Protein AF-0000000077127298 (afdb_homodimer)

Secondary structure (DSSP, 8-state):
-HHHHHHHHHHHHHHHIIIIIHHHHHTS-HHHHHHHHHHHHHHHHHHHHHHHHHHHHS-SSHHHHHHHHHHHHHHHHHHHHHHHHHHHHH-HHHHHHHHHHHHHHHHHHHHHHHHHS-TTS-HHHHHHHHHHHHHHHHHHHHHHHHHHTT--HHHHHHHHHHHHHHHHHIIIIIIIIHHTTS---HHHHHHHHHHHHHHHHHHHH-/-HHHHHHHHHHHHHHHIIIIIHHHHHTS-HHHHHHHHHHHHHHHHHHHHHHHHHHHHS-SSHHHHHHHHHHHHHHHHHHHHHHHHHHHHH-HHHHHHHHHHHHHHHHHHHHHHHHHS-TTS-HHHHHHHHHHHHHHHHHHHHHHHHHHTT--HHHHHHHHHHHHHHHHHIIIIIIIIHHTTS---HHHHHHHHHHHHHHHHHHHH-

Radius of gyration: 21.31 Å; Cα contacts (8 Å, |Δi|>4): 644; chains: 2; bounding box: 57×52×46 Å

Organism: Haloquadratum walsbyi (strain DSM 16790 / HBSQ001) (NCBI:txid362976)

Solvent-accessible surface area (backbone atoms only — not comparable to full-atom values): 19410 Å² total; per-residue (Å²): 113,68,48,37,50,30,26,23,32,31,17,18,44,48,26,38,36,39,69,46,42,49,60,69,42,48,84,47,59,67,67,45,43,50,50,14,27,48,51,17,44,52,50,48,53,49,43,52,50,50,23,51,48,42,22,64,70,28,68,95,44,59,55,21,49,26,47,17,52,45,50,44,49,42,54,48,27,27,53,49,11,23,46,35,22,46,35,38,70,76,35,60,71,54,14,51,52,43,42,50,32,49,50,52,33,47,56,44,53,31,50,53,46,44,66,41,37,53,81,85,54,51,69,68,65,44,53,46,51,45,52,50,36,52,50,35,20,52,49,16,22,51,51,24,39,69,70,47,61,86,51,54,69,65,58,53,37,24,52,44,27,18,43,42,32,38,51,49,47,45,32,48,54,65,25,38,17,54,38,31,68,40,90,80,48,72,62,23,58,49,29,18,52,51,26,19,48,55,45,42,47,49,57,57,74,100,112,68,48,38,49,30,26,23,33,30,16,18,45,48,26,38,36,40,69,46,42,47,59,69,42,48,82,48,59,64,67,46,42,50,50,14,26,49,53,16,42,52,51,49,52,48,44,51,50,50,22,51,50,43,24,64,70,28,69,95,43,58,54,19,51,26,48,18,52,46,50,46,50,43,55,47,26,26,52,49,11,24,47,34,22,47,34,39,70,76,34,60,70,54,14,50,52,43,44,50,32,48,51,55,33,48,56,46,53,31,51,54,47,43,67,43,37,53,82,84,55,52,71,68,65,44,54,46,51,44,53,50,38,52,50,35,20,52,50,15,22,52,51,25,38,70,70,47,61,88,52,53,70,66,57,53,38,24,51,44,26,18,42,40,32,37,50,50,46,44,32,50,56,65,24,39,18,53,37,31,70,42,90,82,47,73,62,24,58,47,30,19,49,52,28,20,46,53,45,43,47,49,56,57,75,102

pLDDT: mean 86.3, std 8.8, range [52.06, 95.81]

Sequence (412 aa):
MESNVQHLAAGVVFAAVAAELLPDIHNQSPAVVIVGFAVGVIAMLGIHRLSKAIEKQGIGGSFAGAAGLIITIAIDMFIDGVLIGVTFIEETTTGVIIALALAIEVLFLGVAAVVALPEGMGKVQKMAVPATFGVLMTTGVTVGVLTLEGAAETTIAVVLAFGAAALLYLVTEELLVKAGKVPQTPVSTTLFFVGFLMIFLLDIIGMESNVQHLAAGVVFAAVAAELLPDIHNQSPAVVIVGFAVGVIAMLGIHRLSKAIEKQGIGGSFAGAAGLIITIAIDMFIDGVLIGVTFIEETTTGVIIALALAIEVLFLGVAAVVALPEGMGKVQKMAVPATFGVLMTTGVTVGVLTLEGAAETTIAVVLAFGAAALLYLVTEELLVKAGKVPQTPVSTTLFFVGFLMIFLLDIIG

Foldseek 3Di:
DLLQLLLLLLLQLVLLLVLQLCVLLVPPDPVLLCLLLVVLQVVLVVLLVVLVVQLVVPPVDLASNLVSLLSSLLVVLLLLLLLLLLSCLVPVLSSVLSVVSVVSNLVSSLVVSLVSHDPPDDPVVSVVSSVSSVVSSPVSNVCNNVVCRVPDSSVSSSSSSSNSNNSNCCSVPVRPVVSVVDDDDPSSNVSNNVSNCVSNVSSVVD/DLLQLLLLLLLQLVLLLVLQLCVLLVPPDPVLLCLLLVVLQVVLVVLLVVLVVQLVVPPVDLASNLVSLLSSLLVVLLLLLLLLLLSCLVPVLSSVLSVVSVVSNLVSSLVVSLVSHDPPDDPVVSVVSSVSSVVSSPVSNVCNNVVCRVPDSSVSSSSSSSNSNNSNCCSVPVRPVVSVVDDDDPSSNVSSNVSNCVSNVSSVVD

Structure (mmCIF, N/CA/C/O backbone):
data_AF-0000000077127298-model_v1
#
loop_
_entity.id
_entity.type
_entity.pdbx_description
1 polymer 'GufA family transport protein (Probable substrate zinc)'
#
loop_
_atom_site.group_PDB
_atom_site.id
_atom_site.type_symbol
_atom_site.label_atom_id
_atom_site.label_alt_id
_atom_site.label_comp_id
_atom_site.label_asym_id
_atom_site.label_entity_id
_atom_site.label_seq_id
_atom_site.pdbx_PDB_ins_code
_atom_site.Cartn_x
_atom_site.Cartn_y
_atom_site.Cartn_z
_atom_site.occupancy
_atom_site.B_iso_or_equiv
_atom_site.auth_seq_id
_atom_site.auth_comp_id
_atom_site.auth_asym_id
_atom_site.auth_atom_id
_atom_site.pdbx_PDB_model_num
ATOM 1 N N . MET A 1 1 ? 4.199 19.891 -9.828 1 58.62 1 MET A N 1
ATOM 2 C CA . MET A 1 1 ? 4.758 18.969 -10.828 1 58.62 1 MET A CA 1
ATOM 3 C C . MET A 1 1 ? 5.348 17.734 -10.164 1 58.62 1 MET A C 1
ATOM 5 O O . MET A 1 1 ? 5.078 16.609 -10.594 1 58.62 1 MET A O 1
ATOM 9 N N . GLU A 1 2 ? 5.887 17.906 -9.086 1 69.06 2 GLU A N 1
ATOM 10 C CA . GLU A 1 2 ? 6.574 16.812 -8.398 1 69.06 2 GLU A CA 1
ATOM 11 C C . GLU A 1 2 ? 5.578 15.812 -7.82 1 69.06 2 GLU A C 1
ATOM 13 O O . GLU A 1 2 ? 5.75 14.602 -7.973 1 69.06 2 GLU A O 1
ATOM 18 N N . SER A 1 3 ? 4.516 16.297 -7.434 1 75.69 3 SER A N 1
ATOM 19 C CA . SER A 1 3 ? 3.518 15.445 -6.801 1 75.69 3 SER A CA 1
ATOM 20 C C . SER A 1 3 ? 2.801 14.578 -7.828 1 75.69 3 SER A C 1
ATOM 22 O O . SER A 1 3 ? 2.486 13.414 -7.559 1 75.69 3 SER A O 1
ATOM 24 N N . ASN A 1 4 ? 2.701 15.117 -9.008 1 78.94 4 ASN A N 1
ATOM 25 C CA . ASN A 1 4 ? 2.023 14.391 -10.078 1 78.94 4 ASN A CA 1
ATOM 26 C C . ASN A 1 4 ? 2.814 13.164 -10.508 1 78.94 4 ASN A C 1
ATOM 28 O O . ASN A 1 4 ? 2.258 12.07 -10.617 1 78.94 4 ASN A O 1
ATOM 32 N N . VAL A 1 5 ? 4.02 13.398 -10.594 1 78.12 5 VAL A N 1
ATOM 33 C CA . VAL A 1 5 ? 4.891 12.32 -11.055 1 78.12 5 VAL A CA 1
ATOM 34 C C . VAL A 1 5 ? 5.023 11.258 -9.969 1 78.12 5 VAL A C 1
ATOM 36 O O . VAL A 1 5 ? 5.129 10.062 -10.273 1 78.12 5 VAL A O 1
ATOM 39 N N . GLN A 1 6 ? 4.988 11.656 -8.797 1 81.5 6 GLN A N 1
ATOM 40 C CA . GLN A 1 6 ? 5.094 10.742 -7.668 1 81.5 6 GLN A CA 1
ATOM 41 C C . GLN A 1 6 ? 3.869 9.828 -7.586 1 81.5 6 GLN A C 1
ATOM 43 O O . GLN A 1 6 ? 3.998 8.633 -7.328 1 81.5 6 GLN A O 1
ATOM 48 N N . HIS A 1 7 ? 2.799 10.43 -7.84 1 86.38 7 HIS A N 1
ATOM 49 C CA . HIS A 1 7 ? 1.566 9.648 -7.785 1 86.38 7 HIS A CA 1
ATOM 50 C C . HIS A 1 7 ? 1.506 8.633 -8.922 1 86.38 7 HIS A C 1
ATOM 52 O O . HIS A 1 7 ? 1.074 7.496 -8.719 1 86.38 7 HIS A O 1
ATOM 58 N N . LEU A 1 8 ? 1.905 9.094 -10.094 1 87.25 8 LEU A N 1
ATOM 59 C CA . LEU A 1 8 ? 1.919 8.18 -11.227 1 87.25 8 LEU A CA 1
ATOM 60 C C . LEU A 1 8 ? 2.84 6.992 -10.953 1 87.25 8 LEU A C 1
ATOM 62 O O . LEU A 1 8 ? 2.465 5.844 -11.188 1 87.25 8 LEU A O 1
ATOM 66 N N . ALA A 1 9 ? 3.996 7.305 -10.5 1 87.12 9 ALA A N 1
ATOM 67 C CA . ALA A 1 9 ? 4.977 6.266 -10.188 1 87.12 9 ALA A CA 1
ATOM 68 C C . ALA A 1 9 ? 4.457 5.32 -9.109 1 87.12 9 ALA A C 1
ATOM 70 O O . ALA A 1 9 ? 4.66 4.105 -9.188 1 87.12 9 ALA A O 1
ATOM 71 N N . ALA A 1 10 ? 3.85 5.84 -8.109 1 90.81 10 ALA A N 1
ATOM 72 C CA . ALA A 1 10 ? 3.295 5.043 -7.023 1 90.81 10 ALA A CA 1
ATOM 73 C C . ALA A 1 10 ? 2.258 4.051 -7.547 1 90.81 10 ALA A C 1
ATOM 75 O O . ALA A 1 10 ? 2.244 2.885 -7.141 1 90.81 10 ALA A O 1
ATOM 76 N N . GLY A 1 11 ? 1.387 4.551 -8.445 1 92.44 11 GLY A N 1
ATOM 77 C CA . GLY A 1 11 ? 0.379 3.682 -9.031 1 92.44 11 GLY A CA 1
ATOM 78 C C . GLY A 1 11 ? 0.97 2.543 -9.844 1 92.44 11 GLY A C 1
ATOM 79 O O . GLY A 1 11 ? 0.509 1.402 -9.75 1 92.44 11 GLY A O 1
ATOM 80 N N . VAL A 1 12 ? 1.964 2.885 -10.57 1 92.38 12 VAL A N 1
ATOM 81 C CA . VAL A 1 12 ? 2.637 1.916 -11.43 1 92.38 12 VAL A CA 1
ATOM 82 C C . VAL A 1 12 ? 3.275 0.823 -10.578 1 92.38 12 VAL A C 1
ATOM 84 O O . VAL A 1 12 ? 3.09 -0.367 -10.844 1 92.38 12 VAL A O 1
ATOM 87 N N . VAL A 1 13 ? 3.965 1.205 -9.609 1 91.5 13 VAL A N 1
ATOM 88 C CA . VAL A 1 13 ? 4.703 0.268 -8.773 1 91.5 13 VAL A CA 1
ATOM 89 C C . VAL A 1 13 ? 3.73 -0.562 -7.941 1 91.5 13 VAL A C 1
ATOM 91 O O . VAL A 1 13 ? 3.938 -1.763 -7.746 1 91.5 13 VAL A O 1
ATOM 94 N N . PHE A 1 14 ? 2.719 0.017 -7.504 1 93.5 14 PHE A N 1
ATOM 95 C CA . PHE A 1 14 ? 1.701 -0.692 -6.738 1 93.5 14 PHE A CA 1
ATOM 96 C C . PHE A 1 14 ? 1.07 -1.802 -7.57 1 93.5 14 PHE A C 1
ATOM 98 O O . PHE A 1 14 ? 0.878 -2.918 -7.082 1 93.5 14 PHE A O 1
ATOM 105 N N . ALA A 1 15 ? 0.707 -1.408 -8.75 1 93.88 15 ALA A N 1
ATOM 106 C CA . ALA A 1 15 ? 0.095 -2.385 -9.648 1 93.88 15 ALA A CA 1
ATOM 107 C C . ALA A 1 15 ? 1.044 -3.547 -9.922 1 93.88 15 ALA A C 1
ATOM 109 O O . ALA A 1 15 ? 0.618 -4.703 -9.984 1 93.88 15 ALA A O 1
ATOM 110 N N . ALA A 1 16 ? 2.305 -3.268 -10.102 1 92.94 16 ALA A N 1
ATOM 111 C CA . ALA A 1 16 ? 3.295 -4.305 -10.375 1 92.94 16 ALA A CA 1
ATOM 112 C C . ALA A 1 16 ? 3.436 -5.254 -9.188 1 92.94 16 ALA A C 1
ATOM 114 O O . ALA A 1 16 ? 3.537 -6.469 -9.367 1 92.94 16 ALA A O 1
ATOM 115 N N . VAL A 1 17 ? 3.42 -4.699 -7.969 1 93.81 17 VAL A N 1
ATOM 116 C CA . VAL A 1 17 ? 3.531 -5.512 -6.762 1 93.81 17 VAL A CA 1
ATOM 117 C C . VAL A 1 17 ? 2.289 -6.387 -6.609 1 93.81 17 VAL A C 1
ATOM 119 O O . VAL A 1 17 ? 2.396 -7.594 -6.367 1 93.81 17 VAL A O 1
ATOM 122 N N . ALA A 1 18 ? 1.17 -5.785 -6.789 1 93.06 18 ALA A N 1
ATOM 123 C CA . ALA A 1 18 ? -0.1 -6.469 -6.559 1 93.06 18 ALA A CA 1
ATOM 124 C C . ALA A 1 18 ? -0.355 -7.527 -7.625 1 93.06 18 ALA A C 1
ATOM 126 O O . ALA A 1 18 ? -0.888 -8.602 -7.328 1 93.06 18 ALA A O 1
ATOM 127 N N . ALA A 1 19 ? 0.022 -7.238 -8.859 1 90.94 19 ALA A N 1
ATOM 128 C CA . ALA A 1 19 ? -0.353 -8.109 -9.969 1 90.94 19 ALA A CA 1
ATOM 129 C C . ALA A 1 19 ? 0.729 -9.156 -10.234 1 90.94 19 ALA A C 1
ATOM 131 O O . ALA A 1 19 ? 0.446 -10.227 -10.773 1 90.94 19 ALA A O 1
ATOM 132 N N . GLU A 1 20 ? 1.919 -8.836 -9.844 1 90.62 20 GLU A N 1
ATOM 133 C CA . GLU A 1 20 ? 3.002 -9.719 -10.266 1 90.62 20 GLU A CA 1
ATOM 134 C C . GLU A 1 20 ? 3.695 -10.352 -9.062 1 90.62 20 GLU A C 1
ATOM 136 O O . GLU A 1 20 ? 3.801 -11.578 -8.977 1 90.62 20 GLU A O 1
ATOM 141 N N . LEU A 1 21 ? 4.07 -9.609 -8.078 1 92.19 21 LEU A N 1
ATOM 142 C CA . LEU A 1 21 ? 4.902 -10.117 -6.992 1 92.19 21 LEU A CA 1
ATOM 143 C C . LEU A 1 21 ? 4.066 -10.891 -5.984 1 92.19 21 LEU A C 1
ATOM 145 O O . LEU A 1 21 ? 4.43 -12.008 -5.602 1 92.19 21 LEU A O 1
ATOM 149 N N . LEU A 1 22 ? 2.992 -10.305 -5.594 1 93.12 22 LEU A N 1
ATOM 150 C CA . LEU A 1 22 ? 2.199 -10.898 -4.523 1 93.12 22 LEU A CA 1
ATOM 151 C C . LEU A 1 22 ? 1.605 -12.234 -4.961 1 93.12 22 LEU A C 1
ATOM 153 O O . LEU A 1 22 ? 1.629 -13.203 -4.203 1 93.12 22 LEU A O 1
ATOM 157 N N . PRO A 1 23 ? 1.083 -12.312 -6.156 1 89.94 23 PRO A N 1
ATOM 158 C CA . PRO A 1 23 ? 0.571 -13.617 -6.594 1 89.94 23 PRO A CA 1
ATOM 159 C C . PRO A 1 23 ? 1.653 -14.695 -6.633 1 89.94 23 PRO A C 1
ATOM 161 O O . PRO A 1 23 ? 1.379 -15.859 -6.348 1 89.94 23 PRO A O 1
ATOM 164 N N . ASP A 1 24 ? 2.828 -14.312 -6.965 1 90.19 24 ASP A N 1
ATOM 165 C CA . ASP A 1 24 ? 3.926 -15.266 -7.082 1 90.19 24 ASP A CA 1
ATOM 166 C C . ASP A 1 24 ? 4.328 -15.812 -5.715 1 90.19 24 ASP A C 1
ATOM 168 O O . ASP A 1 24 ? 4.848 -16.922 -5.613 1 90.19 24 ASP A O 1
ATOM 172 N N . ILE A 1 25 ? 4.059 -15.07 -4.703 1 91.44 25 ILE A N 1
ATOM 173 C CA . ILE A 1 25 ? 4.469 -15.547 -3.385 1 91.44 25 ILE A CA 1
ATOM 174 C C . ILE A 1 25 ? 3.256 -16.078 -2.629 1 91.44 25 ILE A C 1
ATOM 176 O O . ILE A 1 25 ? 3.395 -16.641 -1.539 1 91.44 25 ILE A O 1
ATOM 180 N N . HIS A 1 26 ? 2.125 -15.93 -3.168 1 89.5 26 HIS A N 1
ATOM 181 C CA . HIS A 1 26 ? 0.884 -16.344 -2.529 1 89.5 26 HIS A CA 1
ATOM 182 C C . HIS A 1 26 ? 0.853 -17.859 -2.326 1 89.5 26 HIS A C 1
ATOM 184 O O . HIS A 1 26 ? 0.273 -18.344 -1.354 1 89.5 26 HIS A O 1
ATOM 190 N N . ASN A 1 27 ? 1.504 -18.578 -3.188 1 87.69 27 ASN A N 1
ATOM 191 C CA . ASN A 1 27 ? 1.465 -20.031 -3.117 1 87.69 27 ASN A CA 1
ATOM 192 C C . ASN A 1 27 ? 2.625 -20.578 -2.295 1 87.69 27 ASN A C 1
ATOM 194 O O . ASN A 1 27 ? 2.809 -21.797 -2.211 1 87.69 27 ASN A O 1
ATOM 198 N N . GLN A 1 28 ? 3.367 -19.734 -1.688 1 91.38 28 GLN A N 1
ATOM 199 C CA . GLN A 1 28 ? 4.504 -20.156 -0.874 1 91.38 28 GLN A CA 1
ATOM 200 C C . GLN A 1 28 ? 4.105 -20.312 0.592 1 91.38 28 GLN A C 1
ATOM 202 O O . GLN A 1 28 ? 3.037 -19.844 1 1 91.38 28 GLN A O 1
ATOM 207 N N . SER A 1 29 ? 5.004 -21.016 1.346 1 92.5 29 SER A N 1
ATOM 208 C CA . SER A 1 29 ? 4.742 -21.188 2.771 1 92.5 29 SER A CA 1
ATOM 209 C C . SER A 1 29 ? 4.699 -19.844 3.486 1 92.5 29 SER A C 1
ATOM 211 O O . SER A 1 29 ? 5.461 -18.922 3.152 1 92.5 29 SER A O 1
ATOM 213 N N . PRO A 1 30 ? 3.766 -19.703 4.457 1 93.44 30 PRO A N 1
ATOM 214 C CA . PRO A 1 30 ? 3.676 -18.453 5.223 1 93.44 30 PRO A CA 1
ATOM 215 C C . PRO A 1 30 ? 5.008 -18.047 5.848 1 93.44 30 PRO A C 1
ATOM 217 O O . PRO A 1 30 ? 5.32 -16.859 5.926 1 93.44 30 PRO A O 1
ATOM 220 N N . ALA A 1 31 ? 5.746 -19.031 6.234 1 94.31 31 ALA A N 1
ATOM 221 C CA . ALA A 1 31 ? 7.027 -18.75 6.875 1 94.31 31 ALA A CA 1
ATOM 222 C C . ALA A 1 31 ? 7.977 -18.047 5.91 1 94.31 31 ALA A C 1
ATOM 224 O O . ALA A 1 31 ? 8.703 -17.125 6.301 1 94.31 31 ALA A O 1
ATOM 225 N N . VAL A 1 32 ? 7.953 -18.453 4.711 1 94.25 32 VAL A N 1
ATOM 226 C CA . VAL A 1 32 ? 8.812 -17.875 3.676 1 94.25 32 VAL A CA 1
ATOM 227 C C . VAL A 1 32 ? 8.414 -16.422 3.426 1 94.25 32 VAL A C 1
ATOM 229 O O . VAL A 1 32 ? 9.273 -15.547 3.307 1 94.25 32 VAL A O 1
ATOM 232 N N . VAL A 1 33 ? 7.148 -16.203 3.369 1 94.38 33 VAL A N 1
ATOM 233 C CA . VAL A 1 33 ? 6.617 -14.875 3.105 1 94.38 33 VAL A CA 1
ATOM 234 C C . VAL A 1 33 ? 6.938 -13.945 4.277 1 94.38 33 VAL A C 1
ATOM 236 O O . VAL A 1 33 ? 7.367 -12.805 4.074 1 94.38 33 VAL A O 1
ATOM 239 N N . ILE A 1 34 ? 6.77 -14.492 5.477 1 94.19 34 ILE A N 1
ATOM 240 C CA . ILE A 1 34 ? 7.02 -13.711 6.684 1 94.19 34 ILE A CA 1
ATOM 241 C C . ILE A 1 34 ? 8.492 -13.312 6.746 1 94.19 34 ILE A C 1
ATOM 243 O O . ILE A 1 34 ? 8.82 -12.156 7 1 94.19 34 ILE A O 1
ATOM 247 N N . VAL A 1 35 ? 9.336 -14.219 6.504 1 94.81 35 VAL A N 1
ATOM 248 C CA . VAL A 1 35 ? 10.773 -13.977 6.598 1 94.81 35 VAL A CA 1
ATOM 249 C C . VAL A 1 35 ? 11.195 -12.961 5.531 1 94.81 35 VAL A C 1
ATOM 251 O O . VAL A 1 35 ? 11.867 -11.977 5.836 1 94.81 35 VAL A O 1
ATOM 254 N N . GLY A 1 36 ? 10.828 -13.219 4.316 1 94.69 36 GLY A N 1
ATOM 255 C CA . GLY A 1 36 ? 11.18 -12.312 3.236 1 94.69 36 GLY A CA 1
ATOM 256 C C . GLY A 1 36 ? 10.664 -10.898 3.453 1 94.69 36 GLY A C 1
ATOM 257 O O . GLY A 1 36 ? 11.406 -9.93 3.277 1 94.69 36 GLY A O 1
ATOM 258 N N . PHE A 1 37 ? 9.43 -10.867 3.85 1 94.19 37 PHE A N 1
ATOM 259 C CA . PHE A 1 37 ? 8.805 -9.57 4.086 1 94.19 37 PHE A CA 1
ATOM 260 C C . PHE A 1 37 ? 9.484 -8.852 5.246 1 94.19 37 PHE A C 1
ATOM 262 O O . PHE A 1 37 ? 9.75 -7.652 5.168 1 94.19 37 PHE A O 1
ATOM 269 N N . ALA A 1 38 ? 9.695 -9.57 6.293 1 93.44 38 ALA A N 1
ATOM 270 C CA . ALA A 1 38 ? 10.32 -8.984 7.477 1 93.44 38 ALA A CA 1
ATOM 271 C C . ALA A 1 38 ? 11.719 -8.453 7.16 1 93.44 38 ALA A C 1
ATOM 273 O O . ALA A 1 38 ? 12.07 -7.34 7.555 1 93.44 38 ALA A O 1
ATOM 274 N N . VAL A 1 39 ? 12.469 -9.195 6.492 1 94.88 39 VAL A N 1
ATOM 275 C CA . VAL A 1 39 ? 13.82 -8.781 6.125 1 94.88 39 VAL A CA 1
ATOM 276 C C . VAL A 1 39 ? 13.75 -7.555 5.211 1 94.88 39 VAL A C 1
ATOM 278 O O . VAL A 1 39 ? 14.578 -6.648 5.32 1 94.88 39 VAL A O 1
ATOM 281 N N . GLY A 1 40 ? 12.797 -7.57 4.293 1 93.56 40 GLY A N 1
ATOM 282 C CA . GLY A 1 40 ? 12.617 -6.434 3.408 1 93.56 40 GLY A CA 1
ATOM 283 C C . GLY A 1 40 ? 12.281 -5.152 4.145 1 93.56 40 GLY A C 1
ATOM 284 O O . GLY A 1 40 ? 12.883 -4.105 3.891 1 93.56 40 GLY A O 1
ATOM 285 N N . VAL A 1 41 ? 11.406 -5.273 5.09 1 92.25 41 VAL A N 1
ATOM 286 C CA . VAL A 1 41 ? 10.984 -4.113 5.867 1 92.25 41 VAL A CA 1
ATOM 287 C C . VAL A 1 41 ? 12.148 -3.609 6.719 1 92.25 41 VAL A C 1
ATOM 289 O O . VAL A 1 41 ? 12.406 -2.404 6.777 1 92.25 41 VAL A O 1
ATOM 292 N N . ILE A 1 42 ? 12.812 -4.496 7.371 1 93.06 42 ILE A N 1
ATOM 293 C CA . ILE A 1 42 ? 13.938 -4.145 8.227 1 93.06 42 ILE A CA 1
ATOM 294 C C . ILE A 1 42 ? 15.031 -3.482 7.391 1 93.06 42 ILE A C 1
ATOM 296 O O . ILE A 1 42 ? 15.633 -2.492 7.816 1 93.06 42 ILE A O 1
ATOM 300 N N . ALA A 1 43 ? 15.281 -4.023 6.273 1 91.88 43 ALA A N 1
ATOM 301 C CA . ALA A 1 43 ? 16.297 -3.461 5.379 1 91.88 43 ALA A CA 1
ATOM 302 C C . ALA A 1 43 ? 15.93 -2.037 4.969 1 91.88 43 ALA A C 1
ATOM 304 O O . ALA A 1 43 ? 16.797 -1.149 4.965 1 91.88 43 ALA A O 1
ATOM 305 N N . MET A 1 44 ? 14.711 -1.822 4.633 1 90.75 44 MET A N 1
ATOM 306 C CA . MET A 1 44 ? 14.281 -0.508 4.164 1 90.75 44 MET A CA 1
ATOM 307 C C . MET A 1 44 ? 14.289 0.507 5.301 1 90.75 44 MET A C 1
ATOM 309 O O . MET A 1 44 ? 14.641 1.671 5.098 1 90.75 44 MET A O 1
ATOM 313 N N . LEU A 1 45 ? 13.875 0.066 6.461 1 88.81 45 LEU A N 1
ATOM 314 C CA . LEU A 1 45 ? 13.945 0.944 7.625 1 88.81 45 LEU A CA 1
ATOM 315 C C . LEU A 1 45 ? 15.391 1.312 7.941 1 88.81 45 LEU A C 1
ATOM 317 O O . LEU A 1 45 ? 15.672 2.449 8.328 1 88.81 45 LEU A O 1
ATOM 321 N N . GLY A 1 46 ? 16.219 0.353 7.824 1 89.88 46 GLY A N 1
ATOM 322 C CA . GLY A 1 46 ? 17.641 0.614 8.016 1 89.88 46 GLY A CA 1
ATOM 323 C C . GLY A 1 46 ? 18.203 1.613 7.027 1 89.88 46 GLY A C 1
ATOM 324 O O . GLY A 1 46 ? 18.969 2.502 7.402 1 89.88 46 GLY A O 1
ATOM 325 N N . ILE A 1 47 ? 17.859 1.434 5.82 1 87.38 47 ILE A N 1
ATOM 326 C CA . ILE A 1 47 ? 18.328 2.334 4.77 1 87.38 47 ILE A CA 1
ATOM 327 C C . ILE A 1 47 ? 17.797 3.742 5.027 1 87.38 47 ILE A C 1
ATOM 329 O O . ILE A 1 47 ? 18.5 4.727 4.812 1 87.38 47 ILE A O 1
ATOM 333 N N . HIS A 1 48 ? 16.578 3.865 5.398 1 82.62 48 HIS A N 1
ATOM 334 C CA . HIS A 1 48 ? 15.977 5.156 5.719 1 82.62 48 HIS A CA 1
ATOM 335 C C . HIS A 1 48 ? 16.703 5.828 6.875 1 82.62 48 HIS A C 1
ATOM 337 O O . HIS A 1 48 ? 16.938 7.043 6.852 1 82.62 48 HIS A O 1
ATOM 343 N N . ARG A 1 49 ? 17.031 5.07 7.84 1 83.81 49 ARG A N 1
ATOM 344 C CA . ARG A 1 49 ? 17.766 5.598 8.984 1 83.81 49 ARG A CA 1
ATOM 345 C C . ARG A 1 49 ? 19.156 6.074 8.562 1 83.81 49 ARG A C 1
ATOM 347 O O . ARG A 1 49 ? 19.656 7.066 9.086 1 83.81 49 ARG A O 1
ATOM 354 N N . LEU A 1 50 ? 19.688 5.289 7.773 1 83 50 LEU A N 1
ATOM 355 C CA . LEU A 1 50 ? 20.984 5.676 7.25 1 83 50 LEU A CA 1
ATOM 356 C C . LEU A 1 50 ? 20.906 6.992 6.492 1 83 50 LEU A C 1
ATOM 358 O O . LEU A 1 50 ? 21.781 7.844 6.613 1 83 50 LEU A O 1
ATOM 362 N N . SER A 1 51 ? 19.922 7.137 5.668 1 81.56 51 SER A N 1
ATOM 363 C CA . SER A 1 51 ? 19.703 8.367 4.91 1 81.56 51 SER A CA 1
ATOM 364 C C . SER A 1 51 ? 19.562 9.562 5.84 1 81.56 51 SER A C 1
ATOM 366 O O . SER A 1 51 ? 20.141 10.625 5.586 1 81.56 51 SER A O 1
ATOM 368 N N . LYS A 1 52 ? 18.844 9.406 6.879 1 80.19 52 LYS A N 1
ATOM 369 C CA . LYS A 1 52 ? 18.625 10.477 7.848 1 80.19 52 LYS A CA 1
ATOM 370 C C . LYS A 1 52 ? 19.922 10.812 8.586 1 80.19 52 LYS A C 1
ATOM 372 O O . LYS A 1 52 ? 20.172 11.977 8.914 1 80.19 52 LYS A O 1
ATOM 377 N N . ALA A 1 53 ? 20.641 9.812 8.844 1 81.62 53 ALA A N 1
ATOM 378 C CA . ALA A 1 53 ? 21.906 10.016 9.531 1 81.62 53 ALA A CA 1
ATOM 379 C C . ALA A 1 53 ? 22.875 10.812 8.672 1 81.62 53 ALA A C 1
ATOM 381 O O . ALA A 1 53 ? 23.609 11.664 9.18 1 81.62 53 ALA A O 1
ATOM 382 N N . ILE A 1 54 ? 22.859 10.555 7.496 1 79.38 54 ILE A N 1
ATOM 383 C CA . ILE A 1 54 ? 23.734 11.25 6.562 1 79.38 54 ILE A CA 1
ATOM 384 C C . ILE A 1 54 ? 23.281 12.703 6.414 1 79.38 54 ILE A C 1
ATOM 386 O O . ILE A 1 54 ? 24.125 13.609 6.348 1 79.38 54 ILE A O 1
ATOM 390 N N . GLU A 1 55 ? 22 12.867 6.25 1 74.12 55 GLU A N 1
ATOM 391 C CA . GLU A 1 55 ? 21.453 14.219 6.164 1 74.12 55 GLU A CA 1
ATOM 392 C C . GLU A 1 55 ? 21.828 15.047 7.391 1 74.12 55 GLU A C 1
ATOM 394 O O . GLU A 1 55 ? 22.094 16.234 7.281 1 74.12 55 GLU A O 1
ATOM 399 N N . LYS A 1 56 ? 21.812 14.422 8.531 1 73 56 LYS A N 1
ATOM 400 C CA . LYS A 1 56 ? 22.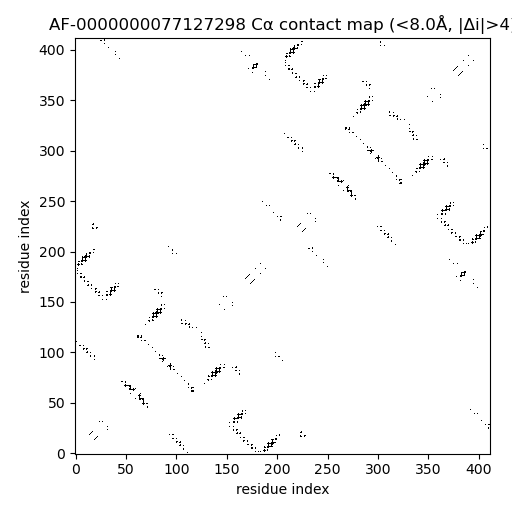094 15.094 9.797 1 73 56 LYS A CA 1
ATOM 401 C C . LYS A 1 56 ? 23.594 15.414 9.93 1 73 56 LYS A C 1
ATOM 403 O O . LYS A 1 56 ? 23.953 16.438 10.5 1 73 56 LYS A O 1
ATOM 408 N N . GLN A 1 57 ? 24.328 14.352 9.602 1 67.44 57 GLN A N 1
ATOM 409 C CA . GLN A 1 57 ? 25.766 14.539 9.703 1 67.44 57 GLN A CA 1
ATOM 410 C C . GLN A 1 57 ? 26.25 15.633 8.75 1 67.44 57 GLN A C 1
ATOM 412 O O . GLN A 1 57 ? 27.25 16.297 9.023 1 67.44 57 GLN A O 1
ATOM 417 N N . GLY A 1 58 ? 25.609 15.578 7.613 1 59.62 58 GLY A N 1
ATOM 418 C CA . GLY A 1 58 ? 25.969 16.641 6.688 1 59.62 58 GLY A CA 1
ATOM 419 C C . GLY A 1 58 ? 25.359 17.984 7.047 1 59.62 58 GLY A C 1
ATOM 420 O O . GLY A 1 58 ? 24.359 18.031 7.754 1 59.62 58 GLY A O 1
ATOM 421 N N . ILE A 1 59 ? 26.078 19 7.516 1 52.62 59 ILE A N 1
ATOM 422 C CA . ILE A 1 59 ? 25.672 20.344 7.922 1 52.62 59 ILE A CA 1
ATOM 423 C C . ILE A 1 59 ? 24.391 20.734 7.188 1 52.62 59 ILE A C 1
ATOM 425 O O . ILE A 1 59 ? 24.172 20.328 6.043 1 52.62 59 ILE A O 1
ATOM 429 N N . GLY A 1 60 ? 23.188 20.984 7.754 1 52.5 60 GLY A N 1
ATOM 430 C CA . GLY A 1 60 ? 21.812 21.484 7.664 1 52.5 60 GLY A CA 1
ATOM 431 C C . GLY A 1 60 ? 21.5 22.125 6.324 1 52.5 60 GLY A C 1
ATOM 432 O O . GLY A 1 60 ? 20.594 22.938 6.219 1 52.5 60 GLY A O 1
ATOM 433 N N . GLY A 1 61 ? 22.547 21.609 5.18 1 58.06 61 GLY A N 1
ATOM 434 C CA . GLY A 1 61 ? 22.281 22.359 3.967 1 58.06 61 GLY A CA 1
ATOM 435 C C . GLY A 1 61 ? 21.594 21.531 2.893 1 58.06 61 GLY A C 1
ATOM 436 O O . GLY A 1 61 ? 21.266 20.359 3.113 1 58.06 61 GLY A O 1
ATOM 437 N N . SER A 1 62 ? 21.156 22.031 1.848 1 65.19 62 SER A N 1
ATOM 438 C CA . SER A 1 62 ? 20.48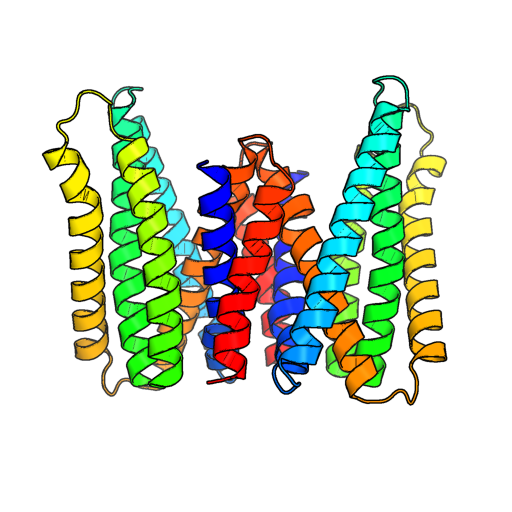4 21.5 0.667 1 65.19 62 SER A CA 1
ATOM 439 C C . SER A 1 62 ? 21.234 20.297 0.101 1 65.19 62 SER A C 1
ATOM 441 O O . SER A 1 62 ? 20.609 19.297 -0.306 1 65.19 62 SER A O 1
ATOM 443 N N . PHE A 1 63 ? 22.562 20.219 0.451 1 67.38 63 PHE A N 1
ATOM 444 C CA . PHE A 1 63 ? 23.391 19.172 -0.146 1 67.38 63 PHE A CA 1
ATOM 445 C C . PHE A 1 63 ? 23.281 17.875 0.648 1 67.38 63 PHE A C 1
ATOM 447 O O . PHE A 1 63 ? 23.188 16.797 0.068 1 67.38 63 PHE A O 1
ATOM 454 N N . ALA A 1 64 ? 23.297 18.047 1.844 1 67.12 64 ALA A N 1
ATOM 455 C CA . ALA A 1 64 ? 23.25 16.859 2.699 1 67.12 64 ALA A CA 1
ATOM 456 C C . ALA A 1 64 ? 21.922 16.125 2.555 1 67.12 64 ALA A C 1
ATOM 458 O O . ALA A 1 64 ? 21.891 14.898 2.523 1 67.12 64 ALA A O 1
ATOM 459 N N . GLY A 1 65 ? 20.922 16.922 2.469 1 69.06 65 GLY A N 1
ATOM 460 C CA . GLY A 1 65 ? 19.609 16.359 2.246 1 69.06 65 GLY A CA 1
ATOM 461 C C . GLY A 1 65 ? 19.484 15.602 0.934 1 69.06 65 GLY A C 1
ATOM 462 O O . GLY A 1 65 ? 18.938 14.5 0.889 1 69.06 65 GLY A O 1
ATOM 463 N N . ALA A 1 66 ? 20.109 16.172 0.034 1 76.25 66 ALA A N 1
ATOM 464 C CA . ALA A 1 66 ? 20.109 15.562 -1.292 1 76.25 66 ALA A CA 1
ATOM 465 C C . ALA A 1 66 ? 20.922 14.273 -1.307 1 76.25 66 ALA A C 1
ATOM 467 O O . ALA A 1 66 ? 20.547 13.297 -1.946 1 76.25 66 ALA A O 1
ATOM 468 N N . ALA A 1 67 ? 21.953 14.305 -0.552 1 76.44 67 ALA A N 1
ATOM 469 C CA . ALA A 1 67 ? 22.844 13.148 -0.53 1 76.44 67 ALA A CA 1
ATOM 470 C C . ALA A 1 67 ? 22.156 11.945 0.101 1 76.44 67 ALA A C 1
ATOM 472 O O . ALA A 1 67 ? 22.297 10.82 -0.393 1 76.44 67 ALA A O 1
ATOM 473 N N . GLY A 1 68 ? 21.562 12.141 1.131 1 77.19 68 GLY A N 1
ATOM 474 C CA . GLY A 1 68 ? 20.812 11.062 1.769 1 77.19 68 GLY A CA 1
ATOM 475 C C . GLY A 1 68 ? 19.766 10.445 0.864 1 77.19 68 GLY A C 1
ATOM 476 O O . GLY A 1 68 ? 19.641 9.219 0.803 1 77.19 68 GLY A O 1
ATOM 477 N N . LEU A 1 69 ? 19.094 11.266 0.22 1 77.31 69 LEU A N 1
ATOM 478 C CA . LEU A 1 69 ? 18.062 10.812 -0.707 1 77.31 69 LEU A CA 1
ATOM 479 C C . LEU A 1 69 ? 18.688 10.016 -1.854 1 77.31 69 LEU A C 1
ATOM 481 O O . LEU A 1 69 ? 18.188 8.938 -2.205 1 77.31 69 LEU A O 1
ATOM 485 N N . ILE A 1 70 ? 19.781 10.555 -2.344 1 83.38 70 ILE A N 1
ATOM 486 C CA . ILE A 1 70 ? 20.406 9.953 -3.51 1 83.38 70 ILE A CA 1
ATOM 487 C C . ILE A 1 70 ? 20.969 8.586 -3.143 1 83.38 70 ILE A C 1
ATOM 489 O O . ILE A 1 70 ? 20.844 7.629 -3.914 1 83.38 70 ILE A O 1
ATOM 493 N N . ILE A 1 71 ? 21.469 8.5 -2.006 1 81.81 71 ILE A N 1
ATOM 494 C CA . ILE A 1 71 ? 22.062 7.238 -1.564 1 81.81 71 ILE A CA 1
ATOM 495 C C . ILE A 1 71 ? 20.953 6.207 -1.355 1 81.81 71 ILE A C 1
ATOM 497 O O . ILE A 1 71 ? 21.094 5.039 -1.729 1 81.81 71 ILE A O 1
ATOM 501 N N . THR A 1 72 ? 19.953 6.566 -0.778 1 80.75 72 THR A N 1
ATOM 502 C CA . THR A 1 72 ? 18.828 5.668 -0.546 1 80.75 72 THR A CA 1
ATOM 503 C C . THR A 1 72 ? 18.266 5.164 -1.868 1 80.75 72 THR A C 1
ATOM 505 O O . THR A 1 72 ? 17.984 3.971 -2.014 1 80.75 72 THR A O 1
ATOM 508 N N . ILE A 1 73 ? 18.188 6.059 -2.777 1 84.19 73 ILE A N 1
ATOM 509 C CA . ILE A 1 73 ? 17.672 5.695 -4.09 1 84.19 73 ILE A CA 1
ATOM 510 C C . ILE A 1 73 ? 18.625 4.742 -4.789 1 84.19 73 ILE A C 1
ATOM 512 O O . ILE A 1 73 ? 18.203 3.783 -5.438 1 84.19 73 ILE A O 1
ATOM 516 N N . ALA A 1 74 ? 19.875 5.055 -4.633 1 86.88 74 ALA A N 1
ATOM 517 C CA . ALA A 1 74 ? 20.891 4.23 -5.266 1 86.88 74 ALA A CA 1
ATOM 518 C C . ALA A 1 74 ? 20.828 2.793 -4.754 1 86.88 74 ALA A C 1
ATOM 520 O O . ALA A 1 74 ? 20.922 1.844 -5.535 1 86.88 74 ALA A O 1
ATOM 521 N N . ILE A 1 75 ? 20.734 2.648 -3.533 1 86.94 75 ILE A N 1
ATOM 522 C CA . ILE A 1 75 ? 20.641 1.321 -2.932 1 86.94 75 ILE A CA 1
ATOM 523 C C . ILE A 1 75 ? 19.375 0.621 -3.416 1 86.94 75 ILE A C 1
ATOM 525 O O . ILE A 1 75 ? 19.406 -0.562 -3.764 1 86.94 75 ILE A O 1
ATOM 529 N N . ASP A 1 76 ? 18.406 1.287 -3.43 1 88.19 76 ASP A N 1
ATOM 530 C CA . ASP A 1 76 ? 17.125 0.754 -3.895 1 88.19 76 ASP A CA 1
ATOM 531 C C . ASP A 1 76 ? 17.219 0.317 -5.355 1 88.19 76 ASP A C 1
ATOM 533 O O . ASP A 1 76 ? 16.609 -0.68 -5.746 1 88.19 76 ASP A O 1
ATOM 537 N N . MET A 1 77 ? 18 1.078 -6.188 1 91.38 77 MET A N 1
ATOM 538 C CA . MET A 1 77 ? 18.141 0.757 -7.605 1 91.38 77 MET A CA 1
ATOM 539 C C . MET A 1 77 ? 18.812 -0.595 -7.789 1 91.38 77 MET A C 1
ATOM 541 O O . MET A 1 77 ? 18.453 -1.361 -8.68 1 91.38 77 MET A O 1
ATOM 545 N N . PHE A 1 78 ? 19.75 -0.787 -6.945 1 91.88 78 PHE A N 1
ATOM 546 C CA . PHE A 1 78 ? 20.438 -2.072 -7.008 1 91.88 78 PHE A CA 1
ATOM 547 C C . PHE A 1 78 ? 19.5 -3.209 -6.629 1 91.88 78 PHE A C 1
ATOM 549 O O . PHE A 1 78 ? 19.453 -4.234 -7.312 1 91.88 78 PHE A O 1
ATOM 556 N N . ILE A 1 79 ? 18.734 -3.035 -5.602 1 92 79 ILE A N 1
ATOM 557 C CA . ILE A 1 79 ? 17.781 -4.027 -5.125 1 92 79 ILE A CA 1
ATOM 558 C C . ILE A 1 79 ? 16.719 -4.27 -6.191 1 92 79 ILE A C 1
ATOM 560 O O . ILE A 1 79 ? 16.375 -5.418 -6.473 1 92 79 ILE A O 1
ATOM 564 N N . ASP A 1 80 ? 16.281 -3.209 -6.77 1 94.19 80 ASP A N 1
ATOM 565 C CA . ASP A 1 80 ? 15.289 -3.312 -7.84 1 94.19 80 ASP A CA 1
ATOM 566 C C . ASP A 1 80 ? 15.836 -4.133 -9.008 1 94.19 80 ASP A C 1
ATOM 568 O O . ASP A 1 80 ? 15.094 -4.895 -9.641 1 94.19 80 ASP A O 1
ATOM 572 N N . GLY A 1 81 ? 17.109 -3.887 -9.312 1 95.38 81 GLY A N 1
ATOM 573 C CA . GLY A 1 81 ? 17.734 -4.668 -10.367 1 95.38 81 GLY A CA 1
ATOM 574 C C . GLY A 1 81 ? 17.734 -6.16 -10.078 1 95.38 81 GLY A C 1
ATOM 575 O O . GLY A 1 81 ? 17.438 -6.965 -10.969 1 95.38 81 GLY A O 1
ATOM 576 N N . VAL A 1 82 ? 18.016 -6.5 -8.898 1 94.69 82 VAL A N 1
ATOM 577 C CA . VAL A 1 82 ? 18.016 -7.902 -8.5 1 94.69 82 VAL A CA 1
ATOM 578 C C . VAL A 1 82 ? 16.609 -8.477 -8.633 1 94.69 82 VAL A C 1
ATOM 580 O O . VAL A 1 82 ? 16.438 -9.609 -9.094 1 94.69 82 VAL A O 1
ATOM 583 N N . LEU A 1 83 ? 15.688 -7.738 -8.227 1 94.25 83 LEU A N 1
ATOM 584 C CA . LEU A 1 83 ? 14.297 -8.164 -8.297 1 94.25 83 LEU A CA 1
ATOM 585 C C . LEU A 1 83 ? 13.875 -8.414 -9.742 1 94.25 83 LEU A C 1
ATOM 587 O O . LEU A 1 83 ? 13.188 -9.398 -10.039 1 94.25 83 LEU A O 1
ATOM 591 N N . ILE A 1 84 ? 14.258 -7.496 -10.633 1 95.25 84 ILE A N 1
ATOM 592 C CA . ILE A 1 84 ? 13.992 -7.672 -12.055 1 95.25 84 ILE A CA 1
ATOM 593 C C . ILE A 1 84 ? 14.617 -8.977 -12.539 1 95.25 84 ILE A C 1
ATOM 595 O O . ILE A 1 84 ? 13.961 -9.758 -13.242 1 95.25 84 ILE A O 1
ATOM 599 N N . GLY A 1 85 ? 15.812 -9.188 -12.188 1 95.12 85 GLY A N 1
ATOM 600 C CA . GLY A 1 85 ? 16.5 -10.414 -12.578 1 95.12 85 GLY A CA 1
ATOM 601 C C . GLY A 1 85 ? 15.773 -11.664 -12.125 1 95.12 85 GLY A C 1
ATOM 602 O O . GLY A 1 85 ? 15.602 -12.602 -12.914 1 95.12 85 GLY A O 1
ATOM 603 N N . VAL A 1 86 ? 15.352 -11.664 -10.93 1 94.06 86 VAL A N 1
ATOM 604 C CA . VAL A 1 86 ? 14.719 -12.836 -10.344 1 94.06 86 VAL A CA 1
ATOM 605 C C . VAL A 1 86 ? 13.352 -13.062 -10.992 1 94.06 86 VAL A C 1
ATOM 607 O O . VAL A 1 86 ? 12.945 -14.203 -11.203 1 94.06 86 VAL A O 1
ATOM 610 N N . THR A 1 87 ? 12.641 -12.016 -11.234 1 93.62 87 THR A N 1
ATOM 611 C CA . THR A 1 87 ? 11.32 -12.164 -11.844 1 93.62 87 THR A CA 1
ATOM 612 C C . THR A 1 87 ? 11.445 -12.703 -13.266 1 93.62 87 THR A C 1
ATOM 614 O O . THR A 1 87 ? 10.57 -13.43 -13.742 1 93.62 87 THR A O 1
ATOM 617 N N . PHE A 1 88 ? 12.586 -12.375 -13.984 1 92.44 88 PHE A N 1
ATOM 618 C CA . PHE A 1 88 ? 12.82 -12.93 -15.312 1 92.44 88 PHE A CA 1
ATOM 619 C C . PHE A 1 88 ? 13.109 -14.422 -15.234 1 92.44 88 PHE A C 1
ATOM 621 O O . PHE A 1 88 ? 12.766 -15.172 -16.156 1 92.44 88 PHE A O 1
ATOM 628 N N . ILE A 1 89 ? 13.742 -14.805 -14.188 1 90.81 89 ILE A N 1
ATOM 629 C CA . ILE A 1 89 ? 14.031 -16.219 -13.992 1 90.81 89 ILE A CA 1
ATOM 630 C C . ILE A 1 89 ? 12.719 -17 -13.836 1 90.81 89 ILE A C 1
ATOM 632 O O . ILE A 1 89 ? 12.586 -18.109 -14.344 1 90.81 89 ILE A O 1
ATOM 636 N N . GLU A 1 90 ? 11.773 -16.453 -13.117 1 89.06 90 GLU A N 1
ATOM 637 C CA . GLU A 1 90 ? 10.492 -17.109 -12.852 1 89.06 90 GLU A CA 1
ATOM 638 C C . GLU A 1 90 ? 9.625 -17.141 -14.109 1 89.06 90 GLU A C 1
ATOM 640 O O . GLU A 1 90 ? 9.117 -18.203 -14.492 1 89.06 90 GLU A O 1
ATOM 645 N N . GLU A 1 91 ? 9.383 -15.953 -14.68 1 91.12 91 GLU A N 1
ATOM 646 C CA . GLU A 1 91 ? 8.531 -15.805 -15.859 1 91.12 91 GLU A CA 1
ATOM 647 C C . GLU A 1 91 ? 8.898 -14.547 -16.641 1 91.12 91 GLU A C 1
ATOM 649 O O . GLU A 1 91 ? 8.914 -13.445 -16.094 1 91.12 91 GLU A O 1
ATOM 654 N N . THR A 1 92 ? 9.07 -14.734 -17.938 1 91.38 92 THR A N 1
ATOM 655 C CA . THR A 1 92 ? 9.516 -13.656 -18.812 1 91.38 92 THR A CA 1
ATOM 656 C C . THR A 1 92 ? 8.5 -12.516 -18.828 1 91.38 92 THR A C 1
ATOM 658 O O . THR A 1 92 ? 8.875 -11.344 -18.766 1 91.38 92 THR A O 1
ATOM 661 N N . THR A 1 93 ? 7.207 -12.82 -18.906 1 90.62 93 THR A N 1
ATOM 662 C CA . THR A 1 93 ? 6.172 -11.797 -18.953 1 90.62 93 THR A CA 1
ATOM 663 C C . THR A 1 93 ? 6.176 -10.977 -17.656 1 90.62 93 THR A C 1
ATOM 665 O O . THR A 1 93 ? 6.074 -9.75 -17.703 1 90.62 93 THR A O 1
ATOM 668 N N . THR A 1 94 ? 6.309 -11.656 -16.562 1 90.25 94 THR A N 1
ATOM 669 C CA . THR A 1 94 ? 6.395 -10.984 -15.273 1 90.25 94 THR A CA 1
ATOM 670 C C . THR A 1 94 ? 7.613 -10.07 -15.219 1 90.25 94 THR A C 1
ATOM 672 O O . THR A 1 94 ? 7.527 -8.938 -14.734 1 90.25 94 THR A O 1
ATOM 675 N N . GLY A 1 95 ? 8.758 -10.617 -15.688 1 92.44 95 GLY A N 1
ATOM 676 C CA . GLY A 1 95 ? 9.977 -9.836 -15.727 1 92.44 95 GLY A CA 1
ATOM 677 C C . GLY A 1 95 ? 9.844 -8.562 -16.531 1 92.44 95 GLY A C 1
ATOM 678 O O . GLY A 1 95 ? 10.32 -7.5 -16.125 1 92.44 95 GLY A O 1
ATOM 679 N N . VAL A 1 96 ? 9.211 -8.648 -17.641 1 93 96 VAL A N 1
ATOM 680 C CA . VAL A 1 96 ? 9.023 -7.5 -18.516 1 93 96 VAL A CA 1
ATOM 681 C C . VAL A 1 96 ? 8.141 -6.457 -17.844 1 93 96 VAL A C 1
ATOM 683 O O . VAL A 1 96 ? 8.438 -5.262 -17.891 1 93 96 VAL A O 1
ATOM 686 N N . ILE A 1 97 ? 7.066 -6.879 -17.234 1 91.94 97 ILE A N 1
ATOM 687 C CA . ILE A 1 97 ? 6.121 -5.973 -16.594 1 91.94 97 ILE A CA 1
ATOM 688 C C . ILE A 1 97 ? 6.801 -5.254 -15.422 1 91.94 97 ILE A C 1
ATOM 690 O O . ILE A 1 97 ? 6.664 -4.039 -15.266 1 91.94 97 ILE A O 1
ATOM 694 N N . ILE A 1 98 ? 7.523 -5.98 -14.633 1 93.19 98 ILE A N 1
ATOM 695 C CA . ILE A 1 98 ? 8.219 -5.402 -13.484 1 93.19 98 ILE A CA 1
ATOM 696 C C . ILE A 1 98 ? 9.297 -4.438 -13.977 1 93.19 98 ILE A C 1
ATOM 698 O O . ILE A 1 98 ? 9.469 -3.352 -13.414 1 93.19 98 ILE A O 1
ATOM 702 N N . ALA A 1 99 ? 10.047 -4.887 -15.008 1 93.62 99 ALA A N 1
ATOM 703 C CA . ALA A 1 99 ? 11.078 -4.027 -15.578 1 93.62 99 ALA A CA 1
ATOM 704 C C . ALA A 1 99 ? 10.484 -2.707 -16.062 1 93.62 99 ALA A C 1
ATOM 706 O O . ALA A 1 99 ? 11.078 -1.644 -15.859 1 93.62 99 ALA A O 1
ATOM 707 N N . LEU A 1 100 ? 9.391 -2.77 -16.703 1 91.69 100 LEU A N 1
ATOM 708 C CA . LEU A 1 100 ? 8.727 -1.571 -17.219 1 91.69 100 LEU A CA 1
ATOM 709 C C . LEU A 1 100 ? 8.258 -0.687 -16.062 1 91.69 100 LEU A C 1
ATOM 711 O O . LEU A 1 100 ? 8.43 0.534 -16.109 1 91.69 100 LEU A O 1
ATOM 715 N N . ALA A 1 101 ? 7.594 -1.297 -15.141 1 91.06 101 ALA A N 1
ATOM 716 C CA . ALA A 1 101 ? 7.102 -0.559 -13.984 1 91.06 101 ALA A CA 1
ATOM 717 C C . ALA A 1 101 ? 8.242 0.151 -13.258 1 91.06 101 ALA A C 1
ATOM 719 O O . ALA A 1 101 ? 8.117 1.318 -12.883 1 91.06 101 ALA A O 1
ATOM 720 N N . LEU A 1 102 ? 9.328 -0.536 -13.055 1 91.69 102 LEU A N 1
ATOM 721 C CA . LEU A 1 102 ? 10.453 0.019 -12.312 1 91.69 102 LEU A CA 1
ATOM 722 C C . LEU A 1 102 ? 11.203 1.047 -13.148 1 91.69 102 LEU A C 1
ATOM 724 O O . LEU A 1 102 ? 11.766 2.006 -12.617 1 91.69 102 LEU A O 1
ATOM 728 N N . ALA A 1 103 ? 11.227 0.835 -14.5 1 89.25 103 ALA A N 1
ATOM 729 C CA . ALA A 1 103 ? 11.812 1.841 -15.383 1 89.25 103 ALA A CA 1
ATOM 730 C C . ALA A 1 103 ? 11.086 3.176 -15.242 1 89.25 103 ALA A C 1
ATOM 732 O O . ALA A 1 103 ? 11.719 4.234 -15.211 1 89.25 103 ALA A O 1
ATOM 733 N N . ILE A 1 104 ? 9.781 3.115 -15.195 1 86.31 104 ILE A N 1
ATOM 734 C CA . ILE A 1 104 ? 8.969 4.32 -15.023 1 86.31 104 ILE A CA 1
ATOM 735 C C . ILE A 1 104 ? 9.258 4.941 -13.664 1 86.31 104 ILE A C 1
ATOM 737 O O . ILE A 1 104 ? 9.383 6.164 -13.539 1 86.31 104 ILE A O 1
ATOM 741 N N . GLU A 1 105 ? 9.344 4.141 -12.695 1 85.12 105 GLU A N 1
ATOM 742 C CA . GLU A 1 105 ? 9.641 4.605 -11.344 1 85.12 105 GLU A CA 1
ATOM 743 C C . GLU A 1 105 ? 11.008 5.285 -11.281 1 85.12 105 GLU A C 1
ATOM 745 O O . GLU A 1 105 ? 11.156 6.316 -10.617 1 85.12 105 GLU A O 1
ATOM 750 N N . VAL A 1 106 ? 12.039 4.707 -11.953 1 86 106 VAL A N 1
ATOM 751 C CA . VAL A 1 106 ? 13.398 5.23 -11.938 1 86 106 VAL A CA 1
ATOM 752 C C . VAL A 1 106 ? 13.43 6.594 -12.625 1 86 106 VAL A C 1
ATOM 754 O O . VAL A 1 106 ? 14.188 7.48 -12.211 1 86 106 VAL A O 1
ATOM 757 N N . LEU A 1 107 ? 12.688 6.727 -13.625 1 82.38 107 LEU A N 1
ATOM 758 C CA . LEU A 1 107 ? 12.617 8.016 -14.297 1 82.38 107 LEU A CA 1
ATOM 759 C C . LEU A 1 107 ? 12.133 9.102 -13.352 1 82.38 107 LEU A C 1
ATOM 761 O O . LEU A 1 107 ? 12.695 10.203 -13.32 1 82.38 107 LEU A O 1
ATOM 765 N N . PHE A 1 108 ? 11.273 8.727 -12.555 1 77.06 108 PHE A N 1
ATOM 766 C CA . PHE A 1 108 ? 10.695 9.695 -11.625 1 77.06 108 PHE A CA 1
ATOM 767 C C . PHE A 1 108 ? 11.656 9.969 -10.469 1 77.06 108 PHE A C 1
ATOM 769 O O . PHE A 1 108 ? 11.859 11.125 -10.094 1 77.06 108 PHE A O 1
ATOM 776 N N . LEU A 1 109 ? 12.141 9 -9.898 1 80.12 109 LEU A N 1
ATOM 777 C CA . LEU A 1 109 ? 13.07 9.156 -8.781 1 80.12 109 LEU A CA 1
ATOM 778 C C . LEU A 1 109 ? 14.336 9.875 -9.227 1 80.12 109 LEU A C 1
ATOM 780 O O . LEU A 1 109 ? 14.938 10.617 -8.445 1 80.12 109 LEU A O 1
ATOM 784 N N . GLY A 1 110 ? 14.688 9.641 -10.477 1 82.38 110 GLY A N 1
ATOM 785 C CA . GLY A 1 110 ? 15.812 10.367 -11.039 1 82.38 110 GLY A CA 1
ATOM 786 C C . GLY A 1 110 ? 15.586 11.867 -11.094 1 82.38 110 GLY A C 1
ATOM 787 O O . GLY A 1 110 ? 16.469 12.648 -10.75 1 82.38 110 GLY A O 1
ATOM 788 N N . VAL A 1 111 ? 14.391 12.25 -11.539 1 80.56 111 VAL A N 1
ATOM 789 C CA . VAL A 1 111 ? 14.039 13.664 -11.609 1 80.56 111 VAL A CA 1
ATOM 790 C C . VAL A 1 111 ? 14.016 14.266 -10.203 1 80.56 111 VAL A C 1
ATOM 792 O O . VAL A 1 111 ? 14.531 15.359 -9.977 1 80.56 111 VAL A O 1
ATOM 795 N N . ALA A 1 112 ? 13.43 13.539 -9.289 1 75.88 112 ALA A N 1
ATOM 796 C CA . ALA A 1 112 ? 13.359 14 -7.906 1 75.88 112 ALA A CA 1
ATOM 797 C C . ALA A 1 112 ? 14.758 14.188 -7.32 1 75.88 112 ALA A C 1
ATOM 799 O O . ALA A 1 112 ? 15 15.125 -6.559 1 75.88 112 ALA A O 1
ATOM 800 N N . ALA A 1 113 ? 15.609 13.344 -7.602 1 82.19 113 ALA A N 1
ATOM 801 C CA . ALA A 1 113 ? 16.984 13.406 -7.109 1 82.19 113 ALA A CA 1
ATOM 802 C C . ALA A 1 113 ? 17.719 14.609 -7.684 1 82.19 113 ALA A C 1
ATOM 804 O O . ALA A 1 113 ? 18.484 15.273 -6.977 1 82.19 113 ALA A O 1
ATOM 805 N N . VAL A 1 114 ? 17.516 14.859 -8.961 1 83.19 114 VAL A N 1
ATOM 806 C CA . VAL A 1 114 ? 18.172 15.977 -9.633 1 83.19 114 VAL A CA 1
ATOM 807 C C . VAL A 1 114 ? 17.656 17.297 -9.07 1 83.19 114 VAL A C 1
ATOM 809 O O . VAL A 1 114 ? 18.422 18.234 -8.883 1 83.19 114 VAL A O 1
ATOM 812 N N . VAL A 1 115 ? 16.359 17.344 -8.805 1 78.38 115 VAL A N 1
ATOM 813 C CA . VAL A 1 115 ? 15.727 18.547 -8.281 1 78.38 115 VAL A CA 1
ATOM 814 C C . VAL A 1 115 ? 16.234 18.828 -6.867 1 78.38 115 VAL A C 1
ATOM 816 O O . VAL A 1 115 ? 16.328 19.984 -6.457 1 78.38 115 VAL A O 1
ATOM 819 N N . ALA A 1 116 ? 16.531 17.812 -6.152 1 77.31 116 ALA A N 1
ATOM 820 C CA . ALA A 1 116 ? 16.984 17.953 -4.77 1 77.31 116 ALA A CA 1
ATOM 821 C C . ALA A 1 116 ? 18.422 18.484 -4.715 1 77.31 116 ALA A C 1
ATOM 823 O O . ALA A 1 116 ? 18.859 19 -3.682 1 77.31 116 ALA A O 1
ATOM 824 N N . LEU A 1 117 ? 19.094 18.375 -5.766 1 81.75 117 LEU A N 1
ATOM 825 C CA . LEU A 1 117 ? 20.484 18.828 -5.812 1 81.75 117 LEU A CA 1
ATOM 826 C C . LEU A 1 117 ? 20.547 20.359 -5.832 1 81.75 117 LEU A C 1
ATOM 828 O O . LEU A 1 117 ? 19.625 21.016 -6.32 1 81.75 117 LEU A O 1
ATOM 832 N N . PRO A 1 118 ? 21.594 20.812 -5.238 1 79 118 PRO A N 1
ATOM 833 C CA . PRO A 1 118 ? 21.734 22.266 -5.227 1 79 118 PRO A CA 1
ATOM 834 C C . PRO A 1 118 ? 21.75 22.875 -6.629 1 79 118 PRO A C 1
ATOM 836 O O . PRO A 1 118 ? 22.312 22.281 -7.555 1 79 118 PRO A O 1
ATOM 839 N N . GLU A 1 119 ? 21.125 23.922 -6.695 1 76.31 119 GLU A N 1
ATOM 840 C CA . GLU A 1 119 ? 21 24.625 -7.965 1 76.31 119 GLU A CA 1
ATOM 841 C C . GLU A 1 119 ? 22.375 24.953 -8.547 1 76.31 119 GLU A C 1
ATOM 843 O O . GLU A 1 119 ? 22.531 25.047 -9.766 1 76.31 119 GLU A O 1
ATOM 848 N N . GLY A 1 120 ? 23.281 25.109 -7.848 1 77.12 120 GLY A N 1
ATOM 849 C CA . GLY A 1 120 ? 24.594 25.516 -8.305 1 77.12 120 GLY A CA 1
ATOM 850 C C . GLY A 1 120 ? 25.375 24.375 -8.93 1 77.12 120 GLY A C 1
ATOM 851 O O . GLY A 1 120 ? 26.438 24.609 -9.539 1 77.12 120 GLY A O 1
ATOM 852 N N . MET A 1 121 ? 24.828 23.344 -8.844 1 76.75 121 MET A N 1
ATOM 853 C CA . MET A 1 121 ? 25.531 22.188 -9.398 1 76.75 121 MET A CA 1
ATOM 854 C C . MET A 1 121 ? 25.406 22.172 -10.922 1 76.75 121 MET A C 1
ATOM 856 O O . MET A 1 121 ? 24.375 22.547 -11.477 1 76.75 121 MET A O 1
ATOM 860 N N . GLY A 1 122 ? 26.453 21.797 -11.633 1 77.56 122 GLY A N 1
ATOM 861 C CA . GLY A 1 122 ? 26.484 21.75 -13.086 1 77.56 122 GLY A CA 1
ATOM 862 C C . GLY A 1 122 ? 25.531 20.719 -13.664 1 77.56 122 GLY A C 1
ATOM 863 O O . GLY A 1 122 ? 25.188 19.734 -13.008 1 77.56 122 GLY A O 1
ATOM 864 N N . LYS A 1 123 ? 25.109 21.109 -14.797 1 81.25 123 LYS A N 1
ATOM 865 C CA . LYS A 1 123 ? 24.141 20.266 -15.492 1 81.25 123 LYS A CA 1
ATOM 866 C C . LYS A 1 123 ? 24.672 18.844 -15.672 1 81.25 123 LYS A C 1
ATOM 868 O O . LYS A 1 123 ? 23.938 17.875 -15.523 1 81.25 123 LYS A O 1
ATOM 873 N N . VAL A 1 124 ? 25.891 18.734 -15.953 1 80 124 VAL A N 1
ATOM 874 C CA . VAL A 1 124 ? 26.5 17.438 -16.188 1 80 124 VAL A CA 1
ATOM 875 C C . VAL A 1 124 ? 26.531 16.625 -14.891 1 80 124 VAL A C 1
ATOM 877 O O . VAL A 1 124 ? 26.297 15.414 -14.898 1 80 124 VAL A O 1
ATOM 880 N N . GLN A 1 125 ? 26.797 17.297 -13.938 1 78.75 125 GLN A N 1
ATOM 881 C CA . GLN A 1 125 ? 26.812 16.656 -12.641 1 78.75 125 GLN A CA 1
ATOM 882 C C . GLN A 1 125 ? 25.422 16.188 -12.227 1 78.75 125 GLN A C 1
ATOM 884 O O . GLN A 1 125 ? 25.266 15.133 -11.617 1 78.75 125 GLN A O 1
ATOM 889 N N . LYS A 1 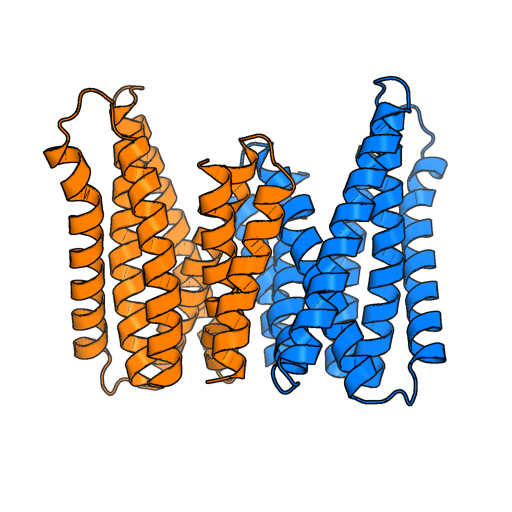126 ? 24.578 16.922 -12.648 1 82.19 126 LYS A N 1
ATOM 890 C CA . LYS A 1 126 ? 23.188 16.578 -12.32 1 82.19 126 LYS A CA 1
ATOM 891 C C . LYS A 1 126 ? 22.703 15.383 -13.125 1 82.19 126 LYS A C 1
ATOM 893 O O . LYS A 1 126 ? 21.969 14.539 -12.617 1 82.19 126 LYS A O 1
ATOM 898 N N . MET A 1 127 ? 23.156 15.281 -14.352 1 85 127 MET A N 1
ATOM 899 C CA . MET A 1 127 ? 22.734 14.195 -15.227 1 85 127 MET A CA 1
ATOM 900 C C . MET A 1 127 ? 23.406 12.883 -14.828 1 85 127 MET A C 1
ATOM 902 O O . MET A 1 127 ? 22.922 11.805 -15.164 1 85 127 MET A O 1
ATOM 906 N N . ALA A 1 128 ? 24.422 12.93 -14.117 1 85.19 128 ALA A N 1
ATOM 907 C CA . ALA A 1 128 ? 25.141 11.742 -13.672 1 85.19 128 ALA A CA 1
ATOM 908 C C . ALA A 1 128 ? 24.297 10.922 -12.688 1 85.19 128 ALA A C 1
ATOM 910 O O . ALA A 1 128 ? 24.453 9.703 -12.594 1 85.19 128 ALA A O 1
ATOM 911 N N . VAL A 1 129 ? 23.422 11.531 -12.164 1 85.19 129 VAL A N 1
ATOM 912 C CA . VAL A 1 129 ? 22.656 10.883 -11.102 1 85.19 129 VAL A CA 1
ATOM 913 C C . VAL A 1 129 ? 21.719 9.844 -11.703 1 85.19 129 VAL A C 1
ATOM 915 O O . VAL A 1 129 ? 21.797 8.656 -11.367 1 85.19 129 VAL A O 1
ATOM 918 N N . PRO A 1 130 ? 20.891 10.242 -12.68 1 84.62 130 PRO A N 1
ATOM 919 C CA . PRO A 1 130 ? 20.047 9.211 -13.289 1 84.62 130 PRO A CA 1
ATOM 920 C C . PRO A 1 130 ? 20.844 8.133 -14.008 1 84.62 130 PRO A C 1
ATOM 922 O O . PRO A 1 130 ? 20.438 6.969 -14.039 1 84.62 130 PRO A O 1
ATOM 925 N N . ALA A 1 131 ? 21.922 8.508 -14.586 1 88 131 ALA A N 1
ATOM 926 C CA . ALA A 1 131 ? 22.797 7.535 -15.25 1 88 131 ALA A CA 1
ATOM 927 C C . ALA A 1 131 ? 23.328 6.512 -14.258 1 88 131 ALA A C 1
ATOM 929 O O . ALA A 1 131 ? 23.422 5.32 -14.57 1 88 131 ALA A O 1
ATOM 930 N N . THR A 1 132 ? 23.703 6.98 -13.164 1 89.94 132 THR A N 1
ATOM 931 C CA . THR A 1 132 ? 24.203 6.09 -12.117 1 89.94 132 THR A CA 1
ATOM 932 C C . THR A 1 132 ? 23.109 5.129 -11.664 1 89.94 132 THR A C 1
ATOM 934 O O . THR A 1 132 ? 23.375 3.949 -11.414 1 89.94 132 THR A O 1
ATOM 937 N N . PHE A 1 133 ? 21.938 5.551 -11.594 1 90.5 133 PHE A N 1
ATOM 938 C CA . PHE A 1 133 ? 20.797 4.711 -11.219 1 90.5 133 PHE A CA 1
ATOM 939 C C . PHE A 1 133 ? 20.594 3.592 -12.227 1 90.5 133 PHE A C 1
ATOM 941 O O . PHE A 1 133 ? 20.359 2.443 -11.852 1 90.5 133 PHE A O 1
ATOM 948 N N . GLY A 1 134 ? 20.719 3.984 -13.5 1 89.38 134 GLY A N 1
ATOM 949 C CA . GLY A 1 134 ? 20.594 2.984 -14.555 1 89.38 134 GLY A CA 1
ATOM 950 C C . GLY A 1 134 ? 21.672 1.912 -14.477 1 89.38 134 GLY A C 1
ATOM 951 O O . GLY A 1 134 ? 21.391 0.73 -14.68 1 89.38 134 GLY A O 1
ATOM 952 N N . VAL A 1 135 ? 22.844 2.316 -14.172 1 92.62 135 VAL A N 1
ATOM 953 C CA . VAL A 1 135 ? 23.953 1.389 -14.078 1 92.62 135 VAL A CA 1
ATOM 954 C C . VAL A 1 135 ? 23.766 0.46 -12.883 1 92.62 135 VAL A C 1
ATOM 956 O O . VAL A 1 135 ? 24.016 -0.745 -12.977 1 92.62 135 VAL A O 1
ATOM 959 N N . LEU A 1 136 ? 23.359 1.021 -11.828 1 93.06 136 LEU A N 1
ATOM 960 C CA . LEU A 1 136 ? 23.141 0.223 -10.625 1 93.06 136 LEU A CA 1
ATOM 961 C C . LEU A 1 136 ? 22.031 -0.798 -10.844 1 93.06 136 LEU A C 1
ATOM 963 O O . LEU A 1 136 ? 22.141 -1.94 -10.391 1 93.06 136 LEU A O 1
ATOM 967 N N . MET A 1 137 ? 21.016 -0.391 -11.484 1 94.62 137 MET A N 1
ATOM 968 C CA . MET A 1 137 ? 19.906 -1.292 -11.789 1 94.62 137 MET A CA 1
ATOM 969 C C . MET A 1 137 ? 20.359 -2.436 -12.688 1 94.62 137 MET A C 1
ATOM 971 O O . MET A 1 137 ? 20.031 -3.598 -12.438 1 94.62 137 MET A O 1
ATOM 975 N N . THR A 1 138 ? 21.125 -2.055 -13.758 1 94.31 138 THR A N 1
ATOM 976 C CA . THR A 1 138 ? 21.625 -3.061 -14.688 1 94.31 138 THR A CA 1
ATOM 977 C C . THR A 1 138 ? 22.578 -4.023 -13.977 1 94.31 138 THR A C 1
ATOM 979 O O . THR A 1 138 ? 22.547 -5.23 -14.219 1 94.31 138 THR A O 1
ATOM 982 N N . THR A 1 139 ? 23.391 -3.508 -13.125 1 95.5 139 THR A N 1
ATOM 983 C CA . THR A 1 139 ? 24.281 -4.348 -12.336 1 95.5 139 THR A CA 1
ATOM 984 C C . THR A 1 139 ? 23.5 -5.27 -11.414 1 95.5 139 THR A C 1
ATOM 986 O O . THR A 1 139 ? 23.844 -6.434 -11.234 1 95.5 139 THR A O 1
ATOM 989 N N . GLY A 1 140 ? 22.484 -4.789 -10.828 1 95.69 140 GLY A N 1
ATOM 990 C CA . GLY A 1 140 ? 21.609 -5.605 -9.992 1 95.69 140 GLY A CA 1
ATOM 991 C C . GLY A 1 140 ? 20.969 -6.75 -10.742 1 95.69 140 GLY A C 1
ATOM 992 O O . GLY A 1 140 ? 20.859 -7.863 -10.227 1 95.69 140 GLY A O 1
ATOM 993 N N . VAL A 1 141 ? 20.5 -6.422 -11.953 1 95.81 141 VAL A N 1
ATOM 994 C CA . VAL A 1 141 ? 19.891 -7.445 -12.797 1 95.81 141 VAL A CA 1
ATOM 995 C C . VAL A 1 141 ? 20.891 -8.57 -13.047 1 95.81 141 VAL A C 1
ATOM 997 O O . VAL A 1 141 ? 20.562 -9.75 -12.906 1 95.81 141 VAL A O 1
ATOM 1000 N N . THR A 1 142 ? 22.094 -8.141 -13.375 1 95.69 142 THR A N 1
ATOM 1001 C CA . THR A 1 142 ? 23.156 -9.094 -13.688 1 95.69 142 THR A CA 1
ATOM 1002 C C . THR A 1 142 ? 23.5 -9.938 -12.461 1 95.69 142 THR A C 1
ATOM 1004 O O . THR A 1 142 ? 23.609 -11.164 -12.555 1 95.69 142 THR A O 1
ATOM 1007 N N . VAL A 1 143 ? 23.609 -9.328 -11.344 1 94.75 143 VAL A N 1
ATOM 1008 C CA . VAL A 1 143 ? 23.922 -10.023 -10.102 1 94.75 143 VAL A CA 1
ATOM 1009 C C . VAL A 1 143 ? 22.781 -10.969 -9.734 1 94.75 143 VAL A C 1
ATOM 1011 O O . VAL A 1 143 ? 23.016 -12.109 -9.32 1 94.75 143 VAL A O 1
ATOM 1014 N N . GLY A 1 144 ? 21.578 -10.531 -9.836 1 94.44 144 GLY A N 1
ATOM 1015 C CA . GLY A 1 144 ? 20.406 -11.344 -9.547 1 94.44 144 GLY A CA 1
ATOM 1016 C C . GLY A 1 144 ? 20.328 -12.602 -10.391 1 94.44 144 GLY A C 1
ATOM 1017 O O . GLY A 1 144 ? 20.141 -13.695 -9.867 1 94.44 144 GLY A O 1
ATOM 1018 N N . VAL A 1 145 ? 20.578 -12.406 -11.695 1 93.75 145 VAL A N 1
ATOM 1019 C CA . VAL A 1 145 ? 20.469 -13.531 -12.625 1 93.75 145 VAL A CA 1
ATOM 1020 C C . VAL A 1 145 ? 21.609 -14.508 -12.375 1 93.75 145 VAL A C 1
ATOM 1022 O O . VAL A 1 145 ? 21.391 -15.719 -12.32 1 93.75 145 VAL A O 1
ATOM 1025 N N . LEU A 1 146 ? 22.766 -14.016 -12.133 1 93.69 146 LEU A N 1
ATOM 1026 C CA . LEU A 1 146 ? 23.938 -14.867 -11.992 1 93.69 146 LEU A CA 1
ATOM 1027 C C . LEU A 1 146 ? 23.922 -15.602 -10.656 1 93.69 146 LEU A C 1
ATOM 1029 O O . LEU A 1 146 ? 24.391 -16.75 -10.57 1 93.69 146 LEU A O 1
ATOM 1033 N N . THR A 1 147 ? 23.375 -15.039 -9.656 1 93.19 147 THR A N 1
ATOM 1034 C CA . THR A 1 147 ? 23.453 -15.625 -8.328 1 93.19 147 THR A CA 1
ATOM 1035 C C . THR A 1 147 ? 22.234 -16.5 -8.047 1 93.19 147 THR A C 1
ATOM 1037 O O . THR A 1 147 ? 22.312 -17.453 -7.266 1 93.19 147 THR A O 1
ATOM 1040 N N . LEU A 1 148 ? 21.156 -16.234 -8.734 1 93.69 148 LEU A N 1
ATOM 1041 C CA . LEU A 1 148 ? 19.922 -16.891 -8.32 1 93.69 148 LEU A CA 1
ATOM 1042 C C . LEU A 1 148 ? 19.406 -17.828 -9.406 1 93.69 148 LEU A C 1
ATOM 1044 O O . LEU A 1 148 ? 18.422 -18.531 -9.211 1 93.69 148 LEU A O 1
ATOM 1048 N N . GLU A 1 149 ? 20.156 -17.781 -10.484 1 91 149 GLU A N 1
ATOM 1049 C CA . GLU A 1 149 ? 19.812 -18.781 -11.5 1 91 149 GLU A CA 1
ATOM 1050 C C . GLU A 1 149 ? 19.938 -20.188 -10.945 1 91 149 GLU A C 1
ATOM 1052 O O . GLU A 1 149 ? 20.984 -20.562 -10.391 1 91 149 GLU A O 1
ATOM 1057 N N . GLY A 1 150 ? 18.859 -20.953 -10.945 1 90.88 150 GLY A N 1
ATOM 1058 C CA . GLY A 1 150 ? 18.891 -22.328 -10.469 1 90.88 150 GLY A CA 1
ATOM 1059 C C . GLY A 1 150 ? 18.672 -22.438 -8.969 1 90.88 150 GLY A C 1
ATOM 1060 O O . GLY A 1 150 ? 18.719 -23.547 -8.414 1 90.88 150 GLY A O 1
ATOM 1061 N N . ALA A 1 151 ? 18.438 -21.406 -8.359 1 92.25 151 ALA A N 1
ATOM 1062 C CA . ALA A 1 151 ? 18.188 -21.406 -6.926 1 92.25 151 ALA A CA 1
ATOM 1063 C C . ALA A 1 151 ? 16.875 -22.125 -6.605 1 92.25 151 ALA A C 1
ATOM 1065 O O . ALA A 1 151 ? 16.016 -22.281 -7.477 1 92.25 151 ALA A O 1
ATOM 1066 N N . ALA A 1 152 ? 16.812 -22.578 -5.426 1 94 152 ALA A N 1
ATOM 1067 C CA . ALA A 1 152 ? 15.602 -23.266 -4.965 1 94 152 ALA A CA 1
ATOM 1068 C C . ALA A 1 152 ? 14.398 -22.312 -5.016 1 94 152 ALA A C 1
ATOM 1070 O O . ALA A 1 152 ? 14.555 -21.094 -4.887 1 94 152 ALA A O 1
ATOM 1071 N N . GLU A 1 153 ? 13.289 -22.891 -5.141 1 92.19 153 GLU A N 1
ATOM 1072 C CA . GLU A 1 153 ? 12.047 -22.125 -5.215 1 92.19 153 GLU A CA 1
ATOM 1073 C C . GLU A 1 153 ? 11.836 -21.281 -3.951 1 92.19 153 GLU A C 1
ATOM 1075 O O . GLU A 1 153 ? 11.336 -20.172 -4.02 1 92.19 153 GLU A O 1
ATOM 1080 N N . THR A 1 154 ? 12.281 -21.844 -2.932 1 93.19 154 THR A N 1
ATOM 1081 C CA . THR A 1 154 ? 12.133 -21.156 -1.648 1 93.19 154 THR A CA 1
ATOM 1082 C C . THR A 1 154 ? 13.008 -19.906 -1.589 1 93.19 154 THR A C 1
ATOM 1084 O O . THR A 1 154 ? 12.594 -18.875 -1.053 1 93.19 154 THR A O 1
ATOM 1087 N N . THR A 1 155 ? 14.156 -20.031 -2.105 1 93.94 155 THR A N 1
ATOM 1088 C CA . THR A 1 155 ? 15.078 -18.891 -2.139 1 93.94 155 THR A CA 1
ATOM 1089 C C . THR A 1 155 ? 14.516 -17.766 -3.008 1 93.94 155 THR A C 1
ATOM 1091 O O . THR A 1 155 ? 14.555 -16.609 -2.617 1 93.94 155 THR A O 1
ATOM 1094 N N . ILE A 1 156 ? 13.961 -18.141 -4.094 1 94.19 156 ILE A N 1
ATOM 1095 C CA . ILE A 1 156 ? 13.375 -17.172 -5.016 1 94.19 156 ILE A CA 1
ATOM 1096 C C . ILE A 1 156 ? 12.188 -16.469 -4.348 1 94.19 156 ILE A C 1
ATOM 1098 O O . ILE A 1 156 ? 12.039 -15.258 -4.438 1 94.19 156 ILE A O 1
ATOM 1102 N N . ALA A 1 157 ? 11.461 -17.312 -3.664 1 94.44 157 ALA A N 1
ATOM 1103 C CA . ALA A 1 157 ? 10.273 -16.781 -3.002 1 94.44 157 ALA A CA 1
ATOM 1104 C C . ALA A 1 157 ? 10.648 -15.781 -1.912 1 94.44 157 ALA A C 1
ATOM 1106 O O . ALA A 1 157 ? 9.953 -14.781 -1.713 1 94.44 157 ALA A O 1
ATOM 1107 N N . VAL A 1 158 ? 11.711 -16.016 -1.257 1 95.31 158 VAL A N 1
ATOM 1108 C CA . VAL A 1 158 ? 12.172 -15.102 -0.214 1 95.31 158 VAL A CA 1
ATOM 1109 C C . VAL A 1 158 ? 12.602 -13.773 -0.837 1 95.31 158 VAL A C 1
ATOM 1111 O O . VAL A 1 158 ? 12.312 -12.703 -0.295 1 95.31 158 VAL A O 1
ATOM 1114 N N . VAL A 1 159 ? 13.258 -13.859 -1.933 1 94.75 159 VAL A N 1
ATOM 1115 C CA . VAL A 1 159 ? 13.719 -12.656 -2.621 1 94.75 159 VAL A CA 1
ATOM 1116 C C . VAL A 1 159 ? 12.523 -11.867 -3.146 1 94.75 159 VAL A C 1
ATOM 1118 O O . VAL A 1 159 ? 12.508 -10.633 -3.074 1 94.75 159 VAL A O 1
ATOM 1121 N N . LEU A 1 160 ? 11.57 -12.594 -3.643 1 94.81 160 LEU A N 1
ATOM 1122 C CA . LEU A 1 160 ? 10.367 -11.938 -4.152 1 94.81 160 LEU A CA 1
ATOM 1123 C C . LEU A 1 160 ? 9.594 -11.266 -3.021 1 94.81 160 LEU A C 1
ATOM 1125 O O . LEU A 1 160 ? 9.102 -10.148 -3.184 1 94.81 160 LEU A O 1
ATOM 1129 N N . ALA A 1 161 ? 9.5 -11.969 -1.935 1 95.56 161 ALA A N 1
ATOM 1130 C CA . ALA A 1 161 ? 8.828 -11.398 -0.771 1 95.56 161 ALA A CA 1
ATOM 1131 C C . ALA A 1 161 ? 9.578 -10.172 -0.257 1 95.56 161 ALA A C 1
ATOM 1133 O O . ALA A 1 161 ? 8.953 -9.18 0.137 1 95.56 161 ALA A O 1
ATOM 1134 N N . PHE A 1 162 ? 10.891 -10.266 -0.223 1 95.5 162 PHE A N 1
ATOM 1135 C CA . PHE A 1 162 ? 11.742 -9.133 0.126 1 95.5 162 PHE A CA 1
ATOM 1136 C C . PHE A 1 162 ? 11.469 -7.949 -0.791 1 95.5 162 PHE A C 1
ATOM 1138 O O . PHE A 1 162 ? 11.312 -6.82 -0.324 1 95.5 162 PHE A O 1
ATOM 1145 N N . GLY A 1 163 ? 11.438 -8.25 -2.049 1 94.06 163 GLY A N 1
ATOM 1146 C CA . GLY A 1 163 ? 11.18 -7.207 -3.029 1 94.06 163 GLY A CA 1
ATOM 1147 C C . GLY A 1 163 ? 9.812 -6.57 -2.879 1 94.06 163 GLY A C 1
ATOM 1148 O O . GLY A 1 163 ? 9.664 -5.355 -3.029 1 94.06 163 GLY A O 1
ATOM 1149 N N . ALA A 1 164 ? 8.812 -7.402 -2.639 1 94.56 164 ALA A N 1
ATOM 1150 C CA . ALA A 1 164 ? 7.461 -6.887 -2.443 1 94.56 164 ALA A CA 1
ATOM 1151 C C . ALA A 1 164 ? 7.414 -5.902 -1.276 1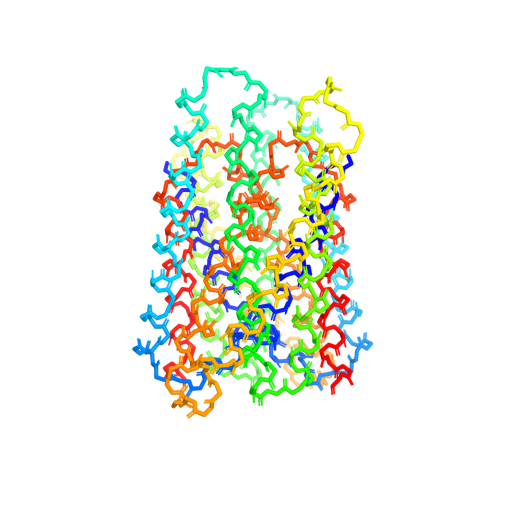 94.56 164 ALA A C 1
ATOM 1153 O O . ALA A 1 164 ? 6.801 -4.836 -1.38 1 94.56 164 ALA A O 1
ATOM 1154 N N . ALA A 1 165 ? 8.031 -6.297 -0.179 1 93.62 165 ALA A N 1
ATOM 1155 C CA . ALA A 1 165 ? 8.078 -5.434 1 1 93.62 165 ALA A CA 1
ATOM 1156 C C . ALA A 1 165 ? 8.828 -4.141 0.703 1 93.62 165 ALA A C 1
ATOM 1158 O O . ALA A 1 165 ? 8.406 -3.059 1.115 1 93.62 165 ALA A O 1
ATOM 1159 N N . ALA A 1 166 ? 9.922 -4.262 0.051 1 92.31 166 ALA A N 1
ATOM 1160 C CA . ALA A 1 166 ? 10.75 -3.105 -0.264 1 92.31 166 ALA A CA 1
ATOM 1161 C C . ALA A 1 166 ? 10.016 -2.127 -1.172 1 92.31 166 ALA A C 1
ATOM 1163 O O . ALA A 1 166 ? 10.055 -0.914 -0.955 1 92.31 166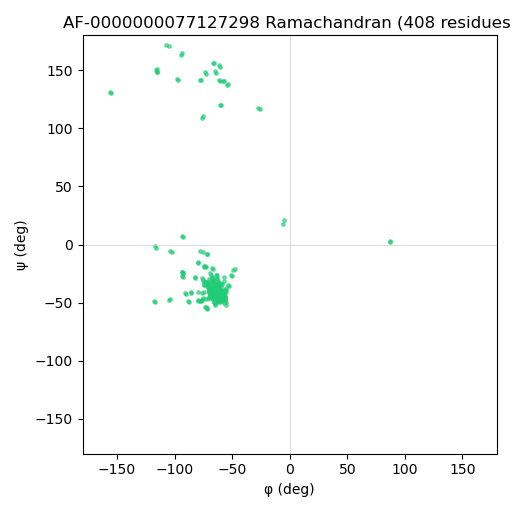 ALA A O 1
ATOM 1164 N N . LEU A 1 167 ? 9.375 -2.646 -2.156 1 92.19 167 LEU A N 1
ATOM 1165 C CA . LEU A 1 167 ? 8.656 -1.8 -3.1 1 92.19 167 LEU A CA 1
ATOM 1166 C C . LEU A 1 167 ? 7.449 -1.151 -2.434 1 92.19 167 LEU A C 1
ATOM 1168 O O . LEU A 1 167 ? 7.129 0.006 -2.711 1 92.19 167 LEU A O 1
ATOM 1172 N N . LEU A 1 168 ? 6.797 -1.882 -1.628 1 92.88 168 LEU A N 1
ATOM 1173 C CA . LEU A 1 168 ? 5.664 -1.312 -0.906 1 92.88 168 LEU A CA 1
ATOM 1174 C C . LEU A 1 168 ? 6.117 -0.177 0.006 1 92.88 168 LEU A C 1
ATOM 1176 O O . LEU A 1 168 ? 5.418 0.831 0.142 1 92.88 168 LEU A O 1
ATOM 1180 N N . TYR A 1 169 ? 7.223 -0.377 0.682 1 89.81 169 TYR A N 1
ATOM 1181 C CA . TYR A 1 169 ? 7.793 0.676 1.515 1 89.81 169 TYR A CA 1
ATOM 1182 C C . TYR A 1 169 ? 8.062 1.932 0.696 1 89.81 169 TYR A C 1
ATOM 1184 O O . TYR A 1 169 ? 7.738 3.041 1.123 1 89.81 169 TYR A O 1
ATOM 1192 N N . LEU A 1 170 ? 8.703 1.732 -0.368 1 85.06 170 LEU A N 1
ATOM 1193 C CA . LEU A 1 170 ? 9.023 2.846 -1.255 1 85.06 170 LEU A CA 1
ATOM 1194 C C . LEU A 1 170 ? 7.758 3.584 -1.679 1 85.06 170 LEU A C 1
ATOM 1196 O O . LEU A 1 170 ? 7.719 4.816 -1.666 1 85.06 170 LEU A O 1
ATOM 1200 N N . VAL A 1 171 ? 6.719 2.887 -2.107 1 87.19 171 VAL A N 1
ATOM 1201 C CA . VAL A 1 171 ? 5.473 3.463 -2.605 1 87.19 171 VAL A CA 1
ATOM 1202 C C . VAL A 1 171 ? 4.762 4.211 -1.479 1 87.19 171 VAL A C 1
ATOM 1204 O O . VAL A 1 171 ? 4.305 5.34 -1.669 1 87.19 171 VAL A O 1
ATOM 1207 N N . THR A 1 172 ? 4.707 3.611 -0.323 1 87.81 172 THR A N 1
ATOM 1208 C CA . THR A 1 172 ? 3.918 4.172 0.768 1 87.81 172 THR A CA 1
ATOM 1209 C C . THR A 1 172 ? 4.645 5.348 1.412 1 87.81 172 THR A C 1
ATOM 1211 O O . THR A 1 172 ? 4.078 6.438 1.536 1 87.81 172 THR A O 1
ATOM 1214 N N . GLU A 1 173 ? 5.879 5.176 1.719 1 82.44 173 GLU A N 1
ATOM 1215 C CA . GLU A 1 173 ? 6.602 6.16 2.521 1 82.44 173 GLU A CA 1
ATOM 1216 C C . GLU A 1 173 ? 7.266 7.211 1.637 1 82.44 173 GLU A C 1
ATOM 1218 O O . GLU A 1 173 ? 7.23 8.398 1.948 1 82.44 173 GLU A O 1
ATOM 1223 N N . GLU A 1 174 ? 7.848 6.805 0.591 1 77.5 174 GLU A N 1
ATOM 1224 C CA . GLU A 1 174 ? 8.68 7.723 -0.179 1 77.5 174 GLU A CA 1
ATOM 1225 C C . GLU A 1 174 ? 7.875 8.398 -1.285 1 77.5 174 GLU A C 1
ATOM 1227 O O . GLU A 1 174 ? 8.203 9.516 -1.705 1 77.5 174 GLU A O 1
ATOM 1232 N N . LEU A 1 175 ? 6.879 7.766 -1.747 1 80.44 175 LEU A N 1
ATOM 1233 C CA . LEU A 1 175 ? 6.148 8.344 -2.871 1 80.44 175 LEU A CA 1
ATOM 1234 C C . LEU A 1 175 ? 4.828 8.953 -2.41 1 80.44 175 LEU A C 1
ATOM 1236 O O . LEU A 1 175 ? 4.531 10.109 -2.719 1 80.44 175 LEU A O 1
ATOM 1240 N N . LEU A 1 176 ? 4.102 8.234 -1.618 1 80.62 176 LEU A N 1
ATOM 1241 C CA . LEU A 1 176 ? 2.758 8.688 -1.273 1 80.62 176 LEU A CA 1
ATOM 1242 C C . LEU A 1 176 ? 2.785 9.586 -0.04 1 80.62 176 LEU A C 1
ATOM 1244 O O . LEU A 1 176 ? 2.242 10.688 -0.06 1 80.62 176 LEU A O 1
ATOM 1248 N N . VAL A 1 177 ? 3.42 9.195 0.977 1 77.06 177 VAL A N 1
ATOM 1249 C CA . VAL A 1 177 ? 3.428 9.969 2.215 1 77.06 177 VAL A CA 1
ATOM 1250 C C . VAL A 1 177 ? 4.16 11.289 1.995 1 77.06 177 VAL A C 1
ATOM 1252 O O . VAL A 1 177 ? 3.701 12.344 2.443 1 77.06 177 VAL A O 1
ATOM 1255 N N . LYS A 1 178 ? 5.211 11.242 1.28 1 73.88 178 LYS A N 1
ATOM 1256 C CA . LYS A 1 178 ? 5.965 12.461 0.981 1 73.88 178 LYS A CA 1
ATOM 1257 C C . LYS A 1 178 ? 5.164 13.391 0.073 1 73.88 178 LYS A C 1
ATOM 1259 O O . LYS A 1 178 ? 5.297 14.617 0.162 1 73.88 178 LYS A O 1
ATOM 1264 N N . ALA A 1 179 ? 4.379 12.852 -0.782 1 71.81 179 ALA A N 1
ATOM 1265 C CA . ALA A 1 179 ? 3.521 13.664 -1.644 1 71.81 179 ALA A CA 1
ATOM 1266 C C . ALA A 1 179 ? 2.51 14.453 -0.822 1 71.81 179 ALA A C 1
ATOM 1268 O O . ALA A 1 179 ? 2.037 15.508 -1.256 1 71.81 179 ALA A O 1
ATOM 1269 N N . GLY A 1 180 ? 2.201 13.945 0.316 1 71.62 180 GLY A N 1
ATOM 1270 C CA . GLY A 1 180 ? 1.232 14.594 1.181 1 71.62 180 GLY A CA 1
ATOM 1271 C C . GLY A 1 180 ? 1.764 15.867 1.819 1 71.62 180 GLY A C 1
ATOM 1272 O O . GLY A 1 180 ? 0.997 16.656 2.373 1 71.62 180 GLY A O 1
ATOM 1273 N N . LYS A 1 181 ? 2.984 16.078 1.63 1 72.56 181 LYS A N 1
ATOM 1274 C CA . LYS A 1 181 ? 3.586 17.281 2.191 1 72.56 181 LYS A CA 1
ATOM 1275 C C . LYS A 1 181 ? 3.279 18.516 1.327 1 72.56 181 LYS A C 1
ATOM 1277 O O . LYS A 1 181 ? 3.408 19.641 1.783 1 72.56 181 LYS A O 1
ATOM 1282 N N . VAL A 1 182 ? 2.828 18.203 0.132 1 70.81 182 VAL A N 1
ATOM 1283 C CA . VAL A 1 182 ? 2.438 19.281 -0.781 1 70.81 182 VAL A CA 1
ATOM 1284 C C . VAL A 1 182 ? 0.938 19.188 -1.062 1 70.81 182 VAL A C 1
ATOM 1286 O O . VAL A 1 182 ? 0.341 18.125 -0.966 1 70.81 182 VAL A O 1
ATOM 1289 N N . PRO A 1 183 ? 0.429 20.25 -1.254 1 71.25 183 PRO A N 1
ATOM 1290 C CA . PRO A 1 183 ? -1.008 20.219 -1.535 1 71.25 183 PRO A CA 1
ATOM 1291 C C . PRO A 1 183 ? -1.362 19.281 -2.693 1 71.25 183 PRO A C 1
ATOM 1293 O O . PRO A 1 183 ? -0.698 19.312 -3.732 1 71.25 183 PRO A O 1
ATOM 1296 N N . GLN A 1 184 ? -2.387 18.609 -2.455 1 71.19 184 GLN A N 1
ATOM 1297 C CA . GLN A 1 184 ? -2.803 17.625 -3.447 1 71.19 184 GLN A CA 1
ATOM 1298 C C . GLN A 1 184 ? -3.902 18.188 -4.348 1 71.19 184 GLN A C 1
ATOM 1300 O O . GLN A 1 184 ? -4.762 18.938 -3.895 1 71.19 184 GLN A O 1
ATOM 1305 N N . THR A 1 185 ? -3.748 17.766 -5.637 1 77.81 185 THR A N 1
ATOM 1306 C CA . THR A 1 185 ? -4.754 18.125 -6.633 1 77.81 185 THR A CA 1
ATOM 1307 C C . THR A 1 185 ? -5.453 16.875 -7.164 1 77.81 185 THR A C 1
ATOM 1309 O O . THR A 1 185 ? -4.914 15.766 -7.066 1 77.81 185 THR A O 1
ATOM 1312 N N . PRO A 1 186 ? -6.625 17.031 -7.531 1 81.81 186 PRO A N 1
ATOM 1313 C CA . PRO A 1 186 ? -7.312 15.906 -8.164 1 81.81 186 PRO A CA 1
ATOM 1314 C C . PRO A 1 186 ? -6.508 15.281 -9.297 1 81.81 186 PRO A C 1
ATOM 1316 O O . PRO A 1 186 ? -6.637 14.086 -9.562 1 81.81 186 PRO A O 1
ATOM 1319 N N . VAL A 1 187 ? -5.746 16.078 -9.828 1 83.31 187 VAL A N 1
ATOM 1320 C CA . VAL A 1 187 ? -4.926 15.586 -10.938 1 83.31 187 VAL A CA 1
ATOM 1321 C C . VAL A 1 187 ? -3.908 14.578 -10.422 1 83.31 187 VAL A C 1
ATOM 1323 O O . VAL A 1 187 ? -3.715 13.516 -11.023 1 83.31 187 VAL A O 1
ATOM 1326 N N . SER A 1 188 ? -3.324 14.883 -9.344 1 84.19 188 SER A N 1
ATOM 1327 C CA . SER A 1 188 ? -2.332 13.977 -8.766 1 84.19 188 SER A CA 1
ATOM 1328 C C . SER A 1 188 ? -2.953 12.633 -8.406 1 84.19 188 SER A C 1
ATOM 1330 O O . SER A 1 188 ? -2.375 11.578 -8.688 1 84.19 188 SER A O 1
ATOM 1332 N N . THR A 1 189 ? -4.012 12.688 -7.84 1 83.12 189 THR A N 1
ATOM 1333 C CA . THR A 1 189 ? -4.73 11.477 -7.461 1 83.12 189 THR A CA 1
ATOM 1334 C C . THR A 1 189 ? -5.082 10.648 -8.695 1 83.12 189 THR A C 1
ATOM 1336 O O . THR A 1 189 ? -4.914 9.43 -8.695 1 83.12 189 THR A O 1
ATOM 1339 N N . THR A 1 190 ? -5.555 11.336 -9.68 1 86.81 190 THR A N 1
ATOM 1340 C CA . THR A 1 190 ? -5.945 10.664 -10.914 1 86.81 190 THR A CA 1
ATOM 1341 C C . THR A 1 190 ? -4.742 9.992 -11.57 1 86.81 190 THR A C 1
ATOM 1343 O O . THR A 1 190 ? -4.867 8.906 -12.141 1 86.81 190 THR A O 1
ATOM 1346 N N . LEU A 1 191 ? -3.637 10.57 -11.43 1 87.38 191 LEU A N 1
ATOM 1347 C CA . LEU A 1 191 ? -2.432 10.023 -12.055 1 87.38 191 LEU A CA 1
ATOM 1348 C C . LEU A 1 191 ? -2.006 8.734 -11.367 1 87.38 191 LEU A C 1
ATOM 1350 O O . LEU A 1 191 ? -1.462 7.832 -12.016 1 87.38 191 LEU A O 1
ATOM 1354 N N . PHE A 1 192 ? -2.281 8.625 -10.156 1 90.56 192 PHE A N 1
ATOM 1355 C CA . PHE A 1 192 ? -2.057 7.355 -9.477 1 90.56 192 PHE A CA 1
ATOM 1356 C C . PHE A 1 192 ? -2.848 6.238 -10.148 1 90.56 192 PHE A C 1
ATOM 1358 O O . PHE A 1 192 ? -2.305 5.164 -10.422 1 90.56 192 PHE A O 1
ATOM 1365 N N . PHE A 1 193 ? -4.027 6.52 -10.406 1 92.31 193 PHE A N 1
ATOM 1366 C CA . PHE A 1 193 ? -4.93 5.5 -10.93 1 92.31 193 PHE A CA 1
ATOM 1367 C C . PHE A 1 193 ? -4.625 5.211 -12.398 1 92.31 193 PHE A C 1
ATOM 1369 O O . PHE A 1 193 ? -4.777 4.078 -12.859 1 92.31 193 PHE A O 1
ATOM 1376 N N . VAL A 1 194 ? -4.227 6.184 -13.109 1 91.38 194 VAL A N 1
ATOM 1377 C CA . VAL A 1 194 ? -3.811 5.992 -14.492 1 91.38 194 VAL A CA 1
ATOM 1378 C C . VAL A 1 194 ? -2.604 5.059 -14.547 1 91.38 194 VAL A C 1
ATOM 1380 O O . VAL A 1 194 ? -2.568 4.125 -15.352 1 91.38 194 VAL A O 1
ATOM 1383 N N . GLY A 1 195 ? -1.642 5.359 -13.711 1 92.12 195 GLY A N 1
ATOM 1384 C CA . GLY A 1 195 ? -0.48 4.484 -13.641 1 92.12 195 GLY A CA 1
ATOM 1385 C C . GLY A 1 195 ? -0.822 3.07 -13.219 1 92.12 195 GLY A C 1
ATOM 1386 O O . GLY A 1 195 ? -0.328 2.104 -13.797 1 92.12 195 GLY A O 1
ATOM 1387 N N . PHE A 1 196 ? -1.655 2.984 -12.25 1 94.19 196 PHE A N 1
ATOM 1388 C CA . PHE A 1 196 ? -2.076 1.682 -11.75 1 94.19 196 PHE A CA 1
ATOM 1389 C C . PHE A 1 196 ? -2.764 0.875 -12.844 1 94.19 196 PHE A C 1
ATOM 1391 O O . PHE A 1 196 ? -2.424 -0.289 -13.07 1 94.19 196 PHE A O 1
ATOM 1398 N N . LEU A 1 197 ? -3.688 1.523 -13.484 1 92.81 197 LEU A N 1
ATOM 1399 C CA . LEU A 1 197 ? -4.48 0.836 -14.492 1 92.81 197 LEU A CA 1
ATOM 1400 C C . LEU A 1 197 ? -3.619 0.445 -15.688 1 92.81 197 LEU A C 1
ATOM 1402 O O . LEU A 1 197 ? -3.84 -0.602 -16.297 1 92.81 197 LEU A O 1
ATOM 1406 N N . MET A 1 198 ? -2.721 1.281 -16.047 1 92.19 198 MET A N 1
ATOM 1407 C CA . MET A 1 198 ? -1.843 1.007 -17.188 1 92.19 198 MET A CA 1
ATOM 1408 C C . MET A 1 198 ? -1.085 -0.301 -16.984 1 92.19 198 MET A C 1
ATOM 1410 O O . MET A 1 198 ? -1.104 -1.176 -17.844 1 92.19 198 MET A O 1
ATOM 1414 N N . ILE A 1 199 ? -0.541 -0.474 -15.836 1 91.81 199 ILE A N 1
ATOM 1415 C CA . ILE A 1 199 ? 0.258 -1.663 -15.555 1 91.81 199 ILE A CA 1
ATOM 1416 C C . ILE A 1 199 ? -0.662 -2.861 -15.328 1 91.81 199 ILE A C 1
ATOM 1418 O O . ILE A 1 199 ? -0.361 -3.975 -15.766 1 91.81 199 ILE A O 1
ATOM 1422 N N . PHE A 1 200 ? -1.699 -2.66 -14.648 1 92 200 PHE A N 1
ATOM 1423 C CA . PHE A 1 200 ? -2.633 -3.742 -14.352 1 92 200 PHE A CA 1
ATOM 1424 C C . PHE A 1 200 ? -3.236 -4.301 -15.641 1 92 200 PHE A C 1
ATOM 1426 O O . PHE A 1 200 ? -3.385 -5.516 -15.781 1 92 200 PHE A O 1
ATOM 1433 N N . LEU A 1 201 ? -3.584 -3.398 -16.531 1 91.12 201 LEU A N 1
ATOM 1434 C CA . LEU A 1 201 ? -4.156 -3.82 -17.797 1 91.12 201 LEU A CA 1
ATOM 1435 C C . LEU A 1 201 ? -3.107 -4.52 -18.656 1 91.12 201 LEU A C 1
ATOM 1437 O O . LEU A 1 201 ? -3.432 -5.445 -19.406 1 91.12 201 LEU A O 1
ATOM 1441 N N . LEU A 1 202 ? -1.887 -4.066 -18.578 1 88.94 202 LEU A N 1
ATOM 1442 C CA . LEU A 1 202 ? -0.799 -4.746 -19.266 1 88.94 202 LEU A CA 1
ATOM 1443 C C . LEU A 1 202 ? -0.663 -6.188 -18.797 1 88.94 202 LEU A C 1
ATOM 1445 O O . LEU A 1 202 ? -0.386 -7.086 -19.594 1 88.94 202 LEU A O 1
ATOM 1449 N N . ASP A 1 203 ? -0.86 -6.285 -17.531 1 89.06 203 ASP A N 1
ATOM 1450 C CA . ASP A 1 203 ? -0.793 -7.621 -16.953 1 89.06 203 ASP A CA 1
ATOM 1451 C C . ASP A 1 203 ? -1.958 -8.492 -17.422 1 89.06 203 ASP A C 1
ATOM 1453 O O . ASP A 1 203 ? -1.785 -9.68 -17.688 1 89.06 203 ASP A O 1
ATOM 1457 N N . ILE A 1 204 ? -3.156 -7.941 -17.562 1 85.62 204 ILE A N 1
ATOM 1458 C CA . ILE A 1 204 ? -4.352 -8.664 -17.984 1 85.62 204 ILE A CA 1
ATOM 1459 C C . ILE A 1 204 ? -4.203 -9.102 -19.438 1 85.62 204 ILE A C 1
ATOM 1461 O O . ILE A 1 204 ? -4.586 -10.219 -19.797 1 85.62 204 ILE A O 1
ATOM 1465 N N . ILE A 1 205 ? -3.6 -8.242 -20.203 1 85.69 205 ILE A N 1
ATOM 1466 C CA . ILE A 1 205 ? -3.5 -8.492 -21.641 1 85.69 205 ILE A CA 1
ATOM 1467 C C . ILE A 1 205 ? -2.318 -9.422 -21.922 1 85.69 205 ILE A C 1
ATOM 1469 O O . ILE A 1 205 ? -2.318 -10.156 -22.906 1 85.69 205 ILE A O 1
ATOM 1473 N N . GLY A 1 206 ? -1.308 -9.375 -21.062 1 76.44 206 GLY A N 1
ATOM 1474 C CA . GLY A 1 206 ? -0.118 -10.18 -21.297 1 76.44 206 GLY A CA 1
ATOM 1475 C C . GLY A 1 206 ? -0.245 -11.594 -20.75 1 76.44 206 GLY A C 1
ATOM 1476 O O . GLY A 1 206 ? 0.167 -12.555 -21.406 1 76.44 206 GLY A O 1
ATOM 1477 N N . MET B 1 1 ? -0.607 9.18 17.578 1 57.81 1 MET B N 1
ATOM 1478 C CA . MET B 1 1 ? -1.544 8.07 17.719 1 57.81 1 MET B CA 1
ATOM 1479 C C . MET B 1 1 ? -2.396 7.918 16.469 1 57.81 1 MET B C 1
ATOM 1481 O O . MET B 1 1 ? -2.559 6.809 15.945 1 57.81 1 MET B O 1
ATOM 1485 N N . GLU B 1 2 ? -2.709 8.93 15.891 1 68.5 2 GLU B N 1
ATOM 1486 C CA . GLU B 1 2 ? -3.604 8.922 14.734 1 68.5 2 GLU B CA 1
ATOM 1487 C C . GLU B 1 2 ? -2.904 8.367 13.5 1 68.5 2 GLU B C 1
ATOM 1489 O O . GLU B 1 2 ? -3.469 7.539 12.781 1 68.5 2 GLU B O 1
ATOM 1494 N N . SER B 1 3 ? -1.677 8.594 13.43 1 75.5 3 SER B N 1
ATOM 1495 C CA . SER B 1 3 ? -0.921 8.172 12.258 1 75.5 3 SER B CA 1
ATOM 1496 C C . SER B 1 3 ? -0.662 6.668 12.273 1 75.5 3 SER B C 1
ATOM 1498 O O . SER B 1 3 ? -0.703 6.008 11.234 1 75.5 3 SER B O 1
ATOM 1500 N N . ASN B 1 4 ? -0.591 6.184 13.461 1 79 4 ASN B N 1
ATOM 1501 C CA . ASN B 1 4 ? -0.333 4.758 13.617 1 79 4 ASN B CA 1
ATOM 1502 C C . ASN B 1 4 ? -1.526 3.92 13.164 1 79 4 ASN B C 1
ATOM 1504 O O . ASN B 1 4 ? -1.365 2.953 12.422 1 79 4 ASN B O 1
ATOM 1508 N N . VAL B 1 5 ? -2.561 4.395 13.562 1 77.88 5 VAL B N 1
ATOM 1509 C CA . VAL B 1 5 ? -3.785 3.664 13.266 1 77.88 5 VAL B CA 1
ATOM 1510 C C . VAL B 1 5 ? -4.098 3.771 11.773 1 77.88 5 VAL B C 1
ATOM 1512 O O . VAL B 1 5 ? -4.609 2.824 11.172 1 77.88 5 VAL B O 1
ATOM 1515 N N . GLN B 1 6 ? -3.807 4.828 11.203 1 81.06 6 GLN B N 1
ATOM 1516 C CA . GLN B 1 6 ? -4.043 5.051 9.781 1 81.06 6 GLN B CA 1
ATOM 1517 C C . GLN B 1 6 ? -3.166 4.137 8.93 1 81.06 6 GLN B C 1
ATOM 1519 O O . GLN B 1 6 ? -3.625 3.58 7.93 1 81.06 6 GLN B O 1
ATOM 1524 N N . HIS B 1 7 ? -1.987 3.988 9.383 1 86.25 7 HIS B N 1
ATOM 1525 C CA . HIS B 1 7 ? -1.062 3.139 8.641 1 86.25 7 HIS B CA 1
ATOM 1526 C C . HIS B 1 7 ? -1.475 1.672 8.719 1 86.25 7 HIS B C 1
ATOM 1528 O O . HIS B 1 7 ? -1.399 0.945 7.727 1 86.25 7 HIS B O 1
ATOM 1534 N N . LEU B 1 8 ? -1.886 1.297 9.906 1 87.31 8 LEU B N 1
ATOM 1535 C CA . LEU B 1 8 ? -2.334 -0.083 10.07 1 87.31 8 LEU B CA 1
ATOM 1536 C C . LEU B 1 8 ? -3.537 -0.37 9.18 1 87.31 8 LEU B C 1
ATOM 1538 O O . LEU B 1 8 ? -3.576 -1.396 8.492 1 87.31 8 LEU B O 1
ATOM 1542 N N . ALA B 1 9 ? -4.469 0.495 9.242 1 86.81 9 ALA B N 1
ATOM 1543 C CA . ALA B 1 9 ? -5.676 0.351 8.43 1 86.81 9 ALA B CA 1
ATOM 1544 C C . ALA B 1 9 ? -5.336 0.329 6.945 1 86.81 9 ALA B C 1
ATOM 1546 O O . ALA B 1 9 ? -5.922 -0.44 6.18 1 86.81 9 ALA B O 1
ATOM 1547 N N . ALA B 1 10 ? -4.438 1.175 6.512 1 90.56 10 ALA B N 1
ATOM 1548 C CA . ALA B 1 10 ? -4.023 1.249 5.113 1 90.56 10 ALA B CA 1
ATOM 1549 C C . ALA B 1 10 ? -3.426 -0.076 4.648 1 90.56 10 ALA B C 1
ATOM 1551 O O . ALA B 1 10 ? -3.721 -0.545 3.545 1 90.56 10 ALA B O 1
ATOM 1552 N N . GLY B 1 11 ? -2.613 -0.661 5.512 1 92.38 11 GLY B N 1
ATOM 1553 C CA . GLY B 1 11 ? -2.014 -1.944 5.184 1 92.38 11 GLY B CA 1
ATOM 1554 C C . GLY B 1 11 ? -3.031 -3.059 5.039 1 92.38 11 GLY B C 1
ATOM 1555 O O . GLY B 1 11 ? -2.943 -3.873 4.121 1 92.38 11 GLY B O 1
ATOM 1556 N N . VAL B 1 12 ? -3.93 -3.037 5.938 1 92.25 12 VAL B N 1
ATOM 1557 C CA . VAL B 1 12 ? -4.977 -4.051 5.953 1 92.25 12 VAL B CA 1
ATOM 1558 C C . VAL B 1 12 ? -5.809 -3.957 4.676 1 92.25 12 VAL B C 1
ATOM 1560 O O . VAL B 1 12 ? -6.047 -4.965 4.008 1 92.25 12 VAL B O 1
ATOM 1563 N N . VAL B 1 13 ? -6.242 -2.826 4.352 1 91.31 13 VAL B N 1
ATOM 1564 C CA . VAL B 1 13 ? -7.125 -2.607 3.211 1 91.31 13 VAL B CA 1
ATOM 1565 C C . VAL B 1 13 ? -6.367 -2.873 1.914 1 91.31 13 VAL B C 1
ATOM 1567 O O . VAL B 1 13 ? -6.918 -3.443 0.97 1 91.31 13 VAL B O 1
ATOM 1570 N N . PHE B 1 14 ? -5.129 -2.516 1.879 1 93.19 14 PHE B N 1
ATOM 1571 C CA . PHE B 1 14 ? -4.301 -2.758 0.704 1 93.19 14 PHE B CA 1
ATOM 1572 C C . PHE B 1 14 ? -4.156 -4.254 0.441 1 93.19 14 PHE B C 1
ATOM 1574 O O . PHE B 1 14 ? -4.258 -4.699 -0.703 1 93.19 14 PHE B O 1
ATOM 1581 N N . ALA B 1 15 ? -3.879 -4.926 1.461 1 93.88 15 ALA B N 1
ATOM 1582 C CA . ALA B 1 15 ? -3.725 -6.371 1.333 1 93.88 15 ALA B CA 1
ATOM 1583 C C . ALA B 1 15 ? -5.016 -7.02 0.842 1 93.88 15 ALA B C 1
ATOM 1585 O O . ALA B 1 15 ? -4.98 -7.945 0.026 1 93.88 15 ALA B O 1
ATOM 1586 N N . ALA B 1 16 ? -6.117 -6.582 1.346 1 92.75 16 ALA B N 1
ATOM 1587 C CA . ALA B 1 16 ? -7.414 -7.125 0.946 1 92.75 16 ALA B CA 1
ATOM 1588 C C . ALA B 1 16 ? -7.684 -6.863 -0.533 1 92.75 16 ALA B C 1
ATOM 1590 O O . ALA B 1 16 ? -8.188 -7.738 -1.241 1 92.75 16 ALA B O 1
ATOM 1591 N N . VAL B 1 17 ? -7.332 -5.66 -1.013 1 93.75 17 VAL B N 1
ATOM 1592 C CA . VAL B 1 17 ? -7.535 -5.301 -2.412 1 93.75 17 VAL B CA 1
ATOM 1593 C C . VAL B 1 17 ? -6.621 -6.145 -3.299 1 93.75 17 VAL B C 1
ATOM 1595 O O . VAL B 1 17 ? -7.062 -6.715 -4.297 1 93.75 17 VAL B O 1
ATOM 1598 N N . ALA B 1 18 ? -5.406 -6.23 -2.896 1 92.94 18 ALA B N 1
ATOM 1599 C CA . ALA B 1 18 ? -4.391 -6.898 -3.707 1 92.94 18 ALA B CA 1
ATOM 1600 C C . ALA B 1 18 ? -4.617 -8.406 -3.734 1 92.94 18 ALA B C 1
ATOM 1602 O O . ALA B 1 18 ? -4.406 -9.055 -4.762 1 92.94 18 ALA B O 1
ATOM 1603 N N . ALA B 1 19 ? -5.043 -8.961 -2.631 1 90.94 19 ALA B N 1
ATOM 1604 C CA . ALA B 1 19 ? -5.109 -10.422 -2.512 1 90.94 19 ALA B CA 1
ATOM 1605 C C . ALA B 1 19 ? -6.484 -10.938 -2.912 1 90.94 19 ALA B C 1
ATOM 1607 O O . ALA B 1 19 ? -6.625 -12.094 -3.326 1 90.94 19 ALA B O 1
ATOM 1608 N N . GLU B 1 20 ? -7.457 -10.094 -2.795 1 90.5 20 GLU B N 1
ATOM 1609 C CA . GLU B 1 20 ? -8.805 -10.617 -2.979 1 90.5 20 GLU B CA 1
ATOM 1610 C C . GLU B 1 20 ? -9.492 -9.969 -4.176 1 90.5 20 GLU B C 1
ATOM 1612 O O . GLU B 1 20 ? -9.961 -10.656 -5.082 1 90.5 20 GLU B O 1
ATOM 1617 N N . LEU B 1 21 ? -9.484 -8.688 -4.297 1 92.06 21 LEU B N 1
ATOM 1618 C CA . LEU B 1 21 ? -10.281 -7.992 -5.301 1 92.06 21 LEU B CA 1
ATOM 1619 C C . LEU B 1 21 ? -9.602 -8.039 -6.664 1 92.06 21 LEU B C 1
ATOM 1621 O O . LEU B 1 21 ? -10.234 -8.383 -7.668 1 92.06 21 LEU B O 1
ATOM 1625 N N . LEU B 1 22 ? -8.344 -7.719 -6.648 1 93.06 22 LEU B N 1
ATOM 1626 C CA . LEU B 1 22 ? -7.633 -7.59 -7.918 1 93.06 22 LEU B CA 1
ATOM 1627 C C . LEU B 1 22 ? -7.539 -8.938 -8.625 1 93.06 22 LEU B C 1
ATOM 1629 O O . LEU B 1 22 ? -7.762 -9.023 -9.836 1 93.06 22 LEU B O 1
ATOM 1633 N N . PRO B 1 23 ? -7.262 -9.977 -7.945 1 89.94 23 PRO B N 1
ATOM 1634 C CA . PRO B 1 23 ? -7.238 -11.281 -8.617 1 89.94 23 PRO B CA 1
ATOM 1635 C C . PRO B 1 23 ? -8.594 -11.664 -9.203 1 89.94 23 PRO B C 1
ATOM 1637 O O . PRO B 1 23 ? -8.656 -12.305 -10.258 1 89.94 23 PRO B O 1
ATOM 1640 N N . ASP B 1 24 ? -9.602 -11.297 -8.547 1 90.06 24 ASP B N 1
ATOM 1641 C CA . ASP B 1 24 ? -10.953 -11.648 -8.992 1 90.06 24 ASP B CA 1
ATOM 1642 C C . ASP B 1 24 ? -11.312 -10.922 -10.281 1 90.06 24 ASP B C 1
ATOM 1644 O O . ASP B 1 24 ? -12.133 -11.398 -11.062 1 90.06 24 ASP B O 1
ATOM 1648 N N . ILE B 1 25 ? -10.711 -9.805 -10.492 1 91.38 25 ILE B N 1
ATOM 1649 C CA . ILE B 1 25 ? -11.07 -9.062 -11.695 1 91.38 25 ILE B CA 1
ATOM 1650 C C . ILE B 1 25 ? -10 -9.25 -12.766 1 91.38 25 ILE B C 1
ATOM 1652 O O . ILE B 1 25 ? -10.156 -8.805 -13.898 1 91.38 25 ILE B O 1
ATOM 1656 N N . HIS B 1 26 ? -8.945 -9.891 -12.422 1 89.44 26 HIS B N 1
ATOM 1657 C CA . HIS B 1 26 ? -7.82 -10.102 -13.336 1 89.44 26 HIS B CA 1
ATOM 1658 C C . HIS B 1 26 ? -8.234 -10.938 -14.539 1 89.44 26 HIS B C 1
ATOM 1660 O O . HIS B 1 26 ? -7.711 -10.75 -15.641 1 89.44 26 HIS B O 1
ATOM 1666 N N . ASN B 1 27 ? -9.188 -11.781 -14.352 1 87.5 27 ASN B N 1
ATOM 1667 C CA . ASN B 1 27 ? -9.594 -12.672 -15.43 1 87.5 27 ASN B CA 1
ATOM 1668 C C . ASN B 1 27 ? -10.75 -12.094 -16.234 1 87.5 27 ASN B C 1
ATOM 1670 O O . ASN B 1 27 ? -11.273 -12.75 -17.141 1 87.5 27 ASN B O 1
ATOM 1674 N N . GLN B 1 28 ? -11.102 -10.906 -15.969 1 91.25 28 GLN B N 1
ATOM 1675 C CA . GLN B 1 28 ? -12.195 -10.258 -16.688 1 91.25 28 GLN B CA 1
ATOM 1676 C C . GLN B 1 28 ? -11.672 -9.438 -17.859 1 91.25 28 GLN B C 1
ATOM 1678 O O . GLN B 1 28 ? -10.469 -9.188 -17.969 1 91.25 28 GLN B O 1
ATOM 1683 N N . SER B 1 29 ? -12.625 -9.094 -18.797 1 92.44 29 SER B N 1
ATOM 1684 C CA . SER B 1 29 ? -12.242 -8.281 -19.938 1 92.44 29 SER B CA 1
ATOM 1685 C C . SER B 1 29 ? -11.695 -6.93 -19.5 1 92.44 29 SER B C 1
ATOM 1687 O O . SER B 1 29 ? -12.18 -6.34 -18.531 1 92.44 29 SER B O 1
ATOM 1689 N N . PRO B 1 30 ? -10.641 -6.445 -20.188 1 93.38 30 PRO B N 1
ATOM 1690 C CA . PRO B 1 30 ? -10.07 -5.141 -19.859 1 93.38 30 PRO B CA 1
ATOM 1691 C C . PRO B 1 30 ? -11.117 -4.027 -19.844 1 93.38 30 PRO B C 1
ATOM 1693 O O . PRO B 1 30 ? -11.031 -3.111 -19.016 1 93.38 30 PRO B O 1
ATOM 1696 N N . ALA B 1 31 ? -12.055 -4.148 -20.734 1 94.25 31 ALA B N 1
ATOM 1697 C CA . ALA B 1 31 ? -13.086 -3.119 -20.812 1 94.25 31 ALA B CA 1
ATOM 1698 C C . ALA B 1 31 ? -13.891 -3.049 -19.516 1 94.25 31 ALA B C 1
ATOM 1700 O O . ALA B 1 31 ? -14.234 -1.961 -19.047 1 94.25 31 ALA B O 1
ATOM 1701 N N . VAL B 1 32 ? -14.172 -4.164 -18.953 1 94.19 32 VAL B N 1
ATOM 1702 C CA . VAL B 1 32 ? -14.938 -4.25 -17.719 1 94.19 32 VAL B CA 1
ATOM 1703 C C . VAL B 1 32 ? -14.148 -3.623 -16.578 1 94.19 32 VAL B C 1
ATOM 1705 O O . VAL B 1 32 ? -14.703 -2.879 -15.766 1 94.19 32 VAL B O 1
ATOM 1708 N N . VAL B 1 33 ? -12.898 -3.93 -16.547 1 94.38 33 VAL B N 1
ATOM 1709 C CA . VAL B 1 33 ? -12.016 -3.43 -15.484 1 94.38 33 VAL B CA 1
ATOM 1710 C C . VAL B 1 33 ? -11.875 -1.914 -15.609 1 94.38 33 VAL B C 1
ATOM 1712 O O . VAL B 1 33 ? -11.953 -1.193 -14.609 1 94.38 33 VAL B O 1
ATOM 1715 N N . ILE B 1 34 ? -11.711 -1.465 -16.859 1 94.06 34 ILE B N 1
ATOM 1716 C CA . ILE B 1 34 ? -11.547 -0.04 -17.125 1 94.06 34 ILE B CA 1
ATOM 1717 C C . ILE B 1 34 ? -12.797 0.717 -16.688 1 94.06 34 ILE B C 1
ATOM 1719 O O . ILE B 1 34 ? -12.711 1.741 -16.016 1 94.06 34 ILE B O 1
ATOM 1723 N N . VAL B 1 35 ? -13.914 0.236 -17.047 1 94.75 35 VAL B N 1
ATOM 1724 C CA . VAL B 1 35 ? -15.172 0.911 -16.75 1 94.75 35 VAL B CA 1
ATOM 1725 C C . VAL B 1 35 ? -15.398 0.94 -15.234 1 94.75 35 VAL B C 1
ATOM 1727 O O . VAL B 1 35 ? -15.688 1.996 -14.664 1 94.75 35 VAL B O 1
ATOM 1730 N N . GLY B 1 36 ? -15.289 -0.183 -14.617 1 94.62 36 GLY B N 1
ATOM 1731 C CA . GLY B 1 36 ? -15.484 -0.247 -13.18 1 94.62 36 GLY B CA 1
ATOM 1732 C C . GLY B 1 36 ? -14.531 0.65 -12.406 1 94.62 36 GLY B C 1
ATOM 1733 O O . GLY B 1 36 ? -14.953 1.38 -11.508 1 94.62 36 GLY B O 1
ATOM 1734 N N . PHE B 1 37 ? -13.312 0.546 -12.812 1 94.12 37 PHE B N 1
ATOM 1735 C CA . PHE B 1 37 ? -12.289 1.352 -12.148 1 94.12 37 PHE B CA 1
ATOM 1736 C C . PHE B 1 37 ? -12.547 2.838 -12.367 1 94.12 37 PHE B C 1
ATOM 1738 O O . PHE B 1 37 ? -12.438 3.637 -11.438 1 94.12 37 PHE B O 1
ATOM 1745 N N . ALA B 1 38 ? -12.828 3.195 -13.586 1 93.38 38 ALA B N 1
ATOM 1746 C CA . ALA B 1 38 ? -13.07 4.594 -13.922 1 93.38 38 ALA B CA 1
ATOM 1747 C C . ALA B 1 38 ? -14.258 5.148 -13.148 1 93.38 38 ALA B C 1
ATOM 1749 O O . ALA B 1 38 ? -14.188 6.25 -12.602 1 93.38 38 ALA B O 1
ATOM 1750 N N . VAL B 1 39 ? -15.305 4.43 -13.086 1 94.81 39 VAL B N 1
ATOM 1751 C CA . VAL B 1 39 ? -16.5 4.859 -12.359 1 94.81 39 VAL B CA 1
ATOM 1752 C C . VAL B 1 39 ? -16.172 4.984 -10.875 1 94.81 39 VAL B C 1
ATOM 1754 O O . VAL B 1 39 ? -16.656 5.902 -10.203 1 94.81 39 VAL B O 1
ATOM 1757 N N . GLY B 1 40 ? -15.391 4.039 -10.383 1 93.44 40 GLY B N 1
ATOM 1758 C CA . GLY B 1 40 ? -14.984 4.094 -8.992 1 93.44 40 GLY B CA 1
ATOM 1759 C C . GLY B 1 40 ? -14.172 5.328 -8.648 1 93.44 40 GLY B C 1
ATOM 1760 O O . GLY B 1 40 ? -14.445 6.008 -7.66 1 93.44 40 GLY B O 1
ATOM 1761 N N . VAL B 1 41 ? -13.266 5.629 -9.5 1 92.19 41 VAL B N 1
ATOM 1762 C CA . VAL B 1 41 ? -12.398 6.785 -9.289 1 92.19 41 VAL B CA 1
ATOM 1763 C C . VAL B 1 41 ? -13.227 8.07 -9.375 1 92.19 41 VAL B C 1
ATOM 1765 O O . VAL B 1 41 ? -13.086 8.961 -8.531 1 92.19 41 VAL B O 1
ATOM 1768 N N . ILE B 1 42 ? -14.039 8.18 -10.367 1 92.94 42 ILE B N 1
ATOM 1769 C CA . ILE B 1 42 ? -14.875 9.352 -10.562 1 92.94 42 ILE B CA 1
ATOM 1770 C C . ILE B 1 42 ? -15.812 9.531 -9.367 1 92.94 42 ILE B C 1
ATOM 1772 O O . ILE B 1 42 ? -16.016 10.648 -8.891 1 92.94 42 ILE B O 1
ATOM 1776 N N . ALA B 1 43 ? -16.359 8.484 -8.914 1 91.81 43 ALA B N 1
ATOM 1777 C CA . ALA B 1 43 ? -17.266 8.531 -7.758 1 91.81 43 ALA B CA 1
ATOM 1778 C C . ALA B 1 43 ? -16.531 9.047 -6.52 1 91.81 43 ALA B C 1
ATOM 1780 O O . ALA B 1 43 ? -17.062 9.875 -5.781 1 91.81 43 ALA B O 1
ATOM 1781 N N . MET B 1 44 ? -15.352 8.57 -6.316 1 90.56 44 MET B N 1
ATOM 1782 C CA . MET B 1 44 ? -14.594 8.945 -5.125 1 90.56 44 MET B CA 1
ATOM 1783 C C . MET B 1 44 ? -14.141 10.398 -5.207 1 90.56 44 MET B C 1
ATOM 1785 O O . MET B 1 44 ? -14.133 11.109 -4.199 1 90.56 44 MET B O 1
ATOM 1789 N N . LEU B 1 45 ? -13.727 10.797 -6.371 1 88.69 45 LEU B N 1
ATOM 1790 C CA . LEU B 1 45 ? -13.359 12.203 -6.559 1 88.69 45 LEU B CA 1
ATOM 1791 C C . LEU B 1 45 ? -14.562 13.109 -6.324 1 88.69 45 LEU B C 1
ATOM 1793 O O . LEU B 1 45 ? -14.422 14.195 -5.762 1 88.69 45 LEU B O 1
ATOM 1797 N N . GLY B 1 46 ? -15.664 12.68 -6.812 1 89.81 46 GLY B N 1
ATOM 1798 C CA . GLY B 1 46 ? -16.891 13.43 -6.57 1 89.81 46 GLY B CA 1
ATOM 1799 C C . GLY B 1 46 ? -17.234 13.547 -5.102 1 89.81 46 GLY B C 1
ATOM 1800 O O . GLY B 1 46 ? -17.625 14.625 -4.633 1 89.81 46 GLY B O 1
ATOM 1801 N N . ILE B 1 47 ? -17.125 12.477 -4.418 1 87.19 47 ILE B N 1
ATOM 1802 C CA . ILE B 1 47 ? -17.406 12.461 -2.988 1 87.19 47 ILE B CA 1
ATOM 1803 C C . ILE B 1 47 ? -16.438 13.375 -2.254 1 87.19 47 ILE B C 1
ATOM 1805 O O . ILE B 1 47 ? -16.812 14.07 -1.314 1 87.19 47 ILE B O 1
ATOM 1809 N N . HIS B 1 48 ? -15.227 13.32 -2.584 1 82.5 48 HIS B N 1
ATOM 1810 C CA . HIS B 1 48 ? -14.219 14.188 -1.982 1 82.5 48 HIS B CA 1
ATOM 1811 C C . HIS B 1 48 ? -14.539 15.656 -2.217 1 82.5 48 HIS B C 1
ATOM 1813 O O . HIS B 1 48 ? -14.375 16.484 -1.318 1 82.5 48 HIS B O 1
ATOM 1819 N N . ARG B 1 49 ? -14.922 15.969 -3.395 1 83.88 49 ARG B N 1
ATOM 1820 C CA . ARG B 1 49 ? -15.305 17.344 -3.721 1 83.88 49 ARG B CA 1
ATOM 1821 C C . ARG B 1 49 ? -16.516 17.781 -2.9 1 83.88 49 ARG B C 1
ATOM 1823 O O . ARG B 1 49 ? -16.609 18.953 -2.502 1 83.88 49 ARG B O 1
ATOM 1830 N N . LEU B 1 50 ? -17.375 16.891 -2.801 1 82.88 50 LEU B N 1
ATOM 1831 C CA . LEU B 1 50 ? -18.547 17.172 -1.986 1 82.88 50 LEU B CA 1
ATOM 1832 C C . LEU B 1 50 ? -18.156 17.453 -0.54 1 82.88 50 LEU B C 1
ATOM 1834 O O . LEU B 1 50 ? -18.703 18.359 0.093 1 82.88 50 LEU B O 1
ATOM 1838 N N . SER B 1 51 ? -17.281 16.656 -0.029 1 81.31 51 SER B N 1
ATOM 1839 C CA . SER B 1 51 ? -16.781 16.844 1.331 1 81.31 51 SER B CA 1
ATOM 1840 C C . SER B 1 51 ? -16.125 18.203 1.511 1 81.31 51 SER B C 1
ATOM 1842 O O . SER B 1 51 ? -16.375 18.891 2.514 1 81.31 51 SER B O 1
ATOM 1844 N N . LYS B 1 52 ? -15.398 18.594 0.597 1 79.94 52 LYS B N 1
ATOM 1845 C CA . LYS B 1 52 ? -14.727 19.891 0.648 1 79.94 52 LYS B CA 1
ATOM 1846 C C . LYS B 1 52 ? -15.734 21.031 0.551 1 79.94 52 LYS B C 1
ATOM 1848 O O . LYS B 1 52 ? -15.555 22.078 1.169 1 79.94 52 LYS B O 1
ATOM 1853 N N . ALA B 1 53 ? -16.672 20.828 -0.25 1 81.5 53 ALA B N 1
ATOM 1854 C CA . ALA B 1 53 ? -17.719 21.844 -0.41 1 81.5 53 ALA B CA 1
ATOM 1855 C C . ALA B 1 53 ? -18.484 22.047 0.893 1 81.5 53 ALA B C 1
ATOM 1857 O O . ALA B 1 53 ? -18.844 23.172 1.235 1 81.5 53 ALA B O 1
ATOM 1858 N N . ILE B 1 54 ? -18.703 21.031 1.557 1 78.94 54 ILE B N 1
ATOM 1859 C CA . ILE B 1 54 ? -19.438 21.094 2.818 1 78.94 54 ILE B CA 1
ATOM 1860 C C . ILE B 1 54 ? -18.562 21.781 3.879 1 78.94 54 ILE B C 1
ATOM 1862 O O . ILE B 1 54 ? -19.062 22.578 4.68 1 78.94 54 ILE B O 1
ATOM 1866 N N . GLU B 1 55 ? -17.328 21.344 3.916 1 73.81 55 GLU B N 1
ATOM 1867 C CA . GLU B 1 55 ? -16.391 21.969 4.844 1 73.81 55 GLU B CA 1
ATOM 1868 C C . GLU B 1 55 ? -16.312 23.484 4.625 1 73.81 55 GLU B C 1
ATOM 1870 O O . GLU B 1 55 ? -16.203 24.25 5.582 1 73.81 55 GLU B O 1
ATOM 1875 N N . LYS B 1 56 ? -16.375 23.891 3.41 1 72.62 56 LYS B N 1
ATOM 1876 C CA . LYS B 1 56 ? -16.25 25.297 3.045 1 72.62 56 LYS B CA 1
ATOM 1877 C C . LYS B 1 56 ? -17.531 26.062 3.389 1 72.62 56 LYS B C 1
ATOM 1879 O O . LYS B 1 56 ? -17.469 27.234 3.764 1 72.62 56 LYS B O 1
ATOM 1884 N N . GLN B 1 57 ? -18.609 25.391 2.984 1 67 57 GLN B N 1
ATOM 1885 C CA . GLN B 1 57 ? -19.891 26.047 3.252 1 67 57 GLN B CA 1
ATOM 1886 C C . GLN B 1 57 ? -20.109 26.219 4.754 1 67 57 GLN B C 1
ATOM 1888 O O . GLN B 1 57 ? -20.797 27.141 5.18 1 67 57 GLN B O 1
ATOM 1893 N N . GLY B 1 58 ? -19.688 25.172 5.438 1 59.88 58 GLY B N 1
ATOM 1894 C CA . GLY B 1 58 ? -19.812 25.312 6.879 1 59.88 58 GLY B CA 1
ATOM 1895 C C . GLY B 1 58 ? -18.766 26.234 7.484 1 59.88 58 GLY B C 1
ATOM 1896 O O . GLY B 1 58 ? -17.703 26.453 6.895 1 59.88 58 GLY B O 1
ATOM 1897 N N . ILE B 1 59 ? -19.078 27.406 7.973 1 52.06 59 ILE B N 1
ATOM 1898 C CA . ILE B 1 59 ? -18.234 28.422 8.594 1 52.06 59 ILE B CA 1
ATOM 1899 C C . ILE B 1 59 ? -17.016 27.734 9.234 1 52.06 59 ILE B C 1
ATOM 1901 O O . ILE B 1 59 ? -17.109 26.609 9.719 1 52.06 59 ILE B O 1
ATOM 1905 N N . GLY B 1 60 ? -15.711 27.953 8.859 1 52.22 60 GLY B N 1
ATOM 1906 C CA . GLY B 1 60 ? -14.289 27.766 9.109 1 52.22 60 GLY B CA 1
ATOM 1907 C C . GLY B 1 60 ? -13.992 27.078 10.43 1 52.22 60 GLY B C 1
ATOM 1908 O O . GLY B 1 60 ? -12.875 27.156 10.938 1 52.22 60 GLY B O 1
ATOM 1909 N N . GLY B 1 61 ? -15.242 26.344 11 1 57.59 61 GLY B N 1
ATOM 1910 C CA . GLY B 1 61 ? -14.906 25.875 12.328 1 57.59 61 GLY B CA 1
ATOM 1911 C C . GLY B 1 61 ? -14.656 24.375 12.383 1 57.59 61 GLY B C 1
ATOM 1912 O O . GLY B 1 61 ? -14.68 23.703 11.352 1 57.59 61 GLY B O 1
ATOM 1913 N N . SER B 1 62 ? -14.203 23.797 13.383 1 64.81 62 SER B N 1
ATOM 1914 C CA . SER B 1 62 ? -13.898 22.406 13.727 1 64.81 62 SER B CA 1
ATOM 1915 C C . SER B 1 62 ? -15.047 21.484 13.367 1 64.81 62 SER B C 1
ATOM 1917 O O . SER B 1 62 ? -14.828 20.375 12.867 1 64.81 62 SER B O 1
ATOM 1919 N N . PHE B 1 63 ? -16.281 22.109 13.242 1 67.25 63 PHE B N 1
ATOM 1920 C CA . PHE B 1 63 ? -17.469 21.281 13.031 1 67.25 63 PHE B CA 1
ATOM 1921 C C . PHE B 1 63 ? -17.656 20.984 11.547 1 67.25 63 PHE B C 1
ATOM 1923 O O . PHE B 1 63 ? -17.984 19.859 11.172 1 67.25 63 PHE B O 1
ATOM 1930 N N . ALA B 1 64 ? -17.438 21.922 10.828 1 66.94 64 ALA B N 1
ATOM 1931 C CA . ALA B 1 64 ? -17.641 21.766 9.391 1 66.94 64 ALA B CA 1
ATOM 1932 C C . ALA B 1 64 ? -16.641 20.781 8.797 1 66.94 64 ALA B C 1
ATOM 1934 O O . ALA B 1 64 ? -17 19.969 7.945 1 66.94 64 ALA B O 1
ATOM 1935 N N . GLY B 1 65 ? -15.469 20.906 9.289 1 68.38 65 GLY B N 1
ATOM 1936 C CA . GLY B 1 65 ? -14.438 19.984 8.867 1 68.38 65 GLY B CA 1
ATOM 1937 C C . GLY B 1 65 ? -14.75 18.547 9.234 1 68.38 65 GLY B C 1
ATOM 1938 O O . GLY B 1 65 ? -14.586 17.625 8.422 1 68.38 65 GLY B O 1
ATOM 1939 N N . ALA B 1 66 ? -15.258 18.469 10.328 1 75.88 66 ALA B N 1
ATOM 1940 C CA . ALA B 1 66 ? -15.625 17.141 10.82 1 75.88 66 ALA B CA 1
ATOM 1941 C C . ALA B 1 66 ? -16.812 16.578 10.031 1 75.88 66 ALA B C 1
ATOM 1943 O O . ALA B 1 66 ? -16.844 15.383 9.734 1 75.88 66 ALA B O 1
ATOM 1944 N N . ALA B 1 67 ? -17.672 17.453 9.68 1 76.12 67 ALA B N 1
ATOM 1945 C CA . ALA B 1 67 ? -18.875 17.016 8.969 1 76.12 67 ALA B CA 1
ATOM 1946 C C . ALA B 1 67 ? -18.531 16.469 7.582 1 76.12 67 ALA B C 1
ATOM 1948 O O . ALA B 1 67 ? -19.078 15.453 7.152 1 76.12 67 ALA B O 1
ATOM 1949 N N . GLY B 1 68 ? -17.734 17.125 6.922 1 76.38 68 GLY B N 1
ATOM 1950 C CA . GLY B 1 68 ? -17.297 16.656 5.617 1 76.38 68 GLY B CA 1
ATOM 1951 C C . GLY B 1 68 ? -16.625 15.289 5.672 1 76.38 68 GLY B C 1
ATOM 1952 O O . GLY B 1 68 ? -16.906 14.422 4.836 1 76.38 68 GLY B O 1
ATOM 1953 N N . LEU B 1 69 ? -15.852 15.133 6.613 1 76.69 69 LEU B N 1
ATOM 1954 C CA . LEU B 1 69 ? -15.156 13.867 6.805 1 76.69 69 LEU B CA 1
ATOM 1955 C C . LEU B 1 69 ? -16.141 12.75 7.129 1 76.69 69 LEU B C 1
ATOM 1957 O O . LEU B 1 69 ? -16.062 11.664 6.551 1 76.69 69 LEU B O 1
ATOM 1961 N N . ILE B 1 70 ? -17.047 13.109 7.98 1 83 70 ILE B N 1
ATOM 1962 C CA . ILE B 1 70 ? -18 12.117 8.453 1 83 70 ILE B CA 1
ATOM 1963 C C . ILE B 1 70 ? -18.906 11.672 7.309 1 83 70 ILE B C 1
ATOM 1965 O O . ILE B 1 70 ? -19.203 10.484 7.16 1 83 70 ILE B O 1
ATOM 1969 N N . ILE B 1 71 ? -19.266 12.57 6.527 1 81.31 71 ILE B N 1
ATOM 1970 C CA . ILE B 1 71 ? -20.141 12.258 5.406 1 81.31 71 ILE B CA 1
ATOM 1971 C C . ILE B 1 71 ? -19.406 11.398 4.391 1 81.31 71 ILE B C 1
ATOM 1973 O O . ILE B 1 71 ? -19.953 10.438 3.852 1 81.31 71 ILE B O 1
ATOM 1977 N N . THR B 1 72 ? -18.266 11.711 4.102 1 79.88 72 THR B N 1
ATOM 1978 C CA . THR B 1 72 ? -17.453 10.945 3.158 1 79.88 72 THR B CA 1
ATOM 1979 C C . THR B 1 72 ? -17.266 9.508 3.648 1 79.88 72 THR B C 1
ATOM 1981 O O . THR B 1 72 ? -17.406 8.562 2.875 1 79.88 72 THR B O 1
ATOM 1984 N N . ILE B 1 73 ? -17.062 9.422 4.891 1 83.5 73 ILE B N 1
ATOM 1985 C CA . ILE B 1 73 ? -16.875 8.102 5.484 1 83.5 73 ILE B CA 1
ATOM 1986 C C . ILE B 1 73 ? -18.172 7.316 5.434 1 83.5 73 ILE B C 1
ATOM 1988 O O . ILE B 1 73 ? -18.172 6.117 5.156 1 83.5 73 ILE B O 1
ATOM 1992 N N . ALA B 1 74 ? -19.219 8.016 5.734 1 86.38 74 ALA B N 1
ATOM 1993 C CA . ALA B 1 74 ? -20.516 7.375 5.73 1 86.38 74 ALA B CA 1
ATOM 1994 C C . ALA B 1 74 ? -20.844 6.797 4.355 1 86.38 74 ALA B C 1
ATOM 1996 O O . ALA B 1 74 ? -21.344 5.672 4.25 1 86.38 74 ALA B O 1
ATOM 1997 N N . ILE B 1 75 ? -20.641 7.535 3.357 1 86.69 75 ILE B N 1
ATOM 1998 C CA . ILE B 1 75 ? -20.875 7.082 1.994 1 86.69 75 ILE B CA 1
ATOM 1999 C C . ILE B 1 75 ? -19.984 5.895 1.672 1 86.69 75 ILE B C 1
ATOM 2001 O O . ILE B 1 75 ? -20.422 4.906 1.088 1 86.69 75 ILE B O 1
ATOM 2005 N N . ASP B 1 76 ? -18.859 5.988 2.066 1 87.81 76 ASP B N 1
ATOM 2006 C CA . ASP B 1 76 ? -17.891 4.918 1.845 1 87.81 76 ASP B CA 1
ATOM 2007 C C . ASP B 1 76 ? -18.312 3.641 2.57 1 87.81 76 ASP B C 1
ATOM 2009 O O . ASP B 1 76 ? -18.109 2.535 2.061 1 87.81 76 ASP B O 1
ATOM 2013 N N . MET B 1 77 ? -18.922 3.805 3.73 1 91.38 77 MET B N 1
ATOM 2014 C CA . MET B 1 77 ? -19.359 2.65 4.512 1 91.38 77 MET B CA 1
ATOM 2015 C C . MET B 1 77 ? -20.453 1.874 3.781 1 91.38 77 MET B C 1
ATOM 2017 O O . MET B 1 77 ? -20.484 0.643 3.822 1 91.38 77 MET B O 1
ATOM 2021 N N . PHE B 1 78 ? -21.266 2.629 3.229 1 91.56 78 PHE B N 1
ATOM 2022 C CA . PHE B 1 78 ? -22.328 1.987 2.457 1 91.56 78 PHE B CA 1
ATOM 2023 C C . PHE B 1 78 ? -21.75 1.228 1.27 1 91.56 78 PHE B C 1
ATOM 2025 O O . PHE B 1 78 ? -22.125 0.08 1.017 1 91.56 78 PHE B O 1
ATOM 2032 N N . ILE B 1 79 ? -20.844 1.821 0.555 1 91.81 79 ILE B N 1
ATOM 2033 C CA . ILE B 1 79 ? -20.188 1.221 -0.604 1 91.81 79 ILE B CA 1
ATOM 2034 C C . ILE B 1 79 ? -19.406 -0.02 -0.173 1 91.81 79 ILE B C 1
ATOM 2036 O O . ILE B 1 79 ? -19.484 -1.063 -0.827 1 91.81 79 ILE B O 1
ATOM 2040 N N . ASP B 1 80 ? -18.75 0.1 0.931 1 94 80 ASP B N 1
ATOM 2041 C CA . ASP B 1 80 ? -18 -1.028 1.477 1 94 80 ASP B CA 1
ATOM 2042 C C . ASP B 1 80 ? -18.938 -2.201 1.792 1 94 80 ASP B C 1
ATOM 2044 O O . ASP B 1 80 ? -18.562 -3.361 1.595 1 94 80 ASP B O 1
ATOM 2048 N N . GLY B 1 81 ? -20.094 -1.849 2.322 1 95.19 81 GLY B N 1
ATOM 2049 C CA . GLY B 1 81 ? -21.078 -2.889 2.59 1 95.19 81 GLY B CA 1
ATOM 2050 C C . GLY B 1 81 ? -21.5 -3.643 1.345 1 95.19 81 GLY B C 1
ATOM 2051 O O . GLY B 1 81 ? -21.594 -4.871 1.36 1 95.19 81 GLY B O 1
ATOM 2052 N N . VAL B 1 82 ? -21.719 -2.941 0.326 1 94.56 82 VAL B N 1
ATOM 2053 C CA . VAL B 1 82 ? -22.094 -3.555 -0.942 1 94.56 82 VAL B CA 1
ATOM 2054 C C . VAL B 1 82 ? -20.969 -4.461 -1.437 1 94.56 82 VAL B C 1
ATOM 2056 O O . VAL B 1 82 ? -21.219 -5.562 -1.932 1 94.56 82 VAL B O 1
ATOM 2059 N N . LEU B 1 83 ? -19.797 -4 -1.3 1 94.12 83 LEU B N 1
ATOM 2060 C CA . LEU B 1 83 ? -18.641 -4.758 -1.736 1 94.12 83 LEU B CA 1
ATOM 2061 C C . LEU B 1 83 ? -18.516 -6.066 -0.958 1 94.12 83 LEU B C 1
ATOM 2063 O O . LEU B 1 83 ? -18.219 -7.113 -1.537 1 94.12 83 LEU B O 1
ATOM 2067 N N . ILE B 1 84 ? -18.734 -5.977 0.32 1 95.12 84 ILE B N 1
ATOM 2068 C CA . ILE B 1 84 ? -18.734 -7.172 1.156 1 95.12 84 ILE B CA 1
ATOM 2069 C C . ILE B 1 84 ? -19.797 -8.148 0.662 1 95.12 84 ILE B C 1
ATOM 2071 O O . ILE B 1 84 ? -19.516 -9.344 0.514 1 95.12 84 ILE B O 1
ATOM 2075 N N . GLY B 1 85 ? -20.938 -7.66 0.451 1 94.94 85 GLY B N 1
ATOM 2076 C CA . GLY B 1 85 ? -22.016 -8.508 -0.045 1 94.94 85 GLY B CA 1
ATOM 2077 C C . GLY B 1 85 ? -21.656 -9.211 -1.34 1 94.94 85 GLY B C 1
ATOM 2078 O O . GLY B 1 85 ? -21.891 -10.414 -1.475 1 94.94 85 GLY B O 1
ATOM 2079 N N . VAL B 1 86 ? -21.094 -8.492 -2.256 1 93.81 86 VAL B N 1
ATOM 2080 C CA . VAL B 1 86 ? -20.781 -9.031 -3.576 1 93.81 86 VAL B CA 1
ATOM 2081 C C . VAL B 1 86 ? -19.672 -10.062 -3.465 1 93.81 86 VAL B C 1
ATOM 2083 O O . VAL B 1 86 ? -19.672 -11.07 -4.18 1 93.81 86 VAL B O 1
ATOM 2086 N N . THR B 1 87 ? -18.688 -9.805 -2.623 1 93.5 87 THR B N 1
ATOM 2087 C CA . THR B 1 87 ? -17.578 -10.742 -2.469 1 93.5 87 THR B CA 1
ATOM 2088 C C . THR B 1 87 ? -18.062 -12.047 -1.84 1 93.5 87 THR B C 1
ATOM 2090 O O . THR B 1 87 ? -17.531 -13.117 -2.137 1 93.5 87 THR B O 1
ATOM 2093 N N . PHE B 1 88 ? -19.141 -11.961 -1.007 1 92.38 88 PHE B N 1
ATOM 2094 C CA . PHE B 1 88 ? -19.719 -13.172 -0.432 1 92.38 88 PHE B CA 1
ATOM 2095 C C . PHE B 1 88 ? -20.438 -13.984 -1.498 1 92.38 88 PHE B C 1
ATOM 2097 O O . PHE B 1 88 ? -20.469 -15.219 -1.433 1 92.38 88 PHE B O 1
ATOM 2104 N N . ILE B 1 89 ? -21 -13.312 -2.377 1 90.69 89 ILE B N 1
ATOM 2105 C CA . ILE B 1 89 ? -21.688 -13.984 -3.477 1 90.69 89 ILE B CA 1
ATOM 2106 C C . ILE B 1 89 ? -20.688 -14.773 -4.305 1 90.69 89 ILE B C 1
ATOM 2108 O O . ILE B 1 89 ? -20.969 -15.883 -4.75 1 90.69 89 ILE B O 1
ATOM 2112 N N . GLU B 1 90 ? -19.516 -14.227 -4.555 1 88.88 90 GLU B N 1
ATOM 2113 C CA . GLU B 1 90 ? -18.484 -14.859 -5.375 1 88.88 90 GLU B CA 1
ATOM 2114 C C . GLU B 1 90 ? -17.844 -16.031 -4.641 1 88.88 90 GLU B C 1
ATOM 2116 O O . GLU B 1 90 ? -17.75 -17.141 -5.184 1 88.88 90 GLU B O 1
ATOM 2121 N N . GLU B 1 91 ? -17.344 -15.734 -3.436 1 90.94 91 GLU B N 1
ATOM 2122 C CA . GLU B 1 91 ? -16.656 -16.734 -2.623 1 90.94 91 GLU B CA 1
ATOM 2123 C C . GLU B 1 91 ? -16.703 -16.375 -1.141 1 90.94 91 GLU B C 1
ATOM 2125 O O . GLU B 1 91 ? -16.312 -15.273 -0.747 1 90.94 91 GLU B O 1
ATOM 2130 N N . THR B 1 92 ? -17.078 -17.375 -0.361 1 91.19 92 THR B N 1
ATOM 2131 C CA . THR B 1 92 ? -17.281 -17.156 1.067 1 91.19 92 THR B CA 1
ATOM 2132 C C . THR B 1 92 ? -15.977 -16.75 1.743 1 91.19 92 THR B C 1
ATOM 2134 O O . THR B 1 92 ? -15.953 -15.836 2.574 1 91.19 92 THR B O 1
ATOM 2137 N N . THR B 1 93 ? -14.867 -17.422 1.448 1 90.38 93 THR B N 1
ATOM 2138 C CA . THR B 1 93 ? -13.578 -17.109 2.059 1 90.38 93 THR B CA 1
ATOM 2139 C C . THR B 1 93 ? -13.156 -15.68 1.738 1 90.38 93 THR B C 1
ATOM 2141 O O . THR B 1 93 ? -12.68 -14.953 2.615 1 90.38 93 THR B O 1
ATOM 2144 N N . THR B 1 94 ? -13.352 -15.281 0.48 1 89.88 94 THR B N 1
ATOM 2145 C CA . THR B 1 94 ? -13.047 -13.922 0.06 1 89.88 94 THR B CA 1
ATOM 2146 C C . THR B 1 94 ? -13.906 -12.914 0.826 1 89.88 94 THR B C 1
ATOM 2148 O O . THR B 1 94 ? -13.406 -11.883 1.276 1 89.88 94 THR B O 1
ATOM 2151 N N . GLY B 1 95 ? -15.211 -13.25 0.936 1 92.19 95 GLY B N 1
ATOM 2152 C CA . GLY B 1 95 ? -16.125 -12.398 1.679 1 92.19 95 GLY B CA 1
ATOM 2153 C C . GLY B 1 95 ? -15.711 -12.195 3.123 1 92.19 95 GLY B C 1
ATOM 2154 O O . GLY B 1 95 ? -15.773 -11.078 3.645 1 92.19 95 GLY B O 1
ATOM 2155 N N . VAL B 1 96 ? -15.281 -13.211 3.73 1 92.81 96 VAL B N 1
ATOM 2156 C CA . VAL B 1 96 ? -14.867 -13.164 5.129 1 92.81 96 VAL B CA 1
ATOM 2157 C C . VAL B 1 96 ? -13.625 -12.289 5.273 1 92.81 96 VAL B C 1
ATOM 2159 O O . VAL B 1 96 ? -13.539 -11.469 6.188 1 92.81 96 VAL B O 1
ATOM 2162 N N . ILE B 1 97 ? -12.656 -12.484 4.438 1 91.69 97 ILE B N 1
ATOM 2163 C CA . ILE B 1 97 ? -11.398 -11.742 4.5 1 91.69 97 ILE B CA 1
ATOM 2164 C C . ILE B 1 97 ? -11.656 -10.258 4.285 1 91.69 97 ILE B C 1
ATOM 2166 O O . ILE B 1 97 ? -11.133 -9.414 5.012 1 91.69 97 ILE B O 1
ATOM 2170 N N . ILE B 1 98 ? -12.477 -9.922 3.287 1 93 98 ILE B N 1
ATOM 2171 C CA . ILE B 1 98 ? -12.797 -8.531 2.988 1 93 98 ILE B CA 1
ATOM 2172 C C . ILE B 1 98 ? -13.578 -7.922 4.152 1 93 98 ILE B C 1
ATOM 2174 O O . ILE B 1 98 ? -13.328 -6.781 4.551 1 93 98 ILE B O 1
ATOM 2178 N N . ALA B 1 99 ? -14.547 -8.719 4.664 1 93.44 99 ALA B N 1
ATOM 2179 C CA . ALA B 1 99 ? -15.328 -8.25 5.809 1 93.44 99 ALA B CA 1
ATOM 2180 C C . ALA B 1 99 ? -14.422 -7.934 6.996 1 93.44 99 ALA B C 1
ATOM 2182 O O . ALA B 1 99 ? -14.617 -6.93 7.684 1 93.44 99 ALA B O 1
ATOM 2183 N N . LEU B 1 100 ? -13.5 -8.766 7.258 1 91.38 100 LEU B N 1
ATOM 2184 C CA . LEU B 1 100 ? -12.57 -8.555 8.367 1 91.38 100 LEU B CA 1
ATOM 2185 C C . LEU B 1 100 ? -11.695 -7.332 8.125 1 91.38 100 LEU B C 1
ATOM 2187 O O . LEU B 1 100 ? -11.492 -6.523 9.031 1 91.38 100 LEU B O 1
ATOM 2191 N N . ALA B 1 101 ? -11.133 -7.285 6.957 1 90.69 101 ALA B N 1
ATOM 2192 C CA . ALA B 1 101 ? -10.281 -6.152 6.598 1 90.69 101 ALA B CA 1
ATOM 2193 C C . ALA B 1 101 ? -11.039 -4.832 6.746 1 90.69 101 ALA B C 1
ATOM 2195 O O . ALA B 1 101 ? -10.5 -3.861 7.285 1 90.69 101 ALA B O 1
ATOM 2196 N N . LEU B 1 102 ? -12.242 -4.785 6.27 1 91.44 102 LEU B N 1
ATOM 2197 C CA . LEU B 1 102 ? -13.031 -3.557 6.297 1 91.44 102 LEU B CA 1
ATOM 2198 C C . LEU B 1 102 ? -13.523 -3.258 7.707 1 91.44 102 LEU B C 1
ATOM 2200 O O . LEU B 1 102 ? -13.672 -2.094 8.086 1 91.44 102 LEU B O 1
ATOM 2204 N N . ALA B 1 103 ? -13.797 -4.344 8.484 1 88.81 103 ALA B N 1
ATOM 2205 C CA . ALA B 1 103 ? -14.156 -4.141 9.883 1 88.81 103 ALA B CA 1
ATOM 2206 C C . ALA B 1 103 ? -13.031 -3.428 10.633 1 88.81 103 ALA B C 1
ATOM 2208 O O . ALA B 1 103 ? -13.289 -2.529 11.438 1 88.81 103 ALA B O 1
ATOM 2209 N N . ILE B 1 104 ? -11.82 -3.85 10.422 1 86 104 ILE B N 1
ATOM 2210 C CA . ILE B 1 104 ? -10.664 -3.221 11.047 1 86 104 ILE B CA 1
ATOM 2211 C C . ILE B 1 104 ? -10.547 -1.772 10.57 1 86 104 ILE B C 1
ATOM 2213 O O . ILE B 1 104 ? -10.266 -0.874 11.367 1 86 104 ILE B O 1
ATOM 2217 N N . GLU B 1 105 ? -10.727 -1.565 9.305 1 84.81 105 GLU B N 1
ATOM 2218 C CA . GLU B 1 105 ? -10.672 -0.225 8.727 1 84.81 105 GLU B CA 1
ATOM 2219 C C . GLU B 1 105 ? -11.727 0.687 9.344 1 84.81 105 GLU B C 1
ATOM 2221 O O . GLU B 1 105 ? -11.453 1.854 9.633 1 84.81 105 GLU B O 1
ATOM 2226 N N . VAL B 1 106 ? -12.977 0.171 9.562 1 85.81 106 VAL B N 1
ATOM 2227 C CA . VAL B 1 106 ? -14.086 0.949 10.102 1 85.81 106 VAL B CA 1
ATOM 2228 C C . VAL B 1 106 ? -13.797 1.337 11.547 1 85.81 106 VAL B C 1
ATOM 2230 O O . VAL B 1 106 ? -14.164 2.426 11.992 1 85.81 106 VAL B O 1
ATOM 2233 N N . LEU B 1 107 ? -13.211 0.486 12.211 1 82.44 107 LEU B N 1
ATOM 2234 C CA . LEU B 1 107 ? -12.844 0.801 13.594 1 82.44 107 LEU B CA 1
ATOM 2235 C C . LEU B 1 107 ? -11.906 2.002 13.641 1 82.44 107 LEU B C 1
ATOM 2237 O O . LEU B 1 107 ? -12.078 2.898 14.469 1 82.44 107 LEU B O 1
ATOM 2241 N N . PHE B 1 108 ? -11.094 2.008 12.758 1 77 108 PHE B N 1
ATOM 2242 C CA . PHE B 1 108 ? -10.109 3.082 12.734 1 77 108 PHE B CA 1
ATOM 2243 C C . PHE B 1 108 ? -10.734 4.379 12.234 1 77 108 PHE B C 1
ATOM 2245 O O . PHE B 1 108 ? -10.5 5.449 12.805 1 77 108 PHE B O 1
ATOM 2252 N N . LEU B 1 109 ? -11.43 4.355 11.188 1 79.62 109 LEU B N 1
ATOM 2253 C CA . LEU B 1 109 ? -12.086 5.535 10.633 1 79.62 109 LEU B CA 1
ATOM 2254 C C . LEU B 1 109 ? -13.109 6.102 11.617 1 79.62 109 LEU B C 1
ATOM 2256 O O . LEU B 1 109 ? -13.32 7.312 11.672 1 79.62 109 LEU B O 1
ATOM 2260 N N . GLY B 1 110 ? -13.688 5.176 12.375 1 82 110 GLY B N 1
ATOM 2261 C CA . GLY B 1 110 ? -14.594 5.613 13.422 1 82 110 GLY B CA 1
ATOM 2262 C C . GLY B 1 110 ? -13.914 6.445 14.492 1 82 110 GLY B C 1
ATOM 2263 O O . GLY B 1 110 ? -14.453 7.473 14.914 1 82 110 GLY B O 1
ATOM 2264 N N . VAL B 1 111 ? -12.766 6.012 14.891 1 80.06 111 VAL B N 1
ATOM 2265 C CA . VAL B 1 111 ? -12.008 6.754 15.891 1 80.06 111 VAL B CA 1
ATOM 2266 C C . VAL B 1 111 ? -11.594 8.109 15.328 1 80.06 111 VAL B C 1
ATOM 2268 O O . VAL B 1 111 ? -11.695 9.133 16 1 80.06 111 VAL B O 1
ATOM 2271 N N . ALA B 1 112 ? -11.109 8.086 14.125 1 75.44 112 ALA B N 1
ATOM 2272 C CA . ALA B 1 112 ? -10.695 9.328 13.477 1 75.44 112 ALA B CA 1
ATOM 2273 C C . ALA B 1 112 ? -11.859 10.305 13.375 1 75.44 112 ALA B C 1
ATOM 2275 O O . ALA B 1 112 ? -11.68 11.516 13.531 1 75.44 112 ALA B O 1
ATOM 2276 N N . ALA B 1 113 ? -12.984 9.859 13.078 1 81.5 113 ALA B N 1
ATOM 2277 C CA . ALA B 1 113 ? -14.188 10.68 12.953 1 81.5 113 ALA B CA 1
ATOM 2278 C C . ALA B 1 113 ? -14.578 11.289 14.297 1 81.5 113 ALA B C 1
ATOM 2280 O O . ALA B 1 113 ? -14.977 12.453 14.375 1 81.5 113 ALA B O 1
ATOM 2281 N N . VAL B 1 114 ? -14.461 10.492 15.328 1 82.88 114 VAL B N 1
ATOM 2282 C CA . VAL B 1 114 ? -14.836 10.945 16.672 1 82.88 114 VAL B CA 1
ATOM 2283 C C . VAL B 1 114 ? -13.852 12.016 17.141 1 82.88 114 VAL B C 1
ATOM 2285 O O . VAL B 1 114 ? -14.25 12.992 17.781 1 82.88 114 VAL B O 1
ATOM 2288 N N . VAL B 1 115 ? -12.594 11.797 16.844 1 77.81 115 VAL B N 1
ATOM 2289 C CA . VAL B 1 115 ? -11.555 12.734 17.25 1 77.81 115 VAL B CA 1
ATOM 2290 C C . VAL B 1 115 ? -11.734 14.062 16.516 1 77.81 115 VAL B C 1
ATOM 2292 O O . VAL B 1 115 ? -11.414 15.125 17.062 1 77.81 115 VAL B O 1
ATOM 2295 N N . ALA B 1 116 ? -12.219 14.023 15.336 1 76.69 116 ALA B N 1
ATOM 2296 C CA . ALA B 1 116 ? -12.406 15.227 14.531 1 76.69 116 ALA B CA 1
ATOM 2297 C C . ALA B 1 116 ? -13.57 16.062 15.047 1 76.69 116 ALA B C 1
ATOM 2299 O O . ALA B 1 116 ? -13.672 17.25 14.742 1 76.69 116 ALA B O 1
ATOM 2300 N N . LEU B 1 117 ? -14.406 15.484 15.789 1 81.38 117 LEU B N 1
ATOM 2301 C CA . LEU B 1 117 ? -15.57 16.188 16.328 1 81.38 117 LEU B CA 1
ATOM 2302 C C . LEU B 1 117 ? -15.164 17.156 17.422 1 81.38 117 LEU B C 1
ATOM 2304 O O . LEU B 1 117 ? -14.164 16.953 18.109 1 81.38 117 LEU B O 1
ATOM 2308 N N . PRO B 1 118 ? -15.898 18.203 17.453 1 78.44 118 PRO B N 1
ATOM 2309 C CA . PRO B 1 118 ? -15.57 19.188 18.484 1 78.44 118 PRO B CA 1
ATOM 2310 C C . PRO B 1 118 ? -15.602 18.594 19.906 1 78.44 118 PRO B C 1
ATOM 2312 O O . PRO B 1 118 ? -16.453 17.75 20.203 1 78.44 118 PRO B O 1
ATOM 2315 N N . GLU B 1 119 ? -14.727 19 20.609 1 75.94 119 GLU B N 1
ATOM 2316 C CA . GLU B 1 119 ? -14.57 18.531 21.984 1 75.94 119 GLU B CA 1
ATOM 2317 C C . GLU B 1 119 ? -15.844 18.766 22.797 1 75.94 119 GLU B C 1
ATOM 2319 O O . GLU B 1 119 ? -16.125 18.031 23.75 1 75.94 119 GLU B O 1
ATOM 2324 N N . GLY B 1 120 ? -16.516 19.672 22.547 1 76.31 120 GLY B N 1
ATOM 2325 C CA . GLY B 1 120 ? -17.688 20.031 23.312 1 76.31 120 GLY B CA 1
ATOM 2326 C C . GLY B 1 120 ? -18.875 19.125 23.062 1 76.31 120 GLY B C 1
ATOM 2327 O O . GLY B 1 120 ? -19.875 19.172 23.781 1 76.31 120 GLY B O 1
ATOM 2328 N N . MET B 1 121 ? -18.688 18.344 22.203 1 76.25 121 MET B N 1
ATOM 2329 C CA . MET B 1 121 ? -19.797 17.438 21.875 1 76.25 121 MET B CA 1
ATOM 2330 C C . MET B 1 121 ? -19.906 16.328 22.906 1 76.25 121 MET B C 1
ATOM 2332 O O . MET B 1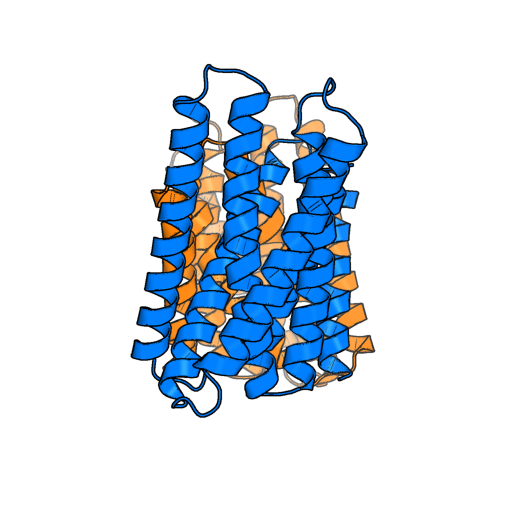 121 ? -18.906 15.852 23.422 1 76.25 121 MET B O 1
ATOM 2336 N N . GLY B 1 122 ? -21.078 15.93 23.281 1 76.94 122 GLY B N 1
ATOM 2337 C CA . GLY B 1 122 ? -21.328 14.891 24.25 1 76.94 122 GLY B CA 1
ATOM 2338 C C . GLY B 1 122 ? -20.844 13.523 23.812 1 76.94 122 GLY B C 1
ATOM 2339 O O . GLY B 1 122 ? -20.734 13.25 22.609 1 76.94 122 GLY B O 1
ATOM 2340 N N . LYS 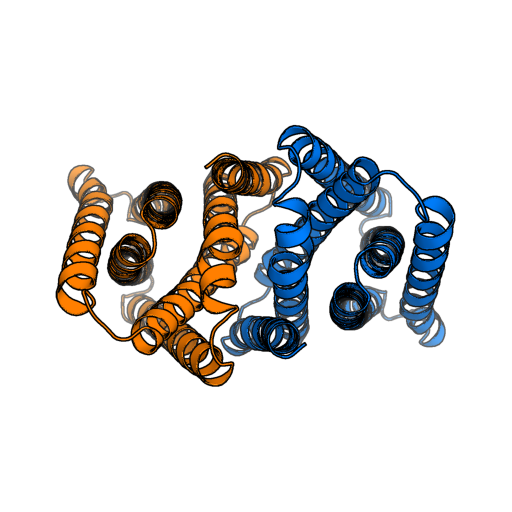B 1 123 ? -20.469 12.836 24.812 1 80.38 123 LYS B N 1
ATOM 2341 C CA . LYS B 1 123 ? -19.922 11.5 24.578 1 80.38 123 LYS B CA 1
ATOM 2342 C C . LYS B 1 123 ? -20.906 10.641 23.781 1 80.38 123 LYS B C 1
ATOM 2344 O O . LYS B 1 123 ? -20.484 9.891 22.891 1 80.38 123 LYS B O 1
ATOM 2349 N N . VAL B 1 124 ? -22.109 10.742 24.094 1 78.25 124 VAL B N 1
ATOM 2350 C CA . VAL B 1 124 ? -23.125 9.945 23.422 1 78.25 124 VAL B CA 1
ATOM 2351 C C . VAL B 1 124 ? -23.234 10.352 21.953 1 78.25 124 VAL B C 1
ATOM 2353 O O . VAL B 1 124 ? -23.391 9.5 21.078 1 78.25 124 VAL B O 1
ATOM 2356 N N . GLN B 1 125 ? -23.141 11.539 21.797 1 78.38 125 GLN B N 1
ATOM 2357 C CA . GLN B 1 125 ? -23.188 12.047 20.422 1 78.38 125 GLN B CA 1
ATOM 2358 C C . GLN B 1 125 ? -21.969 11.602 19.641 1 78.38 125 GLN B C 1
ATOM 2360 O O . GLN B 1 125 ? -22.062 11.297 18.438 1 78.38 125 GLN B O 1
ATOM 2365 N N . LYS B 1 126 ? -20.984 11.484 20.328 1 81.5 126 LYS B N 1
ATOM 2366 C CA . LYS B 1 126 ? -19.75 11.062 19.672 1 81.5 126 LYS B CA 1
ATOM 2367 C C . LYS B 1 126 ? -19.781 9.578 19.328 1 81.5 126 LYS B C 1
ATOM 2369 O O . LYS B 1 126 ? -19.281 9.164 18.281 1 81.5 126 LYS B O 1
ATOM 2374 N N . MET B 1 127 ? -20.406 8.812 20.172 1 84.38 127 MET B N 1
ATOM 2375 C CA . MET B 1 127 ? -20.484 7.367 19.953 1 84.38 127 MET B CA 1
ATOM 2376 C C . MET B 1 127 ? -21.469 7.023 18.844 1 84.38 127 MET B C 1
ATOM 2378 O O . MET B 1 127 ? -21.406 5.945 18.25 1 84.38 127 MET B O 1
ATOM 2382 N N . ALA B 1 128 ? -22.312 7.848 18.516 1 84.81 128 ALA B N 1
ATOM 2383 C CA . ALA B 1 128 ? -23.297 7.633 17.469 1 84.81 128 ALA B CA 1
ATOM 2384 C C . ALA B 1 128 ? -22.641 7.531 16.094 1 84.81 128 ALA B C 1
ATOM 2386 O O . ALA B 1 128 ? -23.156 6.867 15.195 1 84.81 128 ALA B O 1
ATOM 2387 N N . VAL B 1 129 ? -21.547 8.016 16.031 1 84.75 129 VAL B N 1
ATOM 2388 C CA . VAL B 1 129 ? -20.875 8.102 14.734 1 84.75 129 VAL B CA 1
ATOM 2389 C C . VAL B 1 129 ? -20.406 6.711 14.305 1 84.75 129 VAL B C 1
ATOM 2391 O O . VAL B 1 129 ? -20.812 6.219 13.242 1 84.75 129 VAL B O 1
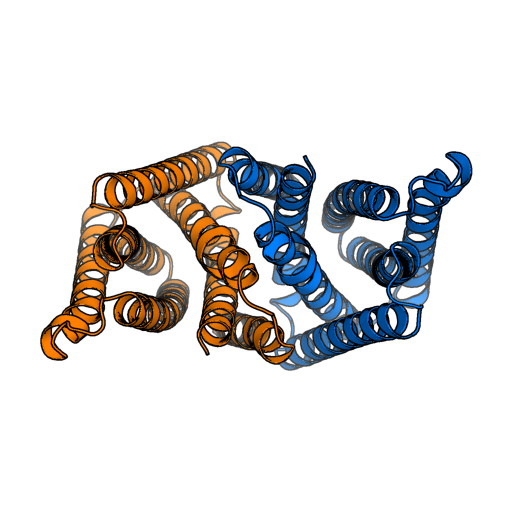ATOM 2394 N N . PRO B 1 130 ? -19.656 6.012 15.141 1 84.31 130 PRO B N 1
ATOM 2395 C CA . PRO B 1 130 ? -19.266 4.66 14.727 1 84.31 130 PRO B CA 1
ATOM 2396 C C . PRO B 1 130 ? -20.469 3.725 14.586 1 84.31 130 PRO B C 1
ATOM 2398 O O . PRO B 1 130 ? -20.453 2.828 13.734 1 84.31 130 PRO B O 1
ATOM 2401 N N . ALA B 1 131 ? -21.422 3.889 15.391 1 87.62 131 ALA B N 1
ATOM 2402 C CA . ALA B 1 131 ? -22.625 3.076 15.289 1 87.62 131 ALA B CA 1
ATOM 2403 C C . ALA B 1 131 ? -23.328 3.289 13.953 1 87.62 131 ALA B C 1
ATOM 2405 O O . ALA B 1 131 ? -23.844 2.34 13.352 1 87.62 131 ALA B O 1
ATOM 2406 N N . THR B 1 132 ? -23.406 4.484 13.547 1 89.62 132 THR B N 1
ATOM 2407 C CA . THR B 1 132 ? -24 4.805 12.258 1 89.62 132 THR B CA 1
ATOM 2408 C C . THR B 1 132 ? -23.219 4.164 11.125 1 89.62 132 THR B C 1
ATOM 2410 O O . THR B 1 132 ? -23.797 3.668 10.156 1 89.62 132 THR B O 1
ATOM 2413 N N . PHE B 1 133 ? -21.938 4.094 11.234 1 90.19 133 PHE B N 1
ATOM 2414 C CA . PHE B 1 133 ? -21.094 3.471 10.227 1 90.19 133 PHE B CA 1
ATOM 2415 C C . PHE B 1 133 ? -21.391 1.979 10.125 1 90.19 133 PHE B C 1
ATOM 2417 O O . PHE B 1 133 ? -21.469 1.433 9.023 1 90.19 133 PHE B O 1
ATOM 2424 N N . GLY B 1 134 ? -21.578 1.388 11.266 1 89 134 GLY B N 1
ATOM 2425 C CA . GLY B 1 134 ? -21.922 -0.025 11.281 1 89 134 GLY B CA 1
ATOM 2426 C C . GLY B 1 134 ? -23.25 -0.319 10.625 1 89 134 GLY B C 1
ATOM 2427 O O . GLY B 1 134 ? -23.391 -1.311 9.906 1 89 134 GLY B O 1
ATOM 2428 N N . VAL B 1 135 ? -24.188 0.499 10.875 1 92.38 135 VAL B N 1
ATOM 2429 C CA . VAL B 1 135 ? -25.516 0.328 10.305 1 92.38 135 VAL B CA 1
ATOM 2430 C C . VAL B 1 135 ? -25.469 0.512 8.789 1 92.38 135 VAL B C 1
ATOM 2432 O O . VAL B 1 135 ? -26.094 -0.242 8.047 1 92.38 135 VAL B O 1
ATOM 2435 N N . LEU B 1 136 ? -24.781 1.504 8.375 1 92.75 136 LEU B N 1
ATOM 2436 C CA . LEU B 1 136 ? -24.656 1.771 6.945 1 92.75 136 LEU B CA 1
ATOM 2437 C C . LEU B 1 136 ? -23.969 0.614 6.23 1 92.75 136 LEU B C 1
ATOM 2439 O O . LEU B 1 136 ? -24.359 0.236 5.125 1 92.75 136 LEU B O 1
ATOM 2443 N N . MET B 1 137 ? -22.969 0.092 6.852 1 94.5 137 MET B N 1
ATOM 2444 C CA . MET B 1 137 ? -22.25 -1.047 6.285 1 94.5 137 MET B CA 1
ATOM 2445 C C . MET B 1 137 ? -23.156 -2.262 6.172 1 94.5 137 MET B C 1
ATOM 2447 O O . MET B 1 137 ? -23.188 -2.936 5.141 1 94.5 137 MET B O 1
ATOM 2451 N N . THR B 1 138 ? -23.906 -2.527 7.254 1 94.06 138 THR B N 1
ATOM 2452 C CA . THR B 1 138 ? -24.828 -3.658 7.266 1 94.06 138 THR B CA 1
ATOM 2453 C C . THR B 1 138 ? -25.922 -3.475 6.215 1 94.06 138 THR B C 1
ATOM 2455 O O . THR B 1 138 ? -26.297 -4.43 5.535 1 94.06 138 THR B O 1
ATOM 2458 N N . THR B 1 139 ? -26.406 -2.305 6.102 1 95.31 139 THR B N 1
ATOM 2459 C CA . THR B 1 139 ? -27.406 -2.002 5.078 1 95.31 139 THR B CA 1
ATOM 2460 C C . THR B 1 139 ? -26.828 -2.195 3.684 1 95.31 139 THR B C 1
ATOM 2462 O O . THR B 1 139 ? -27.5 -2.699 2.787 1 95.31 139 THR B O 1
ATOM 2465 N N . GLY B 1 140 ? -25.625 -1.798 3.488 1 95.5 140 GLY B N 1
ATOM 2466 C CA . GLY B 1 140 ? -24.953 -2.002 2.217 1 95.5 140 GLY B CA 1
ATOM 2467 C C . GLY B 1 140 ? -24.797 -3.465 1.849 1 95.5 140 GLY B C 1
ATOM 2468 O O . GLY B 1 140 ? -24.984 -3.842 0.69 1 95.5 140 GLY B O 1
ATOM 2469 N N . VAL B 1 141 ? -24.438 -4.238 2.846 1 95.69 141 VAL B N 1
ATOM 2470 C CA . VAL B 1 141 ? -24.312 -5.676 2.633 1 95.69 141 VAL B CA 1
ATOM 2471 C C . VAL B 1 141 ? -25.641 -6.254 2.152 1 95.69 141 VAL B C 1
ATOM 2473 O O . VAL B 1 141 ? -25.688 -7.02 1.188 1 95.69 141 VAL B O 1
ATOM 2476 N N . THR B 1 142 ? -26.656 -5.848 2.85 1 95.56 142 THR B N 1
ATOM 2477 C CA . THR B 1 142 ? -28 -6.344 2.537 1 95.56 142 THR B CA 1
ATOM 2478 C C . THR B 1 142 ? -28.422 -5.914 1.137 1 95.56 142 THR B C 1
ATOM 2480 O O . THR B 1 142 ? -28.922 -6.727 0.355 1 95.56 142 THR B O 1
ATOM 2483 N N . VAL B 1 143 ? -28.203 -4.695 0.795 1 94.62 143 VAL B N 1
ATOM 2484 C CA . VAL B 1 143 ? -28.547 -4.168 -0.521 1 94.62 143 VAL B CA 1
ATOM 2485 C C . VAL B 1 143 ? -27.719 -4.879 -1.594 1 94.62 143 VAL B C 1
ATOM 2487 O O . VAL B 1 143 ? -28.25 -5.238 -2.652 1 94.62 143 VAL B O 1
ATOM 2490 N N . GLY B 1 144 ? -26.453 -5.055 -1.353 1 94.31 144 GLY B N 1
ATOM 2491 C CA . GLY B 1 144 ? -25.562 -5.738 -2.285 1 94.31 144 GLY B CA 1
ATOM 2492 C C . GLY B 1 144 ? -26 -7.16 -2.588 1 94.31 144 GLY B C 1
ATOM 2493 O O . GLY B 1 144 ? -26.078 -7.551 -3.752 1 94.31 144 GLY B O 1
ATOM 2494 N N . VAL B 1 145 ? -26.344 -7.852 -1.544 1 93.62 145 VAL B N 1
ATOM 2495 C CA . VAL B 1 145 ? -26.734 -9.25 -1.693 1 93.62 145 VAL B CA 1
ATOM 2496 C C . VAL B 1 145 ? -28.078 -9.352 -2.402 1 93.62 145 VAL B C 1
ATOM 2498 O O . VAL B 1 145 ? -28.25 -10.156 -3.32 1 93.62 145 VAL B O 1
ATOM 2501 N N . LEU B 1 146 ? -28.953 -8.516 -2.051 1 93.62 146 LEU B N 1
ATOM 2502 C CA . LEU B 1 146 ? -30.312 -8.586 -2.586 1 93.62 146 LEU B CA 1
ATOM 2503 C C . LEU B 1 146 ? -30.344 -8.133 -4.039 1 93.62 146 LEU B C 1
ATOM 2505 O O . LEU B 1 146 ? -31.125 -8.648 -4.84 1 93.62 146 LEU B O 1
ATOM 2509 N N . THR B 1 147 ? -29.531 -7.238 -4.438 1 93 147 THR B N 1
ATOM 2510 C CA . THR B 1 147 ? -29.609 -6.648 -5.77 1 93 147 THR B CA 1
ATOM 2511 C C . THR B 1 147 ? -28.703 -7.395 -6.746 1 93 147 THR B C 1
ATOM 2513 O O . THR B 1 147 ? -28.969 -7.422 -7.949 1 93 147 THR B O 1
ATOM 2516 N N . LEU B 1 148 ? -27.688 -8.07 -6.199 1 93.5 148 LEU B N 1
ATOM 2517 C CA . LEU B 1 148 ? -26.688 -8.586 -7.117 1 93.5 148 LEU B CA 1
ATOM 2518 C C . LEU B 1 148 ? -26.641 -10.109 -7.078 1 93.5 148 LEU B C 1
ATOM 2520 O O . LEU B 1 148 ? -25.891 -10.734 -7.836 1 93.5 148 LEU B O 1
ATOM 2524 N N . GLU B 1 149 ? -27.484 -10.586 -6.219 1 91.06 149 GLU B N 1
ATOM 2525 C CA . GLU B 1 149 ? -27.609 -12.039 -6.254 1 91.06 149 GLU B CA 1
ATOM 2526 C C . GLU B 1 149 ? -28.094 -12.516 -7.621 1 91.06 149 GLU B C 1
ATOM 2528 O O . GLU B 1 149 ? -29.109 -12.039 -8.125 1 91.06 149 GLU B O 1
ATOM 2533 N N . GLY B 1 150 ? -27.297 -13.344 -8.281 1 90.75 150 GLY B N 1
ATOM 2534 C CA . GLY B 1 150 ? -27.688 -13.875 -9.578 1 90.75 150 GLY B CA 1
ATOM 2535 C C . GLY B 1 150 ? -27.312 -12.977 -10.734 1 90.75 150 GLY B C 1
ATOM 2536 O O . GLY B 1 150 ? -27.625 -13.273 -11.891 1 90.75 150 GLY B O 1
ATOM 2537 N N . ALA B 1 151 ? -26.703 -11.969 -10.461 1 92.12 151 ALA B N 1
ATOM 2538 C CA . ALA B 1 151 ? -26.266 -11.039 -11.508 1 92.12 151 ALA B CA 1
ATOM 2539 C C . ALA B 1 151 ? -25.219 -11.68 -12.406 1 92.12 151 ALA B C 1
ATOM 2541 O O . ALA B 1 151 ? -24.578 -12.656 -12.023 1 92.12 151 ALA B O 1
ATOM 2542 N N . ALA B 1 152 ? -25.156 -11.148 -13.578 1 93.94 152 ALA B N 1
ATOM 2543 C CA . ALA B 1 152 ? -24.156 -11.633 -14.539 1 93.94 152 ALA B CA 1
ATOM 2544 C C . ALA B 1 152 ? -22.75 -11.445 -14 1 93.94 152 ALA B C 1
ATOM 2546 O O . ALA B 1 152 ? -22.484 -10.531 -13.211 1 93.94 152 ALA B O 1
ATOM 2547 N N . GLU B 1 153 ? -21.891 -12.25 -14.438 1 92.12 153 GLU B N 1
ATOM 2548 C CA . GLU B 1 153 ? -20.484 -12.203 -14.023 1 92.12 153 GLU B CA 1
ATOM 2549 C C . GLU B 1 153 ? -19.859 -10.844 -14.352 1 92.12 153 GLU B C 1
ATOM 2551 O O . GLU B 1 153 ? -19.047 -10.336 -13.578 1 92.12 153 GLU B O 1
ATOM 2556 N N . THR B 1 154 ? -20.312 -10.328 -15.406 1 93.06 154 THR B N 1
ATOM 2557 C CA . THR B 1 154 ? -19.797 -9.047 -15.852 1 93.06 154 THR B CA 1
ATOM 2558 C C . THR B 1 154 ? -20.219 -7.93 -14.898 1 93.06 154 THR B C 1
ATOM 2560 O O . THR B 1 154 ? -19.438 -7.023 -14.609 1 93.06 154 THR B O 1
ATOM 2563 N N . THR B 1 155 ? -21.406 -8.031 -14.453 1 93.88 155 THR B N 1
ATOM 2564 C CA . THR B 1 155 ? -21.922 -7.039 -13.516 1 93.88 155 THR B CA 1
ATOM 2565 C C . THR B 1 155 ? -21.156 -7.105 -12.188 1 93.88 155 THR B C 1
ATOM 2567 O O . THR B 1 155 ? -20.766 -6.074 -11.641 1 93.88 155 THR B O 1
ATOM 2570 N N . ILE B 1 156 ? -20.891 -8.258 -11.766 1 94.12 156 ILE B N 1
ATOM 2571 C CA . ILE B 1 156 ? -20.172 -8.469 -10.523 1 94.12 156 ILE B CA 1
ATOM 2572 C C . ILE B 1 156 ? -18.75 -7.926 -10.664 1 94.12 156 ILE B C 1
ATOM 2574 O O . ILE B 1 156 ? -18.234 -7.254 -9.766 1 94.12 156 ILE B O 1
ATOM 2578 N N . ALA B 1 157 ? -18.234 -8.219 -11.805 1 94.38 157 ALA B N 1
ATOM 2579 C CA . ALA B 1 157 ? -16.875 -7.785 -12.062 1 94.38 157 ALA B CA 1
ATOM 2580 C C . ALA B 1 157 ? -16.766 -6.262 -12.062 1 94.38 157 ALA B C 1
ATOM 2582 O O . ALA B 1 157 ? -15.773 -5.699 -11.594 1 94.38 157 ALA B O 1
ATOM 2583 N N . VAL B 1 158 ? -17.75 -5.605 -12.555 1 95.25 158 VAL B N 1
ATOM 2584 C CA . VAL B 1 158 ? -17.766 -4.148 -12.586 1 95.25 158 VAL B CA 1
ATOM 2585 C C . VAL B 1 158 ? -17.844 -3.604 -11.164 1 95.25 158 VAL B C 1
ATOM 2587 O O . VAL B 1 158 ? -17.156 -2.629 -10.828 1 95.25 158 VAL B O 1
ATOM 2590 N N . VAL B 1 159 ? -18.609 -4.23 -10.375 1 94.69 159 VAL B N 1
ATOM 2591 C CA . VAL B 1 159 ? -18.766 -3.797 -8.992 1 94.69 159 VAL B CA 1
ATOM 2592 C C . VAL B 1 159 ? -17.469 -4.031 -8.227 1 94.69 159 VAL B C 1
ATOM 2594 O O . VAL B 1 159 ? -17.047 -3.195 -7.418 1 94.69 159 VAL B O 1
ATOM 2597 N N . LEU B 1 160 ? -16.875 -5.141 -8.492 1 94.69 160 LEU B N 1
ATOM 2598 C CA . LEU B 1 160 ? -15.617 -5.453 -7.84 1 94.69 160 LEU B CA 1
ATOM 2599 C C . LEU B 1 160 ? -14.531 -4.469 -8.258 1 94.69 160 LEU B C 1
ATOM 2601 O O . LEU B 1 160 ? -13.734 -4.02 -7.43 1 94.69 160 LEU B O 1
ATOM 2605 N N . ALA B 1 161 ? -14.492 -4.184 -9.547 1 95.5 161 ALA B N 1
ATOM 2606 C CA . ALA B 1 161 ? -13.531 -3.211 -10.047 1 95.5 161 ALA B CA 1
ATOM 2607 C C . ALA B 1 161 ? -13.781 -1.83 -9.453 1 95.5 161 ALA B C 1
ATOM 2609 O O . ALA B 1 161 ? -12.836 -1.109 -9.117 1 95.5 161 ALA B O 1
ATOM 2610 N N . PHE B 1 162 ? -15.055 -1.46 -9.352 1 95.38 162 PHE B N 1
ATOM 2611 C CA . PHE B 1 162 ? -15.453 -0.222 -8.688 1 95.38 162 PHE B CA 1
ATOM 2612 C C . PHE B 1 162 ? -14.945 -0.191 -7.25 1 95.38 162 PHE B C 1
ATOM 2614 O O . PHE B 1 162 ? -14.383 0.813 -6.805 1 95.38 162 PHE B O 1
ATOM 2621 N N . GLY B 1 163 ? -15.172 -1.271 -6.59 1 93.94 163 GLY B N 1
ATOM 2622 C CA . GLY B 1 163 ? -14.734 -1.366 -5.207 1 93.94 163 GLY B CA 1
ATOM 2623 C C . GLY B 1 163 ? -13.227 -1.279 -5.051 1 93.94 163 GLY B C 1
ATOM 2624 O O . GLY B 1 163 ? -12.734 -0.651 -4.113 1 93.94 163 GLY B O 1
ATOM 2625 N N . ALA B 1 164 ? -12.531 -1.966 -5.914 1 94.44 164 ALA B N 1
ATOM 2626 C CA . ALA B 1 164 ? -11.07 -1.919 -5.871 1 94.44 164 ALA B CA 1
ATOM 2627 C C . ALA B 1 164 ? -10.562 -0.486 -6.004 1 94.44 164 ALA B C 1
ATOM 2629 O O . ALA B 1 164 ? -9.664 -0.067 -5.27 1 94.44 164 ALA B O 1
ATOM 2630 N N . ALA B 1 165 ? -11.125 0.231 -6.992 1 93.5 165 ALA B N 1
ATOM 2631 C CA . ALA B 1 165 ? -10.742 1.625 -7.203 1 93.5 165 ALA B CA 1
ATOM 2632 C C . ALA B 1 165 ? -11.078 2.48 -5.988 1 93.5 165 ALA B C 1
ATOM 2634 O O . ALA B 1 165 ? -10.289 3.326 -5.574 1 93.5 165 ALA B O 1
ATOM 2635 N N . ALA B 1 166 ? -12.219 2.273 -5.465 1 92.12 166 ALA B N 1
ATOM 2636 C CA . ALA B 1 166 ? -12.688 3.059 -4.324 1 92.12 166 ALA B CA 1
ATOM 2637 C C . ALA B 1 166 ? -11.805 2.82 -3.1 1 92.12 166 ALA B C 1
ATOM 2639 O O . ALA B 1 166 ? -11.43 3.766 -2.4 1 92.12 166 ALA B O 1
ATOM 2640 N N . LEU B 1 167 ? -11.516 1.604 -2.854 1 91.94 167 LEU B N 1
ATOM 2641 C CA . LEU B 1 167 ? -10.703 1.262 -1.694 1 91.94 167 LEU B CA 1
ATOM 2642 C C . LEU B 1 167 ? -9.273 1.765 -1.868 1 91.94 167 LEU B C 1
ATOM 2644 O O . LEU B 1 167 ? -8.641 2.215 -0.906 1 91.94 167 LEU B O 1
ATOM 2648 N N . LEU B 1 168 ? -8.758 1.644 -3.053 1 92.69 168 LEU B N 1
ATOM 2649 C CA . LEU B 1 168 ? -7.422 2.162 -3.314 1 92.69 168 LEU B CA 1
ATOM 2650 C C . LEU B 1 168 ? -7.375 3.672 -3.096 1 92.69 168 LEU B C 1
ATOM 2652 O O . LEU B 1 168 ? -6.383 4.195 -2.582 1 92.69 168 LEU B O 1
ATOM 2656 N N . TYR B 1 169 ? -8.398 4.375 -3.541 1 89.56 169 TYR B N 1
ATOM 2657 C CA . TYR B 1 169 ? -8.492 5.812 -3.311 1 89.56 169 TYR B CA 1
ATOM 2658 C C . TYR B 1 169 ? -8.469 6.129 -1.82 1 89.56 169 TYR B C 1
ATOM 2660 O O . TYR B 1 169 ? -7.758 7.035 -1.386 1 89.56 169 TYR B O 1
ATOM 2668 N N . LEU B 1 170 ? -9.242 5.441 -1.139 1 84.62 170 LEU B N 1
ATOM 2669 C CA . LEU B 1 170 ? -9.312 5.637 0.305 1 84.62 170 LEU B CA 1
ATOM 2670 C C . LEU B 1 170 ? -7.941 5.414 0.945 1 84.62 170 LEU B C 1
ATOM 2672 O O . LEU B 1 170 ? -7.512 6.203 1.79 1 84.62 170 LEU B O 1
ATOM 2676 N N . VAL B 1 171 ? -7.273 4.348 0.638 1 86.94 171 VAL B N 1
ATOM 2677 C CA . VAL B 1 171 ? -5.988 3.979 1.223 1 86.94 171 VAL B CA 1
ATOM 2678 C C . VAL B 1 171 ? -4.941 5.027 0.865 1 86.94 171 VAL B C 1
ATOM 2680 O O . VAL B 1 171 ? -4.184 5.48 1.729 1 86.94 171 VAL B O 1
ATOM 2683 N N . THR B 1 172 ? -4.895 5.453 -0.416 1 87.56 172 THR B N 1
ATOM 2684 C CA . THR B 1 172 ? -3.834 6.332 -0.897 1 87.56 172 THR B CA 1
ATOM 2685 C C . THR B 1 172 ? -4.062 7.766 -0.424 1 87.56 172 THR B C 1
ATOM 2687 O O . THR B 1 172 ? -3.178 8.367 0.185 1 87.56 172 THR B O 1
ATOM 2690 N N . GLU B 1 173 ? -5.262 8.258 -0.589 1 82.38 173 GLU B N 1
ATOM 2691 C CA . GLU B 1 173 ? -5.523 9.672 -0.366 1 82.38 173 GLU B CA 1
ATOM 2692 C C . GLU B 1 173 ? -5.938 9.938 1.078 1 82.38 173 GLU B C 1
ATOM 2694 O O . GLU B 1 173 ? -5.496 10.914 1.689 1 82.38 173 GLU B O 1
ATOM 2699 N N . GLU B 1 174 ? -6.73 9.125 1.61 1 77.31 174 GLU B N 1
ATOM 2700 C CA . GLU B 1 174 ? -7.332 9.438 2.902 1 77.31 174 GLU B CA 1
ATOM 2701 C C . GLU B 1 174 ? -6.516 8.852 4.051 1 77.31 174 GLU B C 1
ATOM 2703 O O . GLU B 1 174 ? -6.555 9.359 5.172 1 77.31 174 GLU B O 1
ATOM 2708 N N . LEU B 1 175 ? -5.824 7.812 3.789 1 80.12 175 LEU B N 1
ATOM 2709 C CA . LEU B 1 175 ? -5.105 7.176 4.887 1 80.12 175 LEU B CA 1
ATOM 2710 C C . LEU B 1 175 ? -3.611 7.477 4.801 1 80.12 175 LEU B C 1
ATOM 2712 O O . LEU B 1 175 ? -3.014 7.941 5.777 1 80.12 175 LEU B O 1
ATOM 2716 N N . LEU B 1 176 ? -3.047 7.32 3.672 1 80.62 176 LEU B N 1
ATOM 2717 C CA . LEU B 1 176 ? -1.596 7.434 3.562 1 80.62 176 LEU B CA 1
ATOM 2718 C C . LEU B 1 176 ? -1.176 8.883 3.328 1 80.62 176 LEU B C 1
ATOM 2720 O O . LEU B 1 176 ? -0.322 9.406 4.047 1 80.62 176 LEU B O 1
ATOM 2724 N N . VAL B 1 177 ? -1.758 9.562 2.395 1 77.06 177 VAL B N 1
ATOM 2725 C CA . VAL B 1 177 ? -1.36 10.922 2.068 1 77.06 177 VAL B CA 1
ATOM 2726 C C . VAL B 1 177 ? -1.664 11.844 3.246 1 77.06 177 VAL B C 1
ATOM 2728 O O . VAL B 1 177 ? -0.845 12.695 3.607 1 77.06 177 VAL B O 1
ATOM 2731 N N . LYS B 1 178 ? -2.768 11.625 3.889 1 73.88 178 LYS B N 1
ATOM 2732 C CA . LYS B 1 178 ? -3.135 12.43 5.047 1 73.88 178 LYS B CA 1
ATOM 2733 C C . LYS B 1 178 ? -2.213 12.148 6.23 1 73.88 178 LYS B C 1
ATOM 2735 O O . LYS B 1 178 ? -1.95 13.039 7.043 1 73.88 178 LYS B O 1
ATOM 2740 N N . ALA B 1 179 ? -1.733 10.969 6.332 1 71.88 179 ALA B N 1
ATOM 2741 C CA . ALA B 1 179 ? -0.785 10.625 7.387 1 71.88 179 ALA B CA 1
ATOM 2742 C C . ALA B 1 179 ? 0.518 11.398 7.23 1 71.88 179 ALA B C 1
ATOM 2744 O O . ALA B 1 179 ? 1.229 11.633 8.211 1 71.88 179 ALA B O 1
ATOM 2745 N N . GLY B 1 180 ? 0.797 11.766 6.043 1 71.44 180 GLY B N 1
ATOM 2746 C CA . GLY B 1 180 ? 2.021 12.5 5.766 1 71.44 180 GLY B CA 1
ATOM 2747 C C . GLY B 1 180 ? 1.994 13.93 6.285 1 71.44 180 GLY B C 1
ATOM 2748 O O . GLY B 1 180 ? 3.033 14.586 6.352 1 71.44 180 GLY B O 1
ATOM 2749 N N . LYS B 1 181 ? 0.885 14.336 6.734 1 71.81 181 LYS B N 1
ATOM 2750 C CA . LYS B 1 181 ? 0.764 15.688 7.273 1 71.81 181 LYS B CA 1
ATOM 2751 C C . LYS B 1 181 ? 1.313 15.766 8.695 1 71.81 181 LYS B C 1
ATOM 2753 O O . LYS B 1 181 ? 1.609 16.859 9.195 1 71.81 181 LYS B O 1
ATOM 2758 N N . VAL B 1 182 ? 1.474 14.57 9.258 1 71 182 VAL B N 1
ATOM 2759 C CA . VAL B 1 182 ? 2.049 14.492 10.594 1 71 182 VAL B CA 1
ATOM 2760 C C . VAL B 1 182 ? 3.398 13.773 10.539 1 71 182 VAL B C 1
ATOM 2762 O O . VAL B 1 182 ? 3.65 12.984 9.625 1 71 182 VAL B O 1
ATOM 2765 N N . PRO B 1 183 ? 4.191 14.148 11.352 1 71.31 183 PRO B N 1
ATOM 2766 C CA . PRO B 1 183 ? 5.5 13.492 11.336 1 71.31 183 PRO B CA 1
ATOM 2767 C C . PRO B 1 183 ? 5.395 11.969 11.438 1 71.31 183 PRO B C 1
ATOM 2769 O O . PRO B 1 183 ? 4.633 11.453 12.258 1 71.31 183 PRO B O 1
ATOM 2772 N N . GLN B 1 184 ? 6.184 11.383 10.656 1 71.31 184 GLN B N 1
ATOM 2773 C CA . GLN B 1 184 ? 6.141 9.922 10.594 1 71.31 184 GLN B CA 1
ATOM 2774 C C . GLN B 1 184 ? 7.219 9.305 11.477 1 71.31 184 GLN B C 1
ATOM 2776 O O . GLN B 1 184 ? 8.32 9.836 11.586 1 71.31 184 GLN B O 1
ATOM 2781 N N . THR B 1 185 ? 6.75 8.203 12.094 1 78.19 185 THR B N 1
ATOM 2782 C CA . THR B 1 185 ? 7.668 7.418 12.906 1 78.19 185 THR B CA 1
ATOM 2783 C C . THR B 1 185 ? 7.859 6.027 12.312 1 78.19 185 THR B C 1
ATOM 2785 O O . THR B 1 185 ? 7.027 5.555 11.539 1 78.19 185 THR B O 1
ATOM 2788 N N . PRO B 1 186 ? 9 5.48 12.539 1 82 186 PRO B N 1
ATOM 2789 C CA . PRO B 1 186 ? 9.211 4.098 12.094 1 82 186 PRO B CA 1
ATOM 2790 C C . PRO B 1 186 ? 8.109 3.154 12.555 1 82 186 PRO B C 1
ATOM 2792 O O . PRO B 1 186 ? 7.828 2.152 11.891 1 82 186 PRO B O 1
ATOM 2795 N N . VAL B 1 187 ? 7.535 3.529 13.609 1 83.5 187 VAL B N 1
ATOM 2796 C CA . VAL B 1 187 ? 6.465 2.699 14.148 1 83.5 187 VAL B CA 1
ATOM 2797 C C . VAL B 1 187 ? 5.262 2.729 13.211 1 83.5 187 VAL B C 1
ATOM 2799 O O . VAL B 1 187 ? 4.664 1.688 12.922 1 83.5 187 VAL B O 1
ATOM 2802 N N . SER B 1 188 ? 4.934 3.881 12.742 1 84 188 SER B N 1
ATOM 2803 C CA . SER B 1 188 ? 3.795 4.016 11.836 1 84 188 SER B CA 1
ATOM 2804 C C . SER B 1 188 ? 4.008 3.211 10.555 1 84 188 SER B C 1
ATOM 2806 O O . SER B 1 188 ? 3.098 2.523 10.094 1 84 188 SER B O 1
ATOM 2808 N N . THR B 1 189 ? 5.16 3.289 10.055 1 83.12 189 THR B N 1
ATOM 2809 C CA . THR B 1 189 ? 5.508 2.549 8.844 1 83.12 189 THR B CA 1
ATOM 2810 C C . THR B 1 189 ? 5.422 1.044 9.086 1 83.12 189 THR B C 1
ATOM 2812 O O . THR B 1 189 ? 4.883 0.305 8.266 1 83.12 189 THR B O 1
ATOM 2815 N N . THR B 1 190 ? 5.867 0.67 10.195 1 87.06 190 THR B N 1
ATOM 2816 C CA . THR B 1 190 ? 5.863 -0.746 10.539 1 87.06 190 THR B CA 1
ATOM 2817 C C . THR B 1 190 ? 4.434 -1.263 10.688 1 87.06 190 THR B C 1
ATOM 2819 O O . THR B 1 190 ? 4.141 -2.4 10.32 1 87.06 190 THR B O 1
ATOM 2822 N N . LEU B 1 191 ? 3.588 -0.463 11.18 1 87.31 191 LEU B N 1
ATOM 2823 C CA . LEU B 1 191 ? 2.201 -0.86 11.391 1 87.31 191 LEU B CA 1
ATOM 2824 C C . LEU B 1 191 ? 1.492 -1.089 10.062 1 87.31 191 LEU B C 1
ATOM 2826 O O . LEU B 1 191 ? 0.611 -1.946 9.961 1 87.31 191 LEU B O 1
ATOM 2830 N N . PHE B 1 192 ? 1.959 -0.396 9.047 1 90.19 192 PHE B N 1
ATOM 2831 C CA . PHE B 1 192 ? 1.442 -0.67 7.711 1 90.19 192 PHE B CA 1
ATOM 2832 C C . PHE B 1 192 ? 1.757 -2.102 7.293 1 90.19 192 PHE B C 1
ATOM 2834 O O . PHE B 1 192 ? 0.88 -2.816 6.805 1 90.19 192 PHE B O 1
ATOM 2841 N N . PHE B 1 193 ? 2.766 -2.465 7.562 1 92.44 193 PHE B N 1
ATOM 2842 C CA . PHE B 1 193 ? 3.234 -3.768 7.105 1 92.44 193 PHE B CA 1
ATOM 2843 C C . PHE B 1 193 ? 2.662 -4.883 7.973 1 92.44 193 PHE B C 1
ATOM 2845 O O . PHE B 1 193 ? 2.396 -5.98 7.484 1 92.44 193 PHE B O 1
ATOM 2852 N N . VAL B 1 194 ? 2.637 -4.648 9.172 1 91.44 194 VAL B N 1
ATOM 2853 C CA . VAL B 1 194 ? 2.002 -5.609 10.062 1 91.44 194 VAL B CA 1
ATOM 2854 C C . VAL B 1 194 ? 0.568 -5.871 9.609 1 91.44 194 VAL B C 1
ATOM 2856 O O . VAL B 1 194 ? 0.135 -7.023 9.531 1 91.44 194 VAL B O 1
ATOM 2859 N N . GLY B 1 195 ? -0.225 -4.793 9.414 1 92.12 195 GLY B N 1
ATOM 2860 C CA . GLY B 1 195 ? -1.58 -4.945 8.914 1 92.12 195 GLY B CA 1
ATOM 2861 C C . GLY B 1 195 ? -1.645 -5.668 7.582 1 92.12 195 GLY B C 1
ATOM 2862 O O . GLY B 1 195 ? -2.488 -6.547 7.387 1 92.12 195 GLY B O 1
ATOM 2863 N N . PHE B 1 196 ? -0.674 -5.297 6.68 1 94.19 196 PHE B N 1
ATOM 2864 C CA . PHE B 1 196 ? -0.615 -5.918 5.359 1 94.19 196 PHE B CA 1
ATOM 2865 C C . PHE B 1 196 ? -0.362 -7.414 5.477 1 94.19 196 PHE B C 1
ATOM 2867 O O . PHE B 1 196 ? -1.072 -8.219 4.867 1 94.19 196 PHE B O 1
ATOM 2874 N N . LEU B 1 197 ? 0.545 -7.734 6.273 1 92.94 197 LEU B N 1
ATOM 2875 C CA . LEU B 1 197 ? 0.945 -9.133 6.398 1 92.94 197 LEU B CA 1
ATOM 2876 C C . LEU B 1 197 ? -0.146 -9.953 7.078 1 92.94 197 LEU B C 1
ATOM 2878 O O . LEU B 1 197 ? -0.347 -11.117 6.75 1 92.94 197 LEU B O 1
ATOM 2882 N N . MET B 1 198 ? -0.733 -9.391 8.023 1 92.31 198 MET B N 1
ATOM 2883 C CA . MET B 1 198 ? -1.796 -10.086 8.742 1 92.31 198 MET B CA 1
ATOM 2884 C C . MET B 1 198 ? -2.889 -10.555 7.785 1 92.31 198 MET B C 1
ATOM 2886 O O . MET B 1 198 ? -3.256 -11.727 7.777 1 92.31 198 MET B O 1
ATOM 2890 N N . ILE B 1 199 ? -3.354 -9.688 6.945 1 91.81 199 ILE B N 1
ATOM 2891 C CA . ILE B 1 199 ? -4.438 -10.008 6.027 1 91.81 199 ILE B CA 1
ATOM 2892 C C . ILE B 1 199 ? -3.912 -10.906 4.906 1 91.81 199 ILE B C 1
ATOM 2894 O O . ILE B 1 199 ? -4.598 -11.836 4.477 1 91.81 199 ILE B O 1
ATOM 2898 N N . PHE B 1 200 ? -2.727 -10.625 4.414 1 92.12 200 PHE B N 1
ATOM 2899 C CA . PHE B 1 200 ? -2.146 -11.406 3.326 1 92.12 200 PHE B CA 1
ATOM 2900 C C . PHE B 1 200 ? -1.917 -12.844 3.758 1 92.12 200 PHE B C 1
ATOM 2902 O O . PHE B 1 200 ? -2.172 -13.773 2.99 1 92.12 200 PHE B O 1
ATOM 2909 N N . LEU B 1 201 ? -1.469 -12.992 4.961 1 91.38 201 LEU B N 1
ATOM 2910 C CA . LEU B 1 201 ? -1.229 -14.336 5.48 1 91.38 201 LEU B CA 1
ATOM 2911 C C . LEU B 1 201 ? -2.543 -15.062 5.73 1 91.38 201 LEU B C 1
ATOM 2913 O O . LEU B 1 201 ? -2.625 -16.281 5.559 1 91.38 201 LEU B O 1
ATOM 2917 N N . LEU B 1 202 ? -3.518 -14.344 6.164 1 89.12 202 LEU B N 1
ATOM 2918 C CA . LEU B 1 202 ? -4.844 -14.93 6.316 1 89.12 202 LEU B CA 1
ATOM 2919 C C . LEU B 1 202 ? -5.355 -15.477 4.984 1 89.12 202 LEU B C 1
ATOM 2921 O O . LEU B 1 202 ? -6 -16.531 4.949 1 89.12 202 LEU B O 1
ATOM 2925 N N . ASP B 1 203 ? -5.051 -14.711 4.016 1 89.25 203 ASP B N 1
ATOM 2926 C CA . ASP B 1 203 ? -5.453 -15.133 2.678 1 89.25 203 ASP B CA 1
ATOM 2927 C C . ASP B 1 203 ? -4.688 -16.391 2.246 1 89.25 203 ASP B C 1
ATOM 2929 O O . ASP B 1 203 ? -5.254 -17.281 1.623 1 89.25 203 ASP B O 1
ATOM 2933 N N . ILE B 1 204 ? -3.402 -16.5 2.566 1 85.75 204 ILE B N 1
ATOM 2934 C CA . ILE B 1 204 ? -2.555 -17.625 2.197 1 85.75 204 ILE B CA 1
ATOM 2935 C C . ILE B 1 204 ? -3.021 -18.891 2.93 1 85.75 204 ILE B C 1
ATOM 2937 O O . ILE B 1 204 ? -3.055 -19.969 2.35 1 85.75 204 ILE B O 1
ATOM 2941 N N . ILE B 1 205 ? -3.414 -18.688 4.137 1 85.75 205 ILE B N 1
ATOM 2942 C CA . ILE B 1 205 ? -3.773 -19.828 4.969 1 85.75 205 ILE B CA 1
ATOM 2943 C C . ILE B 1 205 ? -5.207 -20.25 4.668 1 85.75 205 ILE B C 1
ATOM 2945 O O . ILE B 1 205 ? -5.566 -21.422 4.848 1 85.75 205 ILE B O 1
ATOM 2949 N N . GLY B 1 206 ? -6.039 -19.312 4.262 1 76.56 206 GLY B N 1
ATOM 2950 C CA . GLY B 1 206 ? -7.438 -19.625 4.008 1 76.56 206 GLY B CA 1
ATOM 2951 C C . GLY B 1 206 ? -7.68 -20.188 2.621 1 76.56 206 GLY B C 1
ATOM 2952 O O . GLY B 1 206 ? -8.461 -21.125 2.455 1 76.56 206 GLY B O 1
#

Nearest PDB structures (foldseek):
  7z6n-assembly1_A  TM=8.259E-01  e=2.841E-05  Bordetella bronchiseptica
  8ght-assembly1_B  TM=7.689E-01  e=3.036E-04  Bordetella bronchiseptica
  1few-assembly1_A  TM=1.958E-01  e=5.705E+00  Homo sapiens
  7z6n-assembly1_A  TM=8.264E-01  e=4.338E-05  Bordetella bronchiseptica
  8ght-assembly1_B  TM=7.694E-01  e=3.325E-04  Bordetella bronchiseptica